Protein AF-0000000084538435 (afdb_homodimer)

pLDDT: mean 96.7, std 4.24, range [51.34, 98.94]

Nearest PDB structures (foldseek):
  3c3e-assembly2_C  TM=9.953E-01  e=8.296E-54  Methanosarcina mazei Go1
  6uvx-assembly1_B  TM=9.227E-01  e=1.318E-29  Mycolicibacterium smegmatis MC2 155
  6uw1-assembly1_B  TM=9.096E-01  e=2.368E-28  Mycolicibacterium smegmatis MC2 155
  6uw7-assembly1_B  TM=9.001E-01  e=1.625E-27  Mycolicibacterium smegmatis MC2 155
  6uw7-assembly1_A  TM=8.584E-01  e=4.123E-25  Mycolicibacterium smegmatis MC2 155

Structure (mmCIF, N/CA/C/O backbone):
data_AF-0000000084538435-model_v1
#
loop_
_entity.id
_entity.type
_entity.pdbx_description
1 polymer '2-phospho-L-lactate transferase'
#
loop_
_atom_site.group_PDB
_atom_site.id
_atom_site.type_symbol
_atom_site.label_atom_id
_atom_site.label_alt_id
_atom_site.label_comp_id
_atom_site.label_asym_id
_atom_site.label_entity_id
_atom_site.label_seq_id
_atom_site.pdbx_PDB_ins_code
_atom_site.Cartn_x
_atom_site.Cartn_y
_atom_site.Cartn_z
_atom_site.occupancy
_atom_site.B_iso_or_equiv
_atom_site.auth_seq_id
_atom_site.auth_comp_id
_atom_site.auth_asym_id
_atom_site.auth_atom_id
_atom_site.pdbx_PDB_model_num
ATOM 1 N N . MET A 1 1 ? 11.406 30.781 13.094 1 97.06 1 MET A N 1
ATOM 2 C CA . MET A 1 1 ? 10.031 30.875 13.578 1 97.06 1 MET A CA 1
ATOM 3 C C . MET A 1 1 ? 9.367 29.5 13.57 1 97.06 1 MET A C 1
ATOM 5 O O . MET A 1 1 ? 9.633 28.672 12.688 1 97.06 1 MET A O 1
ATOM 9 N N . ILE A 1 2 ? 8.586 29.219 14.602 1 98.75 2 ILE A N 1
ATOM 10 C CA . ILE A 1 2 ? 7.852 27.969 14.719 1 98.75 2 ILE A CA 1
ATOM 11 C C . ILE A 1 2 ? 6.383 28.188 14.367 1 98.75 2 ILE A C 1
ATOM 13 O O . ILE A 1 2 ? 5.762 29.141 14.852 1 98.75 2 ILE A O 1
ATOM 17 N N . ILE A 1 3 ? 5.852 27.391 13.516 1 98.94 3 ILE A N 1
ATOM 18 C CA . ILE A 1 3 ? 4.469 27.531 13.078 1 98.94 3 ILE A CA 1
ATOM 19 C C . ILE A 1 3 ? 3.709 26.234 13.352 1 98.94 3 ILE A C 1
ATOM 21 O O . ILE A 1 3 ? 4.109 25.172 12.883 1 98.94 3 ILE A O 1
ATOM 25 N N . PHE A 1 4 ? 2.656 26.281 14.148 1 98.94 4 PHE A N 1
ATOM 26 C CA . PHE A 1 4 ? 1.769 25.141 14.344 1 98.94 4 PHE A CA 1
ATOM 27 C C . PHE A 1 4 ? 0.754 25.047 13.211 1 98.94 4 PHE A C 1
ATOM 29 O O . PHE A 1 4 ? 0.079 26.031 12.891 1 98.94 4 PHE A O 1
ATOM 36 N N . SER A 1 5 ? 0.725 23.875 12.617 1 98.75 5 SER A N 1
ATOM 37 C CA . SER A 1 5 ? -0.101 23.719 11.422 1 98.75 5 SER A CA 1
ATOM 38 C C . SER A 1 5 ? -0.946 22.453 11.5 1 98.75 5 SER A C 1
ATOM 40 O O . SER A 1 5 ? -0.524 21.453 12.086 1 98.75 5 SER A O 1
ATOM 42 N N . GLY A 1 6 ? -2.062 22.453 10.922 1 96.94 6 GLY A N 1
ATOM 43 C CA . GLY A 1 6 ? -3.014 21.406 10.617 1 96.94 6 GLY A CA 1
ATOM 44 C C . GLY A 1 6 ? -4.105 21.828 9.656 1 96.94 6 GLY A C 1
ATOM 45 O O . GLY A 1 6 ? -4.234 23.016 9.352 1 96.94 6 GLY A O 1
ATOM 46 N N . GLY A 1 7 ? -4.805 20.875 9.195 1 94.69 7 GLY A N 1
ATOM 47 C CA . GLY A 1 7 ? -5.902 21.219 8.312 1 94.69 7 GLY A CA 1
ATOM 48 C C . GLY A 1 7 ? -5.461 21.969 7.074 1 94.69 7 GLY A C 1
ATOM 49 O O . GLY A 1 7 ? -4.387 21.703 6.527 1 94.69 7 GLY A O 1
ATOM 50 N N . THR A 1 8 ? -6.348 22.906 6.602 1 94.5 8 THR A N 1
ATOM 51 C CA . THR A 1 8 ? -6.051 23.609 5.359 1 94.5 8 THR A CA 1
ATOM 52 C C . THR A 1 8 ? -5.824 25.094 5.613 1 94.5 8 THR A C 1
ATOM 54 O O . THR A 1 8 ? -5.285 25.812 4.762 1 94.5 8 THR A O 1
ATOM 57 N N . GLY A 1 9 ? -6.207 25.641 6.785 1 96.56 9 GLY A N 1
ATOM 58 C CA . GLY A 1 9 ? -6.07 27.062 7.082 1 96.56 9 GLY A CA 1
ATOM 59 C C . GLY A 1 9 ? -4.629 27.516 7.195 1 96.56 9 GLY A C 1
ATOM 60 O O . GLY A 1 9 ? -4.219 28.484 6.543 1 96.56 9 GLY A O 1
ATOM 61 N N . THR A 1 10 ? -3.93 26.812 8.031 1 98.19 10 THR A N 1
ATOM 62 C CA . THR A 1 10 ? -2.537 27.188 8.227 1 98.19 10 THR A CA 1
ATOM 63 C C . THR A 1 10 ? -1.74 27.031 6.938 1 98.19 10 THR A C 1
ATOM 65 O O . THR A 1 10 ? -0.91 27.875 6.598 1 98.19 10 THR A O 1
ATOM 68 N N . PRO A 1 11 ? -1.945 25.938 6.141 1 98.25 11 PRO A N 1
ATOM 69 C CA . PRO A 1 11 ? -1.247 25.828 4.859 1 98.25 11 PRO A CA 1
ATOM 70 C C . PRO A 1 11 ? -1.478 27.047 3.965 1 98.25 11 PRO A C 1
ATOM 72 O O . PRO A 1 11 ? -0.561 27.484 3.264 1 98.25 11 PRO A O 1
ATOM 75 N N . LYS A 1 12 ? -2.639 27.625 4.012 1 98.19 12 LYS A N 1
ATOM 76 C CA . LYS A 1 12 ? -2.896 28.844 3.23 1 98.19 12 LYS A CA 1
ATOM 77 C C . LYS A 1 12 ? -2.074 30.016 3.75 1 98.19 12 LYS A C 1
ATOM 79 O O . LYS A 1 12 ? -1.583 30.828 2.965 1 98.19 12 LYS A O 1
ATOM 84 N N . LEU A 1 13 ? -1.937 30.125 5.035 1 98.62 13 LEU A N 1
ATOM 85 C CA . LEU A 1 13 ? -1.078 31.156 5.594 1 98.62 13 LEU A CA 1
ATOM 86 C C . LEU A 1 13 ? 0.386 30.891 5.266 1 98.62 13 LEU A C 1
ATOM 88 O O . LEU A 1 13 ? 1.146 31.812 4.977 1 98.62 13 LEU A O 1
ATOM 92 N N . LEU A 1 14 ? 0.787 29.594 5.348 1 98.75 14 LEU A N 1
ATOM 93 C CA . LEU A 1 14 ? 2.143 29.203 4.977 1 98.75 14 LEU A CA 1
ATOM 94 C C . LEU A 1 14 ? 2.451 29.625 3.541 1 98.75 14 LEU A C 1
ATOM 96 O O . LEU A 1 14 ? 3.586 29.984 3.227 1 98.75 14 LEU A O 1
ATOM 100 N N . ASP A 1 15 ? 1.44 29.547 2.695 1 98.19 15 ASP A N 1
ATOM 101 C CA . ASP A 1 15 ? 1.594 29.969 1.305 1 98.19 15 ASP A CA 1
ATOM 102 C C . ASP A 1 15 ? 2.053 31.422 1.21 1 98.19 15 ASP A C 1
ATOM 104 O O . ASP A 1 15 ? 2.811 31.781 0.307 1 98.19 15 ASP A O 1
ATOM 108 N N . GLY A 1 16 ? 1.539 32.312 2.1 1 98.38 16 GLY A N 1
ATOM 109 C CA . GLY A 1 16 ? 1.979 33.688 2.197 1 98.38 16 GLY A CA 1
ATOM 110 C C . GLY A 1 16 ? 3.326 33.844 2.877 1 98.38 16 GLY A C 1
ATOM 111 O O . GLY A 1 16 ? 4.156 34.656 2.449 1 98.38 16 GLY A O 1
ATOM 112 N N . LEU A 1 17 ? 3.541 33.094 3.914 1 98.62 17 LEU A N 1
ATOM 113 C CA . LEU A 1 17 ? 4.781 33.188 4.68 1 98.62 17 LEU A CA 1
ATOM 114 C C . LEU A 1 17 ? 5.98 32.812 3.809 1 98.62 17 LEU A C 1
ATOM 116 O O . LEU A 1 17 ? 7.055 33.406 3.945 1 98.62 17 LEU A O 1
ATOM 120 N N . LYS A 1 18 ? 5.789 31.828 2.943 1 97.31 18 LYS A N 1
ATOM 121 C CA . LYS A 1 18 ? 6.859 31.391 2.053 1 97.31 18 LYS A CA 1
ATOM 122 C C . LYS A 1 18 ? 7.348 32.531 1.165 1 97.31 18 LYS A C 1
ATOM 124 O O . LYS A 1 18 ? 8.477 32.5 0.677 1 97.31 18 LYS A O 1
ATOM 129 N N . GLU A 1 19 ? 6.492 33.531 0.956 1 97.25 19 GLU A N 1
ATOM 130 C CA . GLU A 1 19 ? 6.824 34.656 0.083 1 97.25 19 GLU A CA 1
ATOM 131 C C . GLU A 1 19 ? 7.699 35.688 0.804 1 97.25 19 GLU A C 1
ATOM 133 O O . GLU A 1 19 ? 8.375 36.5 0.164 1 97.25 19 GLU A O 1
ATOM 138 N N . ILE A 1 20 ? 7.707 35.594 2.125 1 97.94 20 ILE A N 1
ATOM 139 C CA . ILE A 1 20 ? 8.336 36.719 2.814 1 97.94 20 ILE A CA 1
ATOM 140 C C . ILE A 1 20 ? 9.445 36.219 3.73 1 97.94 20 ILE A C 1
ATOM 142 O O . ILE A 1 20 ? 10.258 37 4.227 1 97.94 20 ILE A O 1
ATOM 146 N N . LEU A 1 21 ? 9.492 34.938 4.023 1 97.81 21 LEU A N 1
ATOM 147 C CA . LEU A 1 21 ? 10.516 34.344 4.875 1 97.81 21 LEU A CA 1
ATOM 148 C C . LEU A 1 21 ? 11.328 33.312 4.109 1 97.81 21 LEU A C 1
ATOM 150 O O . LEU A 1 21 ? 10.789 32.562 3.293 1 97.81 21 LEU A O 1
ATOM 154 N N . PRO A 1 22 ? 12.672 33.281 4.41 1 97.31 22 PRO A N 1
ATOM 155 C CA . PRO A 1 22 ? 13.422 32.156 3.863 1 97.31 22 PRO A CA 1
ATOM 156 C C . PRO A 1 22 ? 12.93 30.812 4.383 1 97.31 22 PRO A C 1
ATOM 158 O O . PRO A 1 22 ? 12.656 30.672 5.578 1 97.31 22 PRO A O 1
ATOM 161 N N . ALA A 1 23 ? 12.828 29.844 3.508 1 96.44 23 ALA A N 1
ATOM 162 C CA . ALA A 1 23 ? 12.305 28.516 3.852 1 96.44 23 ALA A CA 1
ATOM 163 C C . ALA A 1 23 ? 13.086 27.906 5.012 1 96.44 23 ALA A C 1
ATOM 165 O O . ALA A 1 23 ? 12.508 27.281 5.898 1 96.44 23 ALA A O 1
ATOM 166 N N . LYS A 1 24 ? 14.375 28.109 5.082 1 95.75 24 LYS A N 1
ATOM 167 C CA . LYS A 1 24 ? 15.258 27.484 6.062 1 95.75 24 LYS A CA 1
ATOM 168 C C . LYS A 1 24 ? 14.969 28 7.469 1 95.75 24 LYS A C 1
ATOM 170 O O . LYS A 1 24 ? 15.383 27.391 8.461 1 95.75 24 LYS A O 1
ATOM 175 N N . GLU A 1 25 ? 14.242 29.125 7.555 1 96 25 GLU A N 1
ATOM 176 C CA . GLU A 1 25 ? 13.945 29.734 8.852 1 96 25 GLU A CA 1
ATOM 177 C C . GLU A 1 25 ? 12.586 29.266 9.375 1 96 25 GLU A C 1
ATOM 179 O O . GLU A 1 25 ? 12.188 29.641 10.484 1 96 25 GLU A O 1
ATOM 184 N N . MET A 1 26 ? 11.938 28.469 8.633 1 98.31 26 MET A N 1
ATOM 185 C CA . MET A 1 26 ? 10.594 28.031 9.023 1 98.31 26 MET A CA 1
ATOM 186 C C . MET A 1 26 ? 10.609 26.609 9.578 1 98.31 26 MET A C 1
ATOM 188 O O . MET A 1 26 ? 11.078 25.688 8.906 1 98.31 26 MET A O 1
ATOM 192 N N . ASN A 1 27 ? 10.172 26.453 10.805 1 98.75 27 ASN A N 1
ATOM 193 C CA . ASN A 1 27 ? 9.867 25.172 11.438 1 98.75 27 ASN A CA 1
ATOM 194 C C . ASN A 1 27 ? 8.359 24.953 11.539 1 98.75 27 ASN A C 1
ATOM 196 O O . ASN A 1 27 ? 7.699 25.531 12.406 1 98.75 27 ASN A O 1
ATOM 200 N N . VAL A 1 28 ? 7.863 24.141 10.688 1 98.94 28 VAL A N 1
ATOM 201 C CA . VAL A 1 28 ? 6.422 23.891 10.688 1 98.94 28 VAL A CA 1
ATOM 202 C C . VAL A 1 28 ? 6.109 22.625 11.477 1 98.94 28 VAL A C 1
ATOM 204 O O . VAL A 1 28 ? 6.445 21.531 11.047 1 98.94 28 VAL A O 1
ATOM 207 N N . VAL A 1 29 ? 5.527 22.75 12.633 1 98.94 29 VAL A N 1
ATOM 208 C CA . VAL A 1 29 ? 5.098 21.641 13.477 1 98.94 29 VAL A CA 1
ATOM 209 C C . VAL A 1 29 ? 3.672 21.234 13.109 1 98.94 29 VAL A C 1
ATOM 211 O O . VAL A 1 29 ? 2.738 22.031 13.258 1 98.94 29 VAL A O 1
ATOM 214 N N . VAL A 1 30 ? 3.508 19.969 12.703 1 98.94 30 VAL A N 1
ATOM 215 C CA . VAL A 1 30 ? 2.271 19.578 12.031 1 98.94 30 VAL A CA 1
ATOM 216 C C . VAL A 1 30 ? 1.551 18.516 12.867 1 98.94 30 VAL A C 1
ATOM 218 O O . VAL A 1 30 ? 2.18 17.594 13.391 1 98.94 30 VAL A O 1
ATOM 221 N N . ASN A 1 31 ? 0.255 18.688 12.945 1 98.75 31 ASN A N 1
ATOM 222 C CA . ASN A 1 31 ? -0.641 17.75 13.617 1 98.75 31 ASN A CA 1
ATOM 223 C C . ASN A 1 31 ? -0.528 16.344 13.023 1 98.75 31 ASN A C 1
ATOM 225 O O . ASN A 1 31 ? -0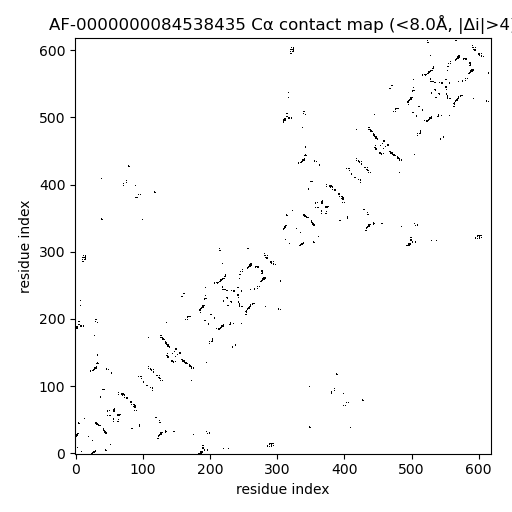.486 16.172 11.805 1 98.75 31 ASN A O 1
ATOM 229 N N . THR A 1 32 ? -0.44 15.312 13.914 1 98.81 32 THR A N 1
ATOM 230 C CA . THR A 1 32 ? -0.364 13.938 13.414 1 98.81 32 THR A CA 1
ATOM 231 C C . THR A 1 32 ? -1.514 13.102 13.961 1 98.81 32 THR A C 1
ATOM 233 O O . THR A 1 32 ? -1.537 11.883 13.789 1 98.81 32 THR A O 1
ATOM 236 N N . ALA A 1 33 ? -2.488 13.695 14.641 1 98.75 33 ALA A N 1
ATOM 237 C CA . ALA A 1 33 ? -3.566 12.945 15.281 1 98.75 33 ALA A CA 1
ATOM 238 C C . ALA A 1 33 ? -4.613 12.508 14.266 1 98.75 33 ALA A C 1
ATOM 240 O O . ALA A 1 33 ? -5.504 11.711 14.586 1 98.75 33 ALA A O 1
ATOM 241 N N . GLU A 1 34 ? -4.441 12.977 13.039 1 97.94 34 GLU A N 1
ATOM 242 C CA . GLU A 1 34 ? -5.371 12.586 11.977 1 97.94 34 GLU A CA 1
ATOM 243 C C . GLU A 1 34 ? -4.777 11.492 11.094 1 97.94 34 GLU A C 1
ATOM 245 O O . GLU A 1 34 ? -5.414 11.047 10.141 1 97.94 34 GLU A O 1
ATOM 250 N N . ASP A 1 35 ? -3.568 11.086 11.367 1 98.25 35 ASP A N 1
ATOM 251 C CA . ASP A 1 35 ? -2.895 10.055 10.594 1 98.25 35 ASP A CA 1
ATOM 252 C C . ASP A 1 35 ? -3.629 8.719 10.695 1 98.25 35 ASP A C 1
ATOM 254 O O . ASP A 1 35 ? -4.277 8.445 11.711 1 98.25 35 ASP A O 1
ATOM 258 N N . LEU A 1 36 ? -3.561 7.957 9.664 1 97 36 LEU A N 1
ATOM 259 C CA . LEU A 1 36 ? -4.172 6.633 9.711 1 97 36 LEU A CA 1
ATOM 260 C C . LEU A 1 36 ? -3.574 5.723 8.641 1 97 36 LEU A C 1
ATOM 262 O O . LEU A 1 36 ? -3.061 6.203 7.625 1 97 36 LEU A O 1
ATOM 266 N N . TRP A 1 37 ? -3.584 4.461 8.875 1 97.06 37 TRP A N 1
ATOM 267 C CA . TRP A 1 37 ? -3.127 3.469 7.902 1 97.06 37 TRP A CA 1
ATOM 268 C C . TRP A 1 37 ? -4.238 3.117 6.918 1 97.06 37 TRP A C 1
ATOM 270 O O . TRP A 1 37 ? -5.336 2.727 7.324 1 97.06 37 TRP A O 1
ATOM 280 N N . VAL A 1 38 ? -3.957 3.314 5.664 1 97 38 VAL A N 1
ATOM 281 C CA . VAL A 1 38 ? -4.891 3.002 4.59 1 97 38 VAL A CA 1
ATOM 282 C C . VAL A 1 38 ? -4.199 2.143 3.533 1 97 38 VAL A C 1
ATOM 284 O O . VAL A 1 38 ? -3.123 2.5 3.043 1 97 38 VAL A O 1
ATOM 287 N N . SER A 1 39 ? -4.781 0.967 3.229 1 97.38 39 SER A N 1
ATOM 288 C CA . SER A 1 39 ? -4.281 0.112 2.156 1 97.38 39 SER A CA 1
ATOM 289 C C . SER A 1 39 ? -2.824 -0.267 2.385 1 97.38 39 SER A C 1
ATOM 291 O O . SER A 1 39 ? -2.031 -0.301 1.441 1 97.38 39 SER A O 1
ATOM 293 N N . GLY A 1 40 ? -2.479 -0.373 3.611 1 97.62 40 GLY A N 1
ATOM 294 C CA . GLY A 1 40 ? -1.17 -0.893 3.975 1 97.62 40 GLY A CA 1
ATOM 295 C C . GLY A 1 40 ? -0.129 0.194 4.168 1 97.62 40 GLY A C 1
ATOM 296 O O . GLY A 1 40 ? 1.027 -0.095 4.48 1 97.62 40 GLY A O 1
ATOM 297 N N . ASN A 1 41 ? -0.564 1.471 3.998 1 98.62 41 ASN A N 1
ATOM 298 C CA . ASN A 1 41 ? 0.414 2.547 4.125 1 98.62 41 ASN A CA 1
ATOM 299 C C . ASN A 1 41 ? -0.092 3.66 5.039 1 98.62 41 ASN A C 1
ATOM 301 O O . ASN A 1 41 ? -1.301 3.836 5.199 1 98.62 41 ASN A O 1
ATOM 305 N N . LEU A 1 42 ? 0.857 4.316 5.629 1 98.56 42 LEU A N 1
ATOM 306 C CA . LEU A 1 42 ? 0.57 5.398 6.562 1 98.56 42 LEU A CA 1
ATOM 307 C C . LEU A 1 42 ? 0.295 6.703 5.82 1 98.56 42 LEU A C 1
ATOM 309 O O . LEU A 1 42 ? 1.148 7.191 5.078 1 98.56 42 LEU A O 1
ATOM 313 N N . ILE A 1 43 ? -0.885 7.234 6.012 1 98.44 43 ILE A N 1
ATOM 314 C CA . ILE A 1 43 ? -1.287 8.523 5.449 1 98.44 43 ILE A CA 1
ATOM 315 C C . ILE A 1 43 ? -1.213 9.602 6.531 1 98.44 43 ILE A C 1
ATOM 317 O O . ILE A 1 43 ? -1.764 9.43 7.621 1 98.44 43 ILE A O 1
ATOM 321 N N . CYS A 1 44 ? -0.511 10.625 6.258 1 98.5 44 CYS A N 1
ATOM 322 C CA . CYS A 1 44 ? -0.395 11.781 7.137 1 98.5 44 CYS A CA 1
ATOM 323 C C . CYS A 1 44 ? -0.919 13.039 6.453 1 98.5 44 CYS A C 1
ATOM 325 O O . CYS A 1 44 ? -0.137 13.875 5.992 1 98.5 44 CYS A O 1
ATOM 327 N N . PRO A 1 45 ? -2.215 13.219 6.473 1 97.88 45 PRO A N 1
ATOM 328 C CA . PRO A 1 45 ? -2.846 14.227 5.617 1 97.88 45 PRO A CA 1
ATOM 329 C C . PRO A 1 45 ? -2.289 15.625 5.852 1 97.88 45 PRO A C 1
ATOM 331 O O . PRO A 1 45 ? -2.012 16.359 4.895 1 97.88 45 PRO A O 1
ATOM 334 N N . ASP A 1 46 ? -2.137 16.016 7.074 1 98.5 46 ASP A N 1
ATOM 335 C CA . ASP A 1 46 ? -1.677 17.359 7.367 1 98.5 46 ASP A CA 1
ATOM 336 C C . ASP A 1 46 ? -0.211 17.547 6.977 1 98.5 46 ASP A C 1
ATOM 338 O O . ASP A 1 46 ? 0.168 18.578 6.426 1 98.5 46 ASP A O 1
ATOM 342 N N . LEU A 1 47 ? 0.634 16.578 7.285 1 98.81 47 LEU A N 1
ATOM 343 C CA . LEU A 1 47 ? 2.023 16.625 6.844 1 98.81 47 LEU A CA 1
ATOM 344 C C . LEU A 1 47 ? 2.109 16.688 5.32 1 98.81 47 LEU A C 1
ATOM 346 O O . LEU A 1 47 ? 2.893 17.469 4.77 1 98.81 47 LEU A O 1
ATOM 350 N N . ASP A 1 48 ? 1.328 15.852 4.68 1 98.69 48 ASP A N 1
ATOM 351 C CA . ASP A 1 48 ? 1.355 15.773 3.221 1 98.69 48 ASP A CA 1
ATOM 352 C C . ASP A 1 48 ? 0.978 17.109 2.594 1 98.69 48 ASP A C 1
ATOM 354 O O . ASP A 1 48 ? 1.605 17.547 1.627 1 98.69 48 ASP A O 1
ATOM 358 N N . THR A 1 49 ? -0.056 17.75 3.129 1 98.44 49 THR A N 1
ATOM 359 C CA . THR A 1 49 ? -0.48 19.047 2.617 1 98.44 49 THR A CA 1
ATOM 360 C C . THR A 1 49 ? 0.664 20.047 2.684 1 98.44 49 THR A C 1
ATOM 362 O O . THR A 1 49 ? 0.91 20.781 1.723 1 98.44 49 THR A O 1
ATOM 365 N N . VAL A 1 50 ? 1.348 20.078 3.787 1 98.81 50 VAL A N 1
ATOM 366 C CA . VAL A 1 50 ? 2.455 21.016 3.957 1 98.81 50 VAL A CA 1
ATOM 367 C C . VAL A 1 50 ? 3.598 20.641 3.016 1 98.81 50 VAL A C 1
ATOM 369 O O . VAL A 1 50 ? 4.195 21.516 2.377 1 98.81 50 VAL A O 1
ATOM 372 N N . LEU A 1 51 ? 3.924 19.344 2.893 1 98.81 51 LEU A N 1
ATOM 373 C CA . LEU A 1 51 ? 4.969 18.891 1.983 1 98.81 51 LEU A CA 1
ATOM 374 C C . LEU A 1 51 ? 4.648 19.281 0.546 1 98.81 51 LEU A C 1
ATOM 376 O O . LEU A 1 51 ? 5.52 19.781 -0.173 1 98.81 51 LEU A O 1
ATOM 380 N N . TYR A 1 52 ? 3.428 19.062 0.151 1 98.69 52 TYR A N 1
ATOM 381 C CA . TYR A 1 52 ? 3.033 19.359 -1.22 1 98.69 52 TYR A CA 1
ATOM 382 C C . TYR A 1 52 ? 3.033 20.859 -1.469 1 98.69 52 TYR A C 1
ATOM 384 O O . TYR A 1 52 ? 3.359 21.312 -2.568 1 98.69 52 TYR A O 1
ATOM 392 N N . LEU A 1 53 ? 2.637 21.656 -0.46 1 98.56 53 LEU A N 1
ATOM 393 C CA . LEU A 1 53 ? 2.68 23.109 -0.585 1 98.56 53 LEU A CA 1
ATOM 394 C C . LEU A 1 53 ? 4.105 23.594 -0.814 1 98.56 53 LEU A C 1
ATOM 396 O O . LEU A 1 53 ? 4.371 24.328 -1.767 1 98.56 53 LEU A O 1
ATOM 400 N N . PHE A 1 54 ? 5.023 23.156 -0.004 1 98.62 54 PHE A N 1
ATOM 401 C CA . PHE A 1 54 ? 6.395 23.656 -0.041 1 98.62 54 PHE A CA 1
ATOM 402 C C . PHE A 1 54 ? 7.137 23.109 -1.253 1 98.62 54 PHE A C 1
ATOM 404 O O . PHE A 1 54 ? 8.156 23.672 -1.662 1 98.62 54 PHE A O 1
ATOM 411 N N . SER A 1 55 ? 6.699 22.016 -1.843 1 98.31 55 SER A N 1
ATOM 412 C CA . SER A 1 55 ? 7.301 21.469 -3.061 1 98.31 55 SER A CA 1
ATOM 413 C C . SER A 1 55 ? 6.559 21.969 -4.301 1 98.31 55 SER A C 1
ATOM 415 O O . SER A 1 55 ? 6.805 21.484 -5.41 1 98.31 55 SER A O 1
ATOM 417 N N . ASP A 1 56 ? 5.551 22.859 -4.117 1 97.56 56 ASP A N 1
ATOM 418 C CA . ASP A 1 56 ? 4.77 23.5 -5.172 1 97.56 56 ASP A CA 1
ATOM 419 C C . ASP A 1 56 ? 3.973 22.469 -5.965 1 97.56 56 ASP A C 1
ATOM 421 O O . ASP A 1 56 ? 3.885 22.547 -7.191 1 97.56 56 ASP A O 1
ATOM 425 N N . GLN A 1 57 ? 3.455 21.469 -5.262 1 98.31 57 GLN A N 1
ATOM 426 C CA . GLN A 1 57 ? 2.73 20.391 -5.918 1 98.31 57 GLN A CA 1
ATOM 427 C C . GLN A 1 57 ? 1.281 20.328 -5.441 1 98.31 57 GLN A C 1
ATOM 429 O O . GLN A 1 57 ? 0.472 19.578 -5.992 1 98.31 57 GLN A O 1
ATOM 434 N N . ILE A 1 58 ? 0.945 21.156 -4.48 1 98.12 58 ILE A N 1
ATOM 435 C CA . ILE A 1 58 ? -0.361 21.047 -3.84 1 98.12 58 ILE A CA 1
ATOM 436 C C . ILE A 1 58 ? -1.459 21.359 -4.852 1 98.12 58 ILE A C 1
ATOM 438 O O . ILE A 1 58 ? -1.29 22.234 -5.703 1 98.12 58 ILE A O 1
ATOM 442 N N . ASP A 1 59 ? -2.531 20.578 -4.82 1 97.62 59 ASP A N 1
ATOM 443 C CA . ASP A 1 59 ? -3.744 20.953 -5.547 1 97.62 59 ASP A CA 1
ATOM 444 C C . ASP A 1 59 ? -4.461 22.109 -4.859 1 97.62 59 ASP A C 1
ATOM 446 O O . ASP A 1 59 ? -5.219 21.906 -3.908 1 97.62 59 ASP A O 1
ATOM 450 N N . ARG A 1 60 ? -4.383 23.297 -5.355 1 95.12 60 ARG A N 1
ATOM 451 C CA . ARG A 1 60 ? -4.887 24.5 -4.699 1 95.12 60 ARG A CA 1
ATOM 452 C C . ARG A 1 60 ? -6.406 24.578 -4.789 1 95.12 60 ARG A C 1
ATOM 454 O O . ARG A 1 60 ? -7.039 25.344 -4.062 1 95.12 60 ARG A O 1
ATOM 461 N N . LYS A 1 61 ? -7.023 23.812 -5.746 1 93.94 61 LYS A N 1
ATOM 462 C CA . LYS A 1 61 ? -8.484 23.766 -5.816 1 93.94 61 LYS A CA 1
ATOM 463 C C . LYS A 1 61 ? -9.07 23.031 -4.613 1 93.94 61 LYS A C 1
ATOM 465 O O . LYS A 1 61 ? -10.102 23.438 -4.074 1 93.94 61 LYS A O 1
ATOM 470 N N . ARG A 1 62 ? -8.297 22.047 -4.141 1 91.31 62 ARG A N 1
ATOM 471 C CA . ARG A 1 62 ? -8.82 21.203 -3.062 1 91.31 62 ARG A CA 1
ATOM 472 C C . ARG A 1 62 ? -8.047 21.438 -1.77 1 91.31 62 ARG A C 1
ATOM 474 O O . ARG A 1 62 ? -8.539 21.141 -0.682 1 91.31 62 ARG A O 1
ATOM 481 N N . TRP A 1 63 ? -6.793 21.844 -1.923 1 93.31 63 TRP A N 1
ATOM 482 C CA . TRP A 1 63 ? -5.84 22.062 -0.839 1 93.31 63 TRP A CA 1
ATOM 483 C C . TRP A 1 63 ? -5.516 20.75 -0.131 1 93.31 63 TRP A C 1
ATOM 485 O O . TRP A 1 63 ? -5.297 20.734 1.083 1 93.31 63 TRP A O 1
ATOM 495 N N . TRP A 1 64 ? -5.707 19.656 -0.842 1 91.69 64 TRP A N 1
ATOM 496 C CA . TRP A 1 64 ? -5.145 18.359 -0.498 1 91.69 64 TRP A CA 1
ATOM 497 C C . TRP A 1 64 ? -4.742 17.578 -1.753 1 91.69 64 TRP A C 1
ATOM 499 O O . TRP A 1 64 ? -5.254 17.859 -2.844 1 91.69 64 TRP A O 1
ATOM 509 N N . GLY A 1 65 ? -3.789 16.703 -1.554 1 96.06 65 GLY A N 1
ATOM 510 C CA . GLY A 1 65 ? -3.33 15.914 -2.682 1 96.06 65 GLY A CA 1
ATOM 511 C C . GLY A 1 65 ? -2.404 16.672 -3.611 1 96.06 65 GLY A C 1
ATOM 512 O O . GLY A 1 65 ? -2.029 17.812 -3.328 1 96.06 65 GLY A O 1
ATOM 513 N N . ILE A 1 66 ? -2.068 16.078 -4.703 1 98.38 66 ILE A N 1
ATOM 514 C CA . ILE A 1 66 ? -1.101 16.609 -5.652 1 98.38 66 ILE A CA 1
ATOM 515 C C . ILE A 1 66 ? -1.829 17.141 -6.887 1 98.38 66 ILE A C 1
ATOM 517 O O . ILE A 1 66 ? -2.77 16.516 -7.375 1 98.38 66 ILE A O 1
ATOM 521 N N . LYS A 1 67 ? -1.38 18.328 -7.379 1 98 67 LYS A N 1
ATOM 522 C CA . LYS A 1 67 ? -1.965 18.953 -8.562 1 98 67 LYS A CA 1
ATOM 523 C C . LYS A 1 67 ? -1.898 18.016 -9.766 1 98 67 LYS A C 1
ATOM 525 O O . LYS A 1 67 ? -0.86 17.406 -10.023 1 98 67 LYS A O 1
ATOM 530 N N . ASP A 1 68 ? -3.018 17.812 -10.484 1 97.56 68 ASP A N 1
ATOM 531 C CA . ASP A 1 68 ? -3.133 17.062 -11.727 1 97.56 68 ASP A CA 1
ATOM 532 C C . ASP A 1 68 ? -2.799 15.594 -11.516 1 97.56 68 ASP A C 1
ATOM 534 O O . ASP A 1 68 ? -2.283 14.93 -12.422 1 97.56 68 ASP A O 1
ATOM 538 N N . ASP A 1 69 ? -2.988 15.141 -10.328 1 98.31 69 ASP A N 1
ATOM 539 C CA . ASP A 1 69 ? -2.773 13.719 -10.047 1 98.31 69 ASP A CA 1
ATOM 540 C C . ASP A 1 69 ? -3.83 12.859 -10.734 1 98.31 69 ASP A C 1
ATOM 542 O O . ASP A 1 69 ? -4.852 13.375 -11.195 1 98.31 69 ASP A O 1
ATOM 546 N N . THR A 1 70 ? -3.523 11.562 -10.945 1 98.38 70 THR A N 1
ATOM 547 C CA . THR A 1 70 ? -4.484 10.586 -11.438 1 98.38 70 THR A CA 1
ATOM 548 C C . THR A 1 70 ? -4.922 9.648 -10.32 1 98.38 70 THR A C 1
ATOM 550 O O . THR A 1 70 ? -4.32 9.633 -9.242 1 98.38 70 THR A O 1
ATOM 553 N N . PHE A 1 71 ? -6 8.992 -10.469 1 98.44 71 PHE A N 1
ATOM 554 C CA . PHE A 1 71 ? -6.594 8.18 -9.414 1 98.44 71 PHE A CA 1
ATOM 555 C C . PHE A 1 71 ? -6.906 6.773 -9.922 1 98.44 71 PHE A C 1
ATOM 557 O O . PHE A 1 71 ? -7.93 6.191 -9.562 1 98.44 71 PHE A O 1
ATOM 564 N N . LEU A 1 72 ? -6.016 6.211 -10.734 1 98.62 72 LEU A N 1
ATOM 565 C CA . LEU A 1 72 ? -6.285 4.98 -11.469 1 98.62 72 LEU A CA 1
ATOM 566 C C . LEU A 1 72 ? -6.406 3.793 -10.516 1 98.62 72 LEU A C 1
ATOM 568 O O . LEU A 1 72 ? -7.281 2.939 -10.695 1 98.62 72 LEU A O 1
ATOM 572 N N . THR A 1 73 ? -5.512 3.656 -9.531 1 98.69 73 THR A N 1
ATOM 573 C CA . THR A 1 73 ? -5.602 2.578 -8.555 1 98.69 73 THR A CA 1
ATOM 574 C C . THR A 1 73 ? -6.91 2.664 -7.773 1 98.69 73 THR A C 1
ATOM 576 O O . THR A 1 73 ? -7.617 1.666 -7.625 1 98.69 73 THR A O 1
ATOM 579 N N . TYR A 1 74 ? -7.219 3.883 -7.324 1 98.5 74 TYR A N 1
ATOM 580 C CA . TYR A 1 74 ? -8.445 4.125 -6.582 1 98.5 74 TYR A CA 1
ATOM 581 C C . TYR A 1 74 ? -9.672 3.77 -7.418 1 98.5 74 TYR A C 1
ATOM 583 O O . TYR A 1 74 ? -10.578 3.076 -6.945 1 98.5 74 TYR A O 1
ATOM 591 N N . GLU A 1 75 ? -9.727 4.262 -8.633 1 98.5 75 GLU A N 1
ATOM 592 C CA . GLU A 1 75 ? -10.852 4.043 -9.539 1 98.5 75 GLU A CA 1
ATOM 593 C C . GLU A 1 75 ? -11.008 2.564 -9.875 1 98.5 75 GLU A C 1
ATOM 595 O O . GLU A 1 75 ? -12.125 2.072 -10.023 1 98.5 75 GLU A O 1
ATOM 600 N N . ARG A 1 76 ? -9.867 1.866 -10.039 1 98.5 76 ARG A N 1
ATOM 601 C CA . ARG A 1 76 ? -9.922 0.429 -10.289 1 98.5 76 ARG A CA 1
ATOM 602 C C . ARG A 1 76 ? -10.578 -0.305 -9.125 1 98.5 76 ARG A C 1
ATOM 604 O O . ARG A 1 76 ? -11.398 -1.197 -9.336 1 98.5 76 ARG A O 1
ATOM 611 N N . MET A 1 77 ? -10.203 0 -7.91 1 98.44 77 MET A N 1
ATOM 612 C CA . MET A 1 77 ? -10.812 -0.617 -6.734 1 98.44 77 MET A CA 1
ATOM 613 C C . MET A 1 77 ? -12.312 -0.348 -6.699 1 98.44 77 MET A C 1
ATOM 615 O O . MET A 1 77 ? -13.109 -1.254 -6.434 1 98.44 77 MET A O 1
ATOM 619 N N . GLN A 1 78 ? -12.68 0.899 -6.988 1 97.88 78 GLN A N 1
ATOM 620 C CA . GLN A 1 78 ? -14.094 1.26 -7 1 97.88 78 GLN A CA 1
ATOM 621 C C . GLN A 1 78 ? -14.867 0.442 -8.039 1 97.88 78 GLN A C 1
ATOM 623 O O . GLN A 1 78 ? -15.977 -0.02 -7.77 1 97.88 78 GLN A O 1
ATOM 628 N N . LYS A 1 79 ? -14.312 0.343 -9.211 1 97.56 79 LYS A N 1
ATOM 629 C CA . LYS A 1 79 ? -14.938 -0.433 -10.273 1 97.56 79 LYS A CA 1
ATOM 630 C C . LYS A 1 79 ? -15.148 -1.884 -9.852 1 97.56 79 LYS A C 1
ATOM 632 O O . LYS A 1 79 ? -16.109 -2.531 -10.273 1 97.56 79 LYS A O 1
ATOM 637 N N . LEU A 1 80 ? -14.266 -2.396 -9.016 1 97.81 80 LEU A N 1
ATOM 638 C CA . LEU A 1 80 ? -14.344 -3.771 -8.539 1 97.81 80 LEU A CA 1
ATOM 639 C C . LEU A 1 80 ? -15.25 -3.871 -7.316 1 97.81 80 LEU A C 1
ATOM 641 O O . LEU A 1 80 ? -15.352 -4.93 -6.691 1 97.81 80 LEU A O 1
ATOM 645 N N . GLY A 1 81 ? -15.852 -2.779 -6.914 1 97.06 81 GLY A N 1
ATOM 646 C CA . GLY A 1 81 ? -16.828 -2.76 -5.828 1 97.06 81 GLY A CA 1
ATOM 647 C C . GLY A 1 81 ? -16.188 -2.529 -4.473 1 97.06 81 GLY A C 1
ATOM 648 O O . GLY A 1 81 ? -16.828 -2.756 -3.438 1 97.06 81 GLY A O 1
ATOM 649 N N . ILE A 1 82 ? -14.922 -2.158 -4.449 1 96.5 82 ILE A N 1
ATOM 650 C CA . ILE A 1 82 ? -14.203 -1.938 -3.201 1 96.5 82 ILE A CA 1
ATOM 651 C C . ILE A 1 82 ? -13.953 -0.444 -3.004 1 96.5 82 ILE A C 1
ATOM 653 O O . ILE A 1 82 ? -13.383 0.217 -3.873 1 96.5 82 ILE A O 1
ATOM 657 N N . THR A 1 83 ? -14.375 0.024 -1.908 1 93.56 83 THR A N 1
ATOM 658 C CA . THR A 1 83 ? -14.164 1.438 -1.618 1 93.56 83 THR A CA 1
ATOM 659 C C . THR A 1 83 ? -12.977 1.629 -0.679 1 93.56 83 THR A C 1
ATOM 661 O O . THR A 1 83 ? -12.938 1.045 0.406 1 93.56 83 THR A O 1
ATOM 664 N N . GLU A 1 84 ? -12.031 2.312 -1.154 1 93.81 84 GLU A N 1
ATOM 665 C CA . GLU A 1 84 ? -10.93 2.727 -0.285 1 93.81 84 GLU A CA 1
ATOM 666 C C . GLU A 1 84 ? -11.352 3.875 0.627 1 93.81 84 GLU A C 1
ATOM 668 O O . GLU A 1 84 ? -12.07 4.781 0.201 1 93.81 84 GLU A O 1
ATOM 673 N N . SER A 1 85 ? -10.945 3.945 1.831 1 90.88 85 SER A N 1
ATOM 674 C CA . SER A 1 85 ? -11.438 4.879 2.842 1 90.88 85 SER A CA 1
ATOM 675 C C . SER A 1 85 ? -11.062 6.316 2.494 1 90.88 85 SER A C 1
ATOM 677 O O . SER A 1 85 ? -11.688 7.262 2.982 1 90.88 85 SER A O 1
ATOM 679 N N . MET A 1 86 ? -10.062 6.496 1.719 1 94.44 86 MET A N 1
ATOM 680 C CA . MET A 1 86 ? -9.617 7.801 1.229 1 94.44 86 MET A CA 1
ATOM 681 C C . MET A 1 86 ? -9.359 7.762 -0.272 1 94.44 86 MET A C 1
ATOM 683 O O . MET A 1 86 ? -8.852 6.766 -0.792 1 94.44 86 MET A O 1
ATOM 687 N N . LYS A 1 87 ? -9.734 8.789 -0.94 1 95.44 87 LYS A N 1
ATOM 688 C CA . LYS A 1 87 ? -9.414 8.914 -2.359 1 95.44 87 LYS A CA 1
ATOM 689 C C . LYS A 1 87 ? -7.957 9.328 -2.557 1 95.44 87 LYS A C 1
ATOM 691 O O . LYS A 1 87 ? -7.637 10.516 -2.539 1 95.44 87 LYS A O 1
ATOM 696 N N . LEU A 1 88 ? -7.148 8.406 -2.773 1 97.25 88 LEU A N 1
ATOM 697 C CA . LEU A 1 88 ? -5.719 8.648 -2.891 1 97.25 88 LEU A CA 1
ATOM 698 C C . LEU A 1 88 ? -5.297 8.742 -4.355 1 97.25 88 LEU A C 1
ATOM 700 O O . LEU A 1 88 ? -5.684 7.898 -5.168 1 97.25 88 LEU A O 1
ATOM 704 N N . GLY A 1 89 ? -4.621 9.789 -4.738 1 98.25 89 GLY A N 1
ATOM 705 C CA . GLY A 1 89 ? -4.02 9.883 -6.062 1 98.25 89 GLY A CA 1
ATOM 706 C C . GLY A 1 89 ? -2.852 8.93 -6.254 1 98.25 89 GLY A C 1
ATOM 707 O O . GLY A 1 89 ? -2.279 8.438 -5.277 1 98.25 89 GLY A O 1
ATOM 708 N N . ASP A 1 90 ? -2.479 8.641 -7.508 1 98.62 90 ASP A N 1
ATOM 709 C CA . ASP A 1 90 ? -1.393 7.711 -7.809 1 98.62 90 ASP A CA 1
ATOM 710 C C . ASP A 1 90 ? -0.046 8.281 -7.375 1 98.62 90 ASP A C 1
ATOM 712 O O . ASP A 1 90 ? 0.789 7.566 -6.82 1 98.62 90 ASP A O 1
ATOM 716 N N . CYS A 1 91 ? 0.171 9.57 -7.637 1 98.31 91 CYS A N 1
ATOM 717 C CA . CYS A 1 91 ? 1.409 10.203 -7.195 1 98.31 91 CYS A CA 1
ATOM 718 C C . CYS A 1 91 ? 1.416 10.391 -5.684 1 98.31 91 CYS A C 1
ATOM 720 O O . CYS A 1 91 ? 2.463 10.273 -5.043 1 98.31 91 CYS A O 1
ATOM 722 N N . ASP A 1 92 ? 0.258 10.75 -5.188 1 98.44 92 ASP A N 1
ATOM 723 C CA . ASP A 1 92 ? 0.087 10.844 -3.742 1 98.44 92 ASP A CA 1
ATOM 724 C C . ASP A 1 92 ? 0.43 9.523 -3.059 1 98.44 92 ASP A C 1
ATOM 726 O O . ASP A 1 92 ? 1.139 9.508 -2.051 1 98.44 92 ASP A O 1
ATOM 730 N N . ARG A 1 93 ? -0.026 8.438 -3.617 1 98.56 93 ARG A N 1
ATOM 731 C CA . ARG A 1 93 ? 0.228 7.094 -3.104 1 98.56 93 ARG A CA 1
ATOM 732 C C . ARG A 1 93 ? 1.724 6.801 -3.051 1 98.56 93 ARG A C 1
ATOM 734 O O . ARG A 1 93 ? 2.203 6.156 -2.115 1 98.56 93 ARG A O 1
ATOM 741 N N . ALA A 1 94 ? 2.455 7.227 -4.051 1 98.62 94 ALA A N 1
ATOM 742 C CA . ALA A 1 94 ? 3.904 7.035 -4.066 1 98.62 94 ALA A CA 1
ATOM 743 C C . ALA A 1 94 ? 4.547 7.633 -2.816 1 98.62 94 ALA A C 1
ATOM 745 O O . ALA A 1 94 ? 5.414 7.012 -2.201 1 98.62 94 ALA A O 1
ATOM 746 N N . ASN A 1 95 ? 4.117 8.82 -2.422 1 98.44 95 ASN A N 1
ATOM 747 C CA . ASN A 1 95 ? 4.648 9.484 -1.234 1 98.44 95 ASN A CA 1
ATOM 748 C C . ASN A 1 95 ? 4.34 8.688 0.033 1 98.44 95 ASN A C 1
ATOM 750 O O . ASN A 1 95 ? 5.195 8.562 0.912 1 98.44 95 ASN A O 1
ATOM 754 N N . HIS A 1 96 ? 3.119 8.203 0.099 1 98.62 96 HIS A N 1
ATOM 755 C CA . HIS A 1 96 ? 2.715 7.422 1.263 1 98.62 96 HIS A CA 1
ATOM 756 C C . HIS A 1 96 ? 3.531 6.141 1.375 1 98.62 96 HIS A C 1
ATOM 758 O O . HIS A 1 96 ? 3.91 5.734 2.477 1 98.62 96 HIS A O 1
ATOM 764 N N . ILE A 1 97 ? 3.764 5.504 0.24 1 98.75 97 ILE A N 1
ATOM 765 C CA . ILE A 1 97 ? 4.547 4.273 0.21 1 98.75 97 ILE A CA 1
ATOM 766 C C . ILE A 1 97 ? 5.969 4.551 0.691 1 98.75 97 ILE A C 1
ATOM 768 O O . ILE A 1 97 ? 6.5 3.822 1.533 1 98.75 97 ILE A O 1
ATOM 772 N N . ILE A 1 98 ? 6.57 5.617 0.173 1 98.69 98 ILE A N 1
ATOM 773 C CA . ILE A 1 98 ? 7.938 5.969 0.54 1 98.69 98 ILE A CA 1
ATOM 774 C C . ILE A 1 98 ? 8.023 6.199 2.047 1 98.69 98 ILE A C 1
ATOM 776 O O . ILE A 1 98 ? 8.867 5.609 2.723 1 98.69 98 ILE A O 1
ATOM 780 N N . ARG A 1 99 ? 7.133 6.996 2.59 1 98.81 99 ARG A N 1
ATOM 781 C CA . ARG A 1 99 ? 7.098 7.242 4.027 1 98.81 99 ARG A CA 1
ATOM 782 C C . ARG A 1 99 ? 6.945 5.941 4.805 1 98.81 99 ARG A C 1
ATOM 784 O O . ARG A 1 99 ? 7.691 5.688 5.754 1 98.81 99 ARG A O 1
ATOM 791 N N . SER A 1 100 ? 5.988 5.156 4.383 1 98.75 100 SER A N 1
ATOM 792 C CA . SER A 1 100 ? 5.668 3.928 5.105 1 98.75 100 SER A CA 1
ATOM 793 C C . SER A 1 100 ? 6.836 2.947 5.07 1 98.75 100 SER A C 1
ATOM 795 O O . SER A 1 100 ? 7.059 2.205 6.031 1 98.75 100 SER A O 1
ATOM 797 N N . ASN A 1 101 ? 7.516 2.904 3.918 1 98.19 101 ASN A N 1
ATOM 798 C CA . ASN A 1 101 ? 8.703 2.062 3.838 1 98.19 101 ASN A CA 1
ATOM 799 C C . ASN A 1 101 ? 9.758 2.48 4.859 1 98.19 101 ASN A C 1
ATOM 801 O O . ASN A 1 101 ? 10.383 1.63 5.496 1 98.19 101 ASN A O 1
ATOM 805 N N . PHE A 1 102 ? 10.008 3.805 5.027 1 98.38 102 PHE A N 1
ATOM 806 C CA . PHE A 1 102 ? 10.914 4.293 6.066 1 98.38 102 PHE A CA 1
ATOM 807 C C . PHE A 1 102 ? 10.461 3.816 7.441 1 98.38 102 PHE A C 1
ATOM 809 O O . PHE A 1 102 ? 11.266 3.291 8.219 1 98.38 102 PHE A O 1
ATOM 816 N N . ILE A 1 103 ? 9.156 3.957 7.711 1 98.5 103 ILE A N 1
ATOM 817 C CA . ILE A 1 103 ? 8.602 3.611 9.016 1 98.5 103 ILE A CA 1
ATOM 818 C C . ILE A 1 103 ? 8.766 2.113 9.266 1 98.5 103 ILE A C 1
ATOM 820 O O . ILE A 1 103 ? 9.188 1.702 10.344 1 98.5 103 ILE A O 1
ATOM 824 N N . ARG A 1 104 ? 8.414 1.273 8.281 1 97 104 ARG A N 1
ATOM 825 C CA . ARG A 1 104 ? 8.516 -0.177 8.414 1 97 104 ARG A CA 1
ATOM 826 C C . ARG A 1 104 ? 9.961 -0.61 8.641 1 97 104 ARG A C 1
ATOM 828 O O . ARG A 1 104 ? 10.211 -1.645 9.258 1 97 104 ARG A O 1
ATOM 835 N N . ASN A 1 105 ? 10.898 0.189 8.195 1 97.06 105 ASN A N 1
ATOM 836 C CA . ASN A 1 105 ? 12.32 -0.121 8.359 1 97.06 105 ASN A CA 1
ATOM 837 C C . ASN A 1 105 ? 12.875 0.454 9.656 1 97.06 105 ASN A C 1
ATOM 839 O O . ASN A 1 105 ? 14.094 0.504 9.844 1 97.06 105 ASN A O 1
ATOM 843 N N . GLY A 1 106 ? 12.055 1.028 10.492 1 97.94 106 GLY A N 1
ATOM 844 C CA . GLY A 1 106 ? 12.445 1.434 11.828 1 97.94 106 GLY A CA 1
ATOM 845 C C . GLY A 1 106 ? 12.734 2.918 11.945 1 97.94 106 GLY A C 1
ATOM 846 O O . GLY A 1 106 ? 13.156 3.395 13 1 97.94 106 GLY A O 1
ATOM 847 N N . THR A 1 107 ? 12.477 3.645 10.922 1 98.38 107 THR A N 1
ATOM 848 C CA . THR A 1 107 ? 12.695 5.086 10.922 1 98.38 107 THR A CA 1
ATOM 849 C C . THR A 1 107 ? 11.555 5.805 11.641 1 98.38 107 THR A C 1
ATOM 851 O O . THR A 1 107 ? 10.391 5.445 11.484 1 98.38 107 THR A O 1
ATOM 854 N N . SER A 1 108 ? 11.875 6.805 12.484 1 98.75 108 SER A N 1
ATOM 855 C CA . SER A 1 108 ? 10.844 7.594 13.148 1 98.75 108 SER A CA 1
ATOM 856 C C . SER A 1 108 ? 10.047 8.422 12.141 1 98.75 108 SER A C 1
ATOM 858 O O . SER A 1 108 ? 10.516 8.688 11.039 1 98.75 108 SER A O 1
ATOM 860 N N . LEU A 1 109 ? 8.859 8.781 12.523 1 98.88 109 LEU A N 1
ATOM 861 C CA . LEU A 1 109 ? 8.062 9.633 11.648 1 98.88 109 LEU A CA 1
ATOM 862 C C . LEU A 1 109 ? 8.781 10.945 11.352 1 98.88 109 LEU A C 1
ATOM 864 O O . LEU A 1 109 ? 8.727 11.445 10.227 1 98.88 109 LEU A O 1
ATOM 868 N N . THR A 1 110 ? 9.422 11.547 12.344 1 98.88 110 THR A N 1
ATOM 869 C CA . THR A 1 110 ? 10.188 12.781 12.164 1 98.88 110 THR A CA 1
ATOM 870 C C . THR A 1 110 ? 11.266 12.594 11.102 1 98.88 110 THR A C 1
ATOM 872 O O . THR A 1 110 ? 11.336 13.367 10.141 1 98.88 110 THR A O 1
ATOM 875 N N . ASP A 1 111 ? 12.047 11.531 11.234 1 98.81 111 ASP A N 1
ATOM 876 C CA . ASP A 1 111 ? 13.133 11.312 10.289 1 98.81 111 ASP A CA 1
ATOM 877 C C . ASP A 1 111 ? 12.602 10.961 8.906 1 98.81 111 ASP A C 1
ATOM 879 O O . ASP A 1 111 ? 13.164 11.383 7.895 1 98.81 111 ASP A O 1
ATOM 883 N N . ALA A 1 112 ? 11.547 10.141 8.844 1 98.81 112 ALA A N 1
ATOM 884 C CA . ALA A 1 112 ? 10.922 9.82 7.562 1 98.81 112 ALA A CA 1
ATOM 885 C C . ALA A 1 112 ? 10.422 11.086 6.859 1 98.81 112 ALA A C 1
ATOM 887 O O . ALA A 1 112 ? 10.578 11.227 5.645 1 98.81 112 ALA A O 1
ATOM 888 N N . THR A 1 113 ? 9.82 12.031 7.617 1 98.88 113 THR A N 1
ATOM 889 C CA . THR A 1 113 ? 9.289 13.273 7.059 1 98.88 113 THR A CA 1
ATOM 890 C C . THR A 1 113 ? 10.422 14.156 6.543 1 98.88 113 THR A C 1
ATOM 892 O O . THR A 1 113 ? 10.32 14.734 5.461 1 98.88 113 THR A O 1
ATOM 895 N N . LEU A 1 114 ? 11.453 14.25 7.32 1 98.69 114 LEU A N 1
ATOM 896 C CA . LEU A 1 114 ? 12.602 15.055 6.906 1 98.69 114 LEU A CA 1
ATOM 897 C C . LEU A 1 114 ? 13.25 14.469 5.656 1 98.69 114 LEU A C 1
ATOM 899 O O . LEU A 1 114 ? 13.672 15.203 4.766 1 98.69 114 LEU A O 1
ATOM 903 N N . GLU A 1 115 ? 13.375 13.117 5.598 1 98.5 115 GLU A N 1
ATOM 904 C CA . GLU A 1 115 ? 13.914 12.469 4.406 1 98.5 115 GLU A CA 1
ATOM 905 C C . GLU A 1 115 ? 13.031 12.727 3.188 1 98.5 115 GLU A C 1
ATOM 907 O O . GLU A 1 115 ? 13.531 13.031 2.104 1 98.5 115 GLU A O 1
ATOM 912 N N . LEU A 1 116 ? 11.766 12.562 3.383 1 98.56 116 LEU A N 1
ATOM 913 C CA . LEU A 1 116 ? 10.828 12.82 2.295 1 98.56 116 LEU A CA 1
ATOM 914 C C . LEU A 1 116 ? 10.898 14.273 1.849 1 98.56 116 LEU A C 1
ATOM 916 O O . LEU A 1 116 ? 10.836 14.57 0.652 1 98.56 116 LEU A O 1
ATOM 920 N N . ALA A 1 117 ? 10.961 15.234 2.777 1 98.75 117 ALA A N 1
ATOM 921 C CA . ALA A 1 117 ? 11.125 16.656 2.457 1 98.75 117 ALA A CA 1
ATOM 922 C C . ALA A 1 117 ? 12.383 16.875 1.625 1 98.75 117 ALA A C 1
ATOM 924 O O . ALA A 1 117 ? 12.359 17.625 0.645 1 98.75 117 ALA A O 1
ATOM 925 N N . SER A 1 118 ? 13.469 16.234 2.055 1 98.5 118 SER A N 1
ATOM 926 C CA . SER A 1 118 ? 14.727 16.328 1.321 1 98.5 118 SER A CA 1
ATOM 927 C C . SER A 1 118 ? 14.578 15.828 -0.109 1 98.5 118 SER A C 1
ATOM 929 O O . SER A 1 118 ? 15.039 16.469 -1.054 1 98.5 118 SER A O 1
ATOM 931 N N . ILE A 1 119 ? 13.945 14.703 -0.271 1 98.31 119 ILE A N 1
ATOM 932 C CA . ILE A 1 119 ? 13.703 14.102 -1.577 1 98.31 119 ILE A CA 1
ATOM 933 C C . ILE A 1 119 ? 12.906 15.062 -2.451 1 98.31 119 ILE A C 1
ATOM 935 O O . ILE A 1 119 ? 13.133 15.148 -3.66 1 98.31 119 ILE A O 1
ATOM 939 N N . LEU A 1 120 ? 12 15.828 -1.824 1 98.25 120 LEU A N 1
ATOM 940 C CA . LEU A 1 120 ? 11.102 16.719 -2.551 1 98.25 120 LEU A CA 1
ATOM 941 C C . LEU A 1 120 ? 11.742 18.094 -2.736 1 98.25 120 LEU A C 1
ATOM 943 O O . LEU A 1 120 ? 11.117 19 -3.289 1 98.25 120 LEU A O 1
ATOM 947 N N . GLY A 1 121 ? 12.938 18.328 -2.217 1 98.06 121 GLY A N 1
ATOM 948 C CA . GLY A 1 121 ? 13.664 19.578 -2.395 1 98.06 121 GLY A CA 1
ATOM 949 C C . GLY A 1 121 ? 13.172 20.688 -1.491 1 98.06 121 GLY A C 1
ATOM 950 O O . GLY A 1 121 ? 13.211 21.859 -1.868 1 98.06 121 GLY A O 1
ATOM 951 N N . ILE A 1 122 ? 12.711 20.344 -0.322 1 98.62 122 ILE A N 1
ATOM 952 C CA . ILE A 1 122 ? 12.125 21.312 0.6 1 98.62 122 ILE A CA 1
ATOM 953 C C . ILE A 1 122 ? 13.172 21.734 1.628 1 98.62 122 ILE A C 1
ATOM 955 O O . ILE A 1 122 ? 13.766 20.891 2.307 1 98.62 122 ILE A O 1
ATOM 959 N N . ASP A 1 123 ? 13.359 23 1.811 1 98.06 123 ASP A N 1
ATOM 960 C CA . ASP A 1 123 ? 14.375 23.516 2.723 1 98.06 123 ASP A CA 1
ATOM 961 C C . ASP A 1 123 ? 13.773 23.797 4.102 1 98.06 123 ASP A C 1
ATOM 963 O O . ASP A 1 123 ? 14.5 23.844 5.098 1 98.06 123 ASP A O 1
ATOM 967 N N . ALA A 1 124 ? 12.422 24.078 4.145 1 98.56 124 ALA A N 1
ATOM 968 C CA . ALA A 1 124 ? 11.773 24.281 5.434 1 98.56 124 ALA A CA 1
ATOM 969 C C . ALA A 1 124 ? 11.805 23.016 6.277 1 98.56 124 ALA A C 1
ATOM 971 O O . ALA A 1 124 ? 11.867 21.906 5.738 1 98.56 124 ALA A O 1
ATOM 972 N N . LYS A 1 125 ? 11.836 23.141 7.566 1 98.38 125 LYS A N 1
ATOM 973 C CA . LYS A 1 125 ? 11.75 21.984 8.445 1 98.38 125 LYS A CA 1
ATOM 974 C C . LYS A 1 125 ? 10.297 21.625 8.758 1 98.38 125 LYS A C 1
ATOM 976 O O . LYS A 1 125 ? 9.672 22.25 9.617 1 98.38 125 LYS A O 1
ATOM 981 N N . ILE A 1 126 ? 9.836 20.656 8.102 1 98.94 126 ILE A N 1
ATOM 982 C CA . ILE A 1 126 ? 8.492 20.141 8.352 1 98.94 126 ILE A CA 1
ATOM 983 C C . ILE A 1 126 ? 8.547 19.031 9.391 1 98.94 126 ILE A C 1
ATOM 985 O O . ILE A 1 126 ? 9.148 17.984 9.148 1 98.94 126 ILE A O 1
ATOM 989 N N . LEU A 1 127 ? 7.895 19.219 10.516 1 98.94 127 LEU A N 1
ATOM 990 C CA . LEU A 1 127 ? 8.086 18.344 11.664 1 98.94 127 LEU A CA 1
ATOM 991 C C . LEU A 1 127 ? 6.746 17.828 12.18 1 98.94 127 LEU A C 1
ATOM 993 O O . LEU A 1 127 ? 5.848 18.609 12.484 1 98.94 127 LEU A O 1
ATOM 997 N N . PRO A 1 128 ? 6.602 16.422 12.227 1 98.94 128 PRO A N 1
ATOM 998 C CA . PRO A 1 128 ? 5.453 15.938 12.992 1 98.94 128 PRO A CA 1
ATOM 999 C C . PRO A 1 128 ? 5.496 16.375 14.461 1 98.94 128 PRO A C 1
ATOM 1001 O O . PRO A 1 128 ? 6.574 16.438 15.055 1 98.94 128 PRO A O 1
ATOM 1004 N N . MET A 1 129 ? 4.352 16.594 15.023 1 98.94 129 MET A N 1
ATOM 1005 C CA . MET A 1 129 ? 4.289 17.031 16.422 1 98.94 129 MET A CA 1
ATOM 1006 C C . MET A 1 129 ? 4.855 15.953 17.344 1 98.94 129 MET A C 1
ATOM 1008 O O . MET A 1 129 ? 5.395 16.266 18.406 1 98.94 129 MET A O 1
ATOM 1012 N N . SER A 1 130 ? 4.719 14.734 16.922 1 98.88 130 SER A N 1
ATOM 1013 C CA . SER A 1 130 ? 5.109 13.586 17.719 1 98.88 130 SER A CA 1
ATOM 1014 C C . SER A 1 130 ? 5.453 12.383 16.844 1 98.88 130 SER A C 1
ATOM 1016 O O . SER A 1 130 ? 4.949 12.266 15.727 1 98.88 130 SER A O 1
ATOM 1018 N N . ASP A 1 131 ? 6.359 11.562 17.344 1 98.75 131 ASP A N 1
ATOM 1019 C CA . ASP A 1 131 ? 6.633 10.281 16.688 1 98.75 131 ASP A CA 1
ATOM 1020 C C . ASP A 1 131 ? 5.727 9.18 17.234 1 98.75 131 ASP A C 1
ATOM 1022 O O . ASP A 1 131 ? 5.645 8.094 16.656 1 98.75 131 ASP A O 1
ATOM 1026 N N . ASP A 1 132 ? 5.039 9.492 18.328 1 98.5 132 ASP A N 1
ATOM 1027 C CA . ASP A 1 132 ? 4.168 8.508 18.969 1 98.5 132 ASP A CA 1
ATOM 1028 C C . ASP A 1 132 ? 2.801 8.469 18.297 1 98.5 132 ASP A C 1
ATOM 1030 O O . ASP A 1 132 ? 2.32 9.484 17.797 1 98.5 132 ASP A O 1
ATOM 1034 N N . PRO A 1 133 ? 2.242 7.277 18.266 1 96.75 133 PRO A N 1
ATOM 1035 C CA . PRO A 1 133 ? 0.907 7.184 17.656 1 96.75 133 PRO A CA 1
ATOM 1036 C C . PRO A 1 133 ? -0.157 7.914 18.484 1 96.75 133 PRO A C 1
ATOM 1038 O O . PRO A 1 133 ? -0.318 7.641 19.672 1 96.75 133 PRO A O 1
ATOM 1041 N N . VAL A 1 134 ? -0.792 8.906 17.953 1 98.06 134 VAL A N 1
ATOM 1042 C CA . VAL A 1 134 ? -1.916 9.656 18.5 1 98.06 134 VAL A CA 1
ATOM 1043 C C . VAL A 1 134 ? -3.041 9.727 17.469 1 98.06 134 VAL A C 1
ATOM 1045 O O . VAL A 1 134 ? -2.785 9.875 16.281 1 98.06 134 VAL A O 1
ATOM 1048 N N . SER A 1 135 ? -4.301 9.562 17.938 1 98.69 135 SER A N 1
ATOM 1049 C CA . SER A 1 135 ? -5.422 9.594 17 1 98.69 135 SER A CA 1
ATOM 1050 C C . SER A 1 135 ? -6.602 10.367 17.578 1 98.69 135 SER A C 1
ATOM 1052 O O . SER A 1 135 ? -6.977 10.164 18.734 1 98.69 135 SER A O 1
ATOM 1054 N N . THR A 1 136 ? -7.188 11.219 16.766 1 98.69 136 THR A N 1
ATOM 1055 C CA . THR A 1 136 ? -8.398 11.93 17.156 1 98.69 136 THR A CA 1
ATOM 1056 C C . THR A 1 136 ? -9.641 11.109 16.812 1 98.69 136 THR A C 1
ATOM 1058 O O . THR A 1 136 ? -9.82 10.695 15.672 1 98.69 136 THR A O 1
ATOM 1061 N N . TYR A 1 137 ? -10.453 10.883 17.781 1 98.62 137 TYR A N 1
ATOM 1062 C CA . TYR A 1 137 ? -11.719 10.18 17.594 1 98.62 137 TYR A CA 1
ATOM 1063 C C . TYR A 1 137 ? -12.898 11.078 17.938 1 98.62 137 TYR A C 1
ATOM 1065 O O . TYR A 1 137 ? -12.812 11.891 18.875 1 98.62 137 TYR A O 1
ATOM 1073 N N . ILE A 1 138 ? -13.945 10.969 17.219 1 98.56 138 ILE A N 1
ATOM 1074 C CA . ILE A 1 138 ? -15.18 11.719 17.391 1 98.56 138 ILE A CA 1
ATOM 1075 C C . ILE A 1 138 ? -16.266 10.812 17.953 1 98.56 138 ILE A C 1
ATOM 1077 O O . ILE A 1 138 ? -16.594 9.773 17.375 1 98.56 138 ILE A O 1
ATOM 1081 N N . GLU A 1 139 ? -16.781 11.188 19.094 1 98.38 139 GLU A N 1
ATOM 1082 C CA . GLU A 1 139 ? -17.922 10.484 19.656 1 98.38 139 GLU A CA 1
ATOM 1083 C C . GLU A 1 139 ? -19.234 10.977 19.031 1 98.38 139 GLU A C 1
ATOM 1085 O O . GLU A 1 139 ? -19.547 12.164 19.094 1 98.38 139 GLU A O 1
ATOM 1090 N N . THR A 1 140 ? -19.953 10.078 18.391 1 98.12 140 THR A N 1
ATOM 1091 C CA . THR A 1 140 ? -21.281 10.344 17.828 1 98.12 140 THR A CA 1
ATOM 1092 C C . THR A 1 140 ? -22.328 9.484 18.516 1 98.12 140 THR A C 1
ATOM 1094 O O . THR A 1 140 ? -22 8.547 19.25 1 98.12 140 THR A O 1
ATOM 1097 N N . PRO A 1 141 ? -23.625 9.82 18.328 1 97.69 141 PRO A N 1
ATOM 1098 C CA . PRO A 1 141 ? -24.656 8.984 18.938 1 97.69 141 PRO A CA 1
ATOM 1099 C C . PRO A 1 141 ? -24.562 7.523 18.5 1 97.69 141 PRO A C 1
ATOM 1101 O O . PRO A 1 141 ? -24.859 6.621 19.281 1 97.69 141 PRO A O 1
ATOM 1104 N N . GLU A 1 142 ? -24.094 7.273 17.359 1 97.5 142 GLU A N 1
ATOM 1105 C CA . GLU A 1 142 ? -24.141 5.934 16.781 1 97.5 142 GLU A CA 1
ATOM 1106 C C . GLU A 1 142 ? -22.844 5.176 17.031 1 97.5 142 GLU A C 1
ATOM 1108 O O . GLU A 1 142 ? -22.859 3.955 17.203 1 97.5 142 GLU A O 1
ATOM 1113 N N . ALA A 1 143 ? -21.703 5.902 17.031 1 97.5 143 ALA A N 1
ATOM 1114 C CA . ALA A 1 143 ? -20.406 5.219 17.125 1 97.5 143 ALA A CA 1
ATOM 1115 C C . ALA A 1 143 ? -19.297 6.203 17.438 1 97.5 143 ALA A C 1
ATOM 1117 O O . ALA A 1 143 ? -19.5 7.418 17.438 1 97.5 143 ALA A O 1
ATOM 1118 N N . ILE A 1 144 ? -18.172 5.723 17.859 1 98.25 144 ILE A N 1
ATOM 1119 C CA . ILE A 1 144 ? -16.922 6.453 17.922 1 98.25 144 ILE A CA 1
ATOM 1120 C C . ILE A 1 144 ? -16.156 6.281 16.625 1 98.25 144 ILE A C 1
ATOM 1122 O O . ILE A 1 144 ? -15.875 5.156 16.203 1 98.25 144 ILE A O 1
ATOM 1126 N N . LEU A 1 145 ? -15.852 7.344 15.953 1 97.88 145 LEU A N 1
ATOM 1127 C CA . LEU A 1 145 ? -15.234 7.328 14.633 1 97.88 145 LEU A CA 1
ATOM 1128 C C . LEU A 1 145 ? -13.875 8.023 14.656 1 97.88 145 LEU A C 1
ATOM 1130 O O . LEU A 1 145 ? -13.711 9.047 15.32 1 97.88 145 LEU A O 1
ATOM 1134 N N . HIS A 1 146 ? -12.906 7.395 13.984 1 97.94 146 HIS A N 1
ATOM 1135 C CA . HIS A 1 146 ? -11.727 8.195 13.68 1 97.94 146 HIS A CA 1
ATOM 1136 C C . HIS A 1 146 ? -12.109 9.492 12.977 1 97.94 146 HIS A C 1
ATOM 1138 O O . HIS A 1 146 ? -13.078 9.523 12.211 1 97.94 146 HIS A O 1
ATOM 1144 N N . PHE A 1 147 ? -11.398 10.523 13.164 1 97.62 147 PHE A N 1
ATOM 1145 C CA . PHE A 1 147 ? -11.742 11.828 12.609 1 97.62 147 PHE A CA 1
ATOM 1146 C C . PHE A 1 147 ? -11.938 11.742 11.102 1 97.62 147 PHE A C 1
ATOM 1148 O O . PHE A 1 147 ? -12.875 12.328 10.555 1 97.62 147 PHE A O 1
ATOM 1155 N N . GLN A 1 148 ? -11.008 11.047 10.391 1 96.25 148 GLN A N 1
ATOM 1156 C CA . GLN A 1 148 ? -11.102 10.953 8.938 1 96.25 148 GLN A CA 1
ATOM 1157 C C . GLN A 1 148 ? -12.383 10.234 8.516 1 96.25 148 GLN A C 1
ATOM 1159 O O . GLN A 1 148 ? -12.992 10.578 7.5 1 96.25 148 GLN A O 1
ATOM 1164 N N . ASP A 1 149 ? -12.742 9.195 9.258 1 96 149 ASP A N 1
ATOM 1165 C CA . ASP A 1 149 ? -13.992 8.508 8.977 1 96 149 ASP A CA 1
ATOM 1166 C C . ASP A 1 149 ? -15.188 9.438 9.188 1 96 149 ASP A C 1
ATOM 1168 O O . ASP A 1 149 ? -16.141 9.414 8.414 1 96 149 ASP A O 1
ATOM 1172 N N . PHE A 1 150 ? -15.156 10.25 10.203 1 96.81 150 PHE A N 1
ATOM 1173 C CA . PHE A 1 150 ? -16.203 11.227 10.492 1 96.81 150 PHE A CA 1
ATOM 1174 C C . PHE A 1 150 ? -16.281 12.281 9.391 1 96.81 150 PHE A C 1
ATOM 1176 O O . PHE A 1 150 ? -17.359 12.531 8.852 1 96.81 150 PHE A O 1
ATOM 1183 N N . TRP A 1 151 ? -15.078 12.828 9.023 1 94.25 151 TRP A N 1
ATOM 1184 C CA . TRP A 1 151 ? -15.031 13.984 8.133 1 94.25 151 TRP A CA 1
ATOM 1185 C C . TRP A 1 151 ? -15.195 13.555 6.68 1 94.25 151 TRP A C 1
ATOM 1187 O O . TRP A 1 151 ? -15.984 14.133 5.941 1 94.25 151 TRP A O 1
ATOM 1197 N N . ILE A 1 152 ? -14.445 12.562 6.289 1 90.88 152 ILE A N 1
ATOM 1198 C CA . ILE A 1 152 ? -14.477 12.125 4.898 1 90.88 152 ILE A CA 1
ATOM 1199 C C . ILE A 1 152 ? -15.547 11.055 4.715 1 90.88 152 ILE A C 1
ATOM 1201 O O . ILE A 1 152 ? -16.422 11.18 3.857 1 90.88 152 ILE A O 1
ATOM 1205 N N . GLY A 1 153 ? -15.578 10.117 5.586 1 92.19 153 GLY A N 1
ATOM 1206 C CA . GLY A 1 153 ? -16.484 8.992 5.445 1 92.19 153 GLY A CA 1
ATOM 1207 C C . GLY A 1 153 ? -17.953 9.375 5.598 1 92.19 153 GLY A C 1
ATOM 1208 O O . GLY A 1 153 ? -18.781 8.992 4.773 1 92.19 153 GLY A O 1
ATOM 1209 N N . LYS A 1 154 ? -18.203 10.148 6.66 1 95.31 154 LYS A N 1
ATOM 1210 C CA . LYS A 1 154 ? -19.578 10.516 6.969 1 95.31 154 LYS A CA 1
ATOM 1211 C C . LYS A 1 154 ? -19.859 11.977 6.609 1 95.31 154 LYS A C 1
ATOM 1213 O O . LYS A 1 154 ? -20.906 12.523 6.973 1 95.31 154 LYS A O 1
ATOM 1218 N N . HIS A 1 155 ? -18.922 12.641 5.961 1 94.06 155 HIS A N 1
ATOM 1219 C CA . HIS A 1 155 ? -19.031 14 5.441 1 94.06 155 HIS A CA 1
ATOM 1220 C C . HIS A 1 155 ? -19.312 15 6.562 1 94.06 155 HIS A C 1
ATOM 1222 O O . HIS A 1 155 ? -19.984 16 6.348 1 94.06 155 HIS A O 1
ATOM 1228 N N . GLY A 1 156 ? -18.969 14.594 7.797 1 95.06 156 GLY A N 1
ATOM 1229 C CA . GLY A 1 156 ? -19.156 15.492 8.922 1 95.06 156 GLY A CA 1
ATOM 1230 C C . GLY A 1 156 ? -20.609 15.648 9.328 1 95.06 156 GLY A C 1
ATOM 1231 O O . GLY A 1 156 ? -20.953 16.578 10.055 1 95.06 156 GLY A O 1
ATOM 1232 N N . GLU A 1 157 ? -21.406 14.805 8.953 1 95.88 157 GLU A N 1
ATOM 1233 C CA . GLU A 1 157 ? -22.844 14.953 9.125 1 95.88 157 GLU A CA 1
ATOM 1234 C C . GLU A 1 157 ? -23.281 14.57 10.547 1 95.88 157 GLU A C 1
ATOM 1236 O O . GLU A 1 157 ? -24.141 15.234 11.141 1 95.88 157 GLU A O 1
ATOM 1241 N N . PRO A 1 158 ? -22.719 13.555 11.117 1 97 158 PRO A N 1
ATOM 1242 C CA . PRO A 1 158 ? -23.203 13.141 12.438 1 97 158 PRO A CA 1
ATOM 1243 C C . PRO A 1 158 ? -23.016 14.227 13.492 1 97 158 PRO A C 1
ATOM 1245 O O . PRO A 1 158 ? -22.078 15.016 13.43 1 97 158 PRO A O 1
ATOM 1248 N N . GLU A 1 159 ? -23.906 14.188 14.398 1 97.31 159 GLU A N 1
ATOM 1249 C CA . GLU A 1 159 ? -23.75 15.023 15.578 1 97.31 159 GLU A CA 1
ATOM 1250 C C . GLU A 1 159 ? -22.5 14.633 16.375 1 97.31 159 GLU A C 1
ATOM 1252 O O . GLU A 1 159 ? -22.188 13.453 16.484 1 97.31 159 GLU A O 1
ATOM 1257 N N . VAL A 1 160 ? -21.844 15.648 16.906 1 98.25 160 VAL A N 1
ATOM 1258 C CA . VAL A 1 160 ? -20.625 15.391 17.688 1 98.25 160 VAL A CA 1
ATOM 1259 C C . VAL A 1 160 ? -20.938 15.523 19.172 1 98.25 160 VAL A C 1
ATOM 1261 O O . VAL A 1 160 ? -21.375 16.578 19.625 1 98.25 160 VAL A O 1
ATOM 1264 N N . LEU A 1 161 ? -20.672 14.461 19.922 1 97.88 161 LEU A N 1
ATOM 1265 C CA . LEU A 1 161 ? -20.922 14.445 21.359 1 97.88 161 LEU A CA 1
ATOM 1266 C C . LEU A 1 161 ? -19.641 14.75 22.141 1 97.88 161 LEU A C 1
ATOM 1268 O O . LEU A 1 161 ? -19.703 15.242 23.266 1 97.88 161 LEU A O 1
ATOM 1272 N N . GLY A 1 162 ? -18.531 14.422 21.516 1 97.75 162 GLY A N 1
ATOM 1273 C CA . GLY A 1 162 ? -17.234 14.625 22.156 1 97.75 162 GLY A CA 1
ATOM 1274 C C . GLY A 1 162 ? -16.062 14.305 21.25 1 97.75 162 GLY A C 1
ATOM 1275 O O . GLY A 1 162 ? -16.234 13.695 20.188 1 97.75 162 GLY A O 1
ATOM 1276 N N . VAL A 1 163 ? -14.93 14.797 21.625 1 98.31 163 VAL A N 1
ATOM 1277 C CA . VAL A 1 163 ? -13.688 14.562 20.906 1 98.31 163 VAL A CA 1
ATOM 1278 C C . VAL A 1 163 ? -12.633 13.992 21.859 1 98.31 163 VAL A C 1
ATOM 1280 O O . VAL A 1 163 ? -12.469 14.477 22.969 1 98.31 163 VAL A O 1
ATOM 1283 N N . ASP A 1 164 ? -12.047 12.945 21.438 1 97.94 164 ASP A N 1
ATOM 1284 C CA . ASP A 1 164 ? -10.984 12.32 22.203 1 97.94 164 ASP A CA 1
ATOM 1285 C C . ASP A 1 164 ? -9.711 12.164 21.375 1 97.94 164 ASP A C 1
ATOM 1287 O O . ASP A 1 164 ? -9.773 11.75 20.219 1 97.94 164 ASP A O 1
ATOM 1291 N N . ILE A 1 165 ? -8.578 12.57 21.922 1 98.38 165 ILE A N 1
ATOM 1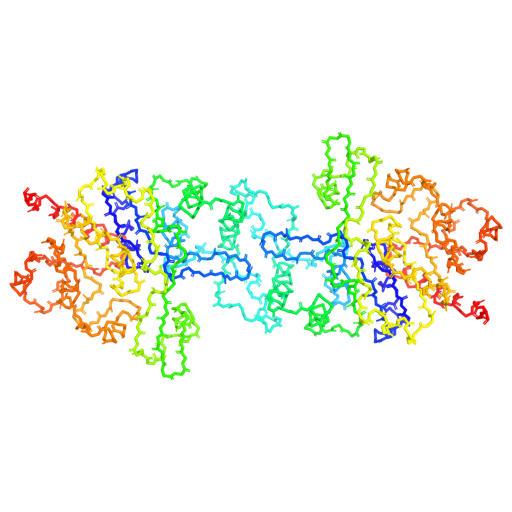292 C CA . ILE A 1 165 ? -7.285 12.328 21.281 1 98.38 165 ILE A CA 1
ATOM 1293 C C . ILE A 1 165 ? -6.598 11.141 21.953 1 98.38 165 ILE A C 1
ATOM 1295 O O . ILE A 1 165 ? -5.801 11.32 22.875 1 98.38 165 ILE A O 1
ATOM 1299 N N . THR A 1 166 ? -6.809 10.016 21.438 1 98.25 166 THR A N 1
ATOM 1300 C CA . THR A 1 166 ? -6.328 8.773 22.016 1 98.25 166 THR A CA 1
ATOM 1301 C C . THR 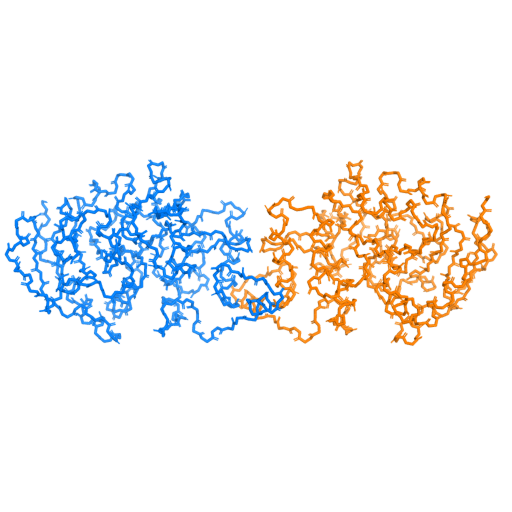A 1 166 ? -4.805 8.688 21.938 1 98.25 166 THR A C 1
ATOM 1303 O O . THR A 1 166 ? -4.223 8.922 20.875 1 98.25 166 THR A O 1
ATOM 1306 N N . GLY A 1 167 ? -4.152 8.398 23.062 1 98.38 167 GLY A N 1
ATOM 1307 C CA . GLY A 1 167 ? -2.711 8.219 23.125 1 98.38 167 GLY A CA 1
ATOM 1308 C C . GLY A 1 167 ? -1.962 9.484 23.484 1 98.38 167 GLY A C 1
ATOM 1309 O O . GLY A 1 167 ? -0.745 9.461 23.672 1 98.38 167 GLY A O 1
ATOM 1310 N N . ILE A 1 168 ? -2.662 10.609 23.641 1 98.56 168 ILE A N 1
ATOM 1311 C CA . ILE A 1 168 ? -2.02 11.914 23.75 1 98.56 168 ILE A CA 1
ATOM 1312 C C . ILE A 1 168 ? -1.282 12 25.094 1 98.56 168 ILE A C 1
ATOM 1314 O O . ILE A 1 168 ? -0.214 12.609 25.172 1 98.56 168 ILE A O 1
ATOM 1318 N N . SER A 1 169 ? -1.797 11.383 26.172 1 98.25 169 SER A N 1
ATOM 1319 C CA . SER A 1 169 ? -1.207 11.484 27.516 1 98.25 169 SER A CA 1
ATOM 1320 C C . SER A 1 169 ? 0.146 10.781 27.578 1 98.25 169 SER A C 1
ATOM 1322 O O . SER A 1 169 ? 1 11.141 28.391 1 98.25 169 SER A O 1
ATOM 1324 N N . GLU A 1 170 ? 0.355 9.805 26.672 1 98.25 170 GLU A N 1
ATOM 1325 C CA . GLU A 1 170 ? 1.593 9.031 26.688 1 98.25 170 GLU A CA 1
ATOM 1326 C C . GLU A 1 170 ? 2.533 9.492 25.562 1 98.25 170 GLU A C 1
ATOM 1328 O O . GLU A 1 170 ? 3.686 9.062 25.5 1 98.25 170 GLU A O 1
ATOM 1333 N N . ALA A 1 171 ? 2.049 10.352 24.719 1 98.75 171 ALA A N 1
ATOM 1334 C CA . ALA A 1 171 ? 2.842 10.805 23.578 1 98.75 171 ALA A CA 1
ATOM 1335 C C . ALA A 1 171 ? 3.881 11.836 24 1 98.75 171 ALA A C 1
ATOM 1337 O O . ALA A 1 171 ? 3.719 12.5 25.031 1 98.75 171 ALA A O 1
ATOM 1338 N N . SER A 1 172 ? 4.949 11.922 23.281 1 98.81 172 SER A N 1
ATOM 1339 C CA . SER A 1 172 ? 6.012 12.891 23.531 1 98.81 172 SER A CA 1
ATOM 1340 C C . SER A 1 172 ? 6.133 13.891 22.391 1 98.81 172 SER A C 1
ATOM 1342 O O . SER A 1 172 ? 5.84 13.562 21.234 1 98.81 172 SER A O 1
ATOM 1344 N N . ILE A 1 173 ? 6.527 15.102 22.719 1 98.81 173 ILE A N 1
ATOM 1345 C CA . ILE A 1 173 ? 6.91 16.062 21.688 1 98.81 173 ILE A CA 1
ATOM 1346 C C . ILE A 1 173 ? 8.094 15.516 20.891 1 98.81 173 ILE A C 1
ATOM 1348 O O . ILE A 1 173 ? 9.062 15.023 21.469 1 98.81 173 ILE A O 1
ATOM 1352 N N . SER A 1 174 ? 7.992 15.547 19.562 1 98.62 174 SER A N 1
ATOM 1353 C CA . SER A 1 174 ? 9.109 15.094 18.734 1 98.62 174 SER A CA 1
ATOM 1354 C C . SER A 1 174 ? 10.406 15.781 19.141 1 98.62 174 SER A C 1
ATOM 1356 O O . SER A 1 174 ? 10.422 16.984 19.406 1 98.62 174 SER A O 1
ATOM 1358 N N . PRO A 1 175 ? 11.531 15.109 19.141 1 98.06 175 PRO A N 1
ATOM 1359 C CA . PRO A 1 175 ? 12.805 15.711 19.562 1 98.06 175 PRO A CA 1
ATOM 1360 C C . PRO A 1 175 ? 13.188 16.922 18.719 1 98.06 175 PRO A C 1
ATOM 1362 O O . PRO A 1 175 ? 13.703 17.906 19.25 1 98.06 175 PRO A O 1
ATOM 1365 N N . LYS A 1 176 ? 12.938 16.828 17.438 1 98.56 176 LYS A N 1
ATOM 1366 C CA . LYS A 1 176 ? 13.289 17.938 16.562 1 98.56 176 LYS A CA 1
ATOM 1367 C C . LYS A 1 176 ? 12.398 19.141 16.828 1 98.56 176 LYS A C 1
ATOM 1369 O O . LYS A 1 176 ? 12.82 20.297 16.656 1 98.56 176 LYS A O 1
ATOM 1374 N N . VAL A 1 177 ? 11.148 18.875 17.266 1 98.81 177 VAL A N 1
ATOM 1375 C CA . VAL A 1 177 ? 10.273 19.969 17.672 1 98.81 177 VAL A CA 1
ATOM 1376 C C . VAL A 1 177 ? 10.812 20.609 18.953 1 98.81 177 VAL A C 1
ATOM 1378 O O . VAL A 1 177 ? 10.844 21.844 19.062 1 98.81 177 VAL A O 1
ATOM 1381 N N . LEU A 1 178 ? 11.227 19.797 19.891 1 98.69 178 LEU A N 1
ATOM 1382 C CA . LEU A 1 178 ? 11.82 20.312 21.109 1 98.69 178 LEU A CA 1
ATOM 1383 C C . LEU A 1 178 ? 13.039 21.172 20.797 1 98.69 178 LEU A C 1
ATOM 1385 O O . LEU A 1 178 ? 13.219 22.234 21.406 1 98.69 178 LEU A O 1
ATOM 1389 N N . GLU A 1 179 ? 13.836 20.688 19.906 1 98.56 179 GLU A N 1
ATOM 1390 C CA . GLU A 1 179 ? 15.016 21.438 19.5 1 98.56 179 GLU A CA 1
ATOM 1391 C C . GLU A 1 179 ? 14.625 22.797 18.906 1 98.56 179 GLU A C 1
ATOM 1393 O O . GLU A 1 179 ? 15.25 23.812 19.219 1 98.56 179 GLU A O 1
ATOM 1398 N N . ALA A 1 180 ? 13.594 22.797 18.062 1 98.44 180 ALA A N 1
ATOM 1399 C CA . ALA A 1 180 ? 13.117 24.047 17.484 1 98.44 180 ALA A CA 1
ATOM 1400 C C . ALA A 1 180 ? 12.641 25.016 18.562 1 98.44 180 ALA A C 1
ATOM 1402 O O . ALA A 1 180 ? 12.945 26.203 18.516 1 98.44 180 ALA A O 1
ATOM 1403 N N . LEU A 1 181 ? 11.914 24.5 19.516 1 98.25 181 LEU A N 1
ATOM 1404 C CA . LEU A 1 181 ? 11.367 25.297 20.594 1 98.25 181 LEU A CA 1
ATOM 1405 C C . LEU A 1 181 ? 12.477 25.859 21.484 1 98.25 181 LEU A C 1
ATOM 1407 O O . LEU A 1 181 ? 12.328 26.922 22.078 1 98.25 181 LEU A O 1
ATOM 1411 N N . GLU A 1 182 ? 13.562 25.125 21.578 1 97.44 182 GLU A N 1
ATOM 1412 C CA . GLU A 1 182 ? 14.711 25.594 22.344 1 97.44 182 GLU A CA 1
ATOM 1413 C C . GLU A 1 182 ? 15.43 26.734 21.625 1 97.44 182 GLU A C 1
ATOM 1415 O O . GLU A 1 182 ? 15.969 27.641 22.266 1 97.44 182 GLU A O 1
ATOM 1420 N N . ASN A 1 183 ? 15.359 26.734 20.344 1 97 183 ASN A N 1
ATOM 1421 C CA . ASN A 1 183 ? 16.219 27.609 19.562 1 97 183 ASN A CA 1
ATOM 1422 C C . ASN A 1 183 ? 15.469 28.844 19.094 1 97 183 ASN A C 1
ATOM 1424 O O . ASN A 1 183 ? 16.094 29.812 18.625 1 97 183 ASN A O 1
ATOM 1428 N N . ASP A 1 184 ? 14.203 28.875 19.156 1 96.31 184 ASP A N 1
ATOM 1429 C CA . ASP A 1 184 ? 13.406 29.984 18.672 1 96.31 184 ASP A CA 1
ATOM 1430 C C . ASP A 1 184 ? 12.32 30.359 19.672 1 96.31 184 ASP A C 1
ATOM 1432 O O . ASP A 1 184 ? 11.727 29.5 20.312 1 96.31 184 ASP A O 1
ATOM 1436 N N . ASP A 1 185 ? 12.039 31.672 19.766 1 96.19 185 ASP A N 1
ATOM 1437 C CA . ASP A 1 185 ? 11.078 32.156 20.734 1 96.19 185 ASP A CA 1
ATOM 1438 C C . ASP A 1 185 ? 9.75 32.531 20.078 1 96.19 185 ASP A C 1
ATOM 1440 O O . ASP A 1 185 ? 8.742 32.719 20.75 1 96.19 185 ASP A O 1
ATOM 1444 N N . LYS A 1 186 ? 9.68 32.594 18.812 1 98.19 186 LYS A N 1
ATOM 1445 C CA . LYS A 1 186 ? 8.477 33 18.094 1 98.19 186 LYS A CA 1
ATOM 1446 C C . LYS A 1 186 ? 7.641 31.797 17.672 1 98.19 186 LYS A C 1
ATOM 1448 O O . LYS A 1 186 ? 8.102 30.953 16.906 1 98.19 186 LYS A O 1
ATOM 1453 N N . VAL A 1 187 ? 6.461 31.703 18.156 1 98.75 187 VAL A N 1
ATOM 1454 C CA . VAL A 1 187 ? 5.523 30.641 17.812 1 98.75 187 VAL A CA 1
ATOM 1455 C C . VAL A 1 187 ? 4.266 31.234 17.188 1 98.75 187 VAL A C 1
ATOM 1457 O O . VAL A 1 187 ? 3.604 32.094 17.797 1 98.75 187 VAL A O 1
ATOM 1460 N N . LEU A 1 188 ? 3.977 30.844 16.016 1 98.88 188 LEU A N 1
ATOM 1461 C CA . LEU A 1 188 ? 2.756 31.234 15.312 1 98.88 188 LEU A CA 1
ATOM 1462 C C . LEU A 1 188 ? 1.766 30.078 15.266 1 98.88 188 LEU A C 1
ATOM 1464 O O . LEU A 1 188 ? 2.104 28.984 14.812 1 98.88 188 LEU A O 1
ATOM 1468 N N . ILE A 1 189 ? 0.597 30.234 15.781 1 98.88 189 ILE A N 1
ATOM 1469 C CA . ILE A 1 189 ? -0.502 29.281 15.633 1 98.88 189 ILE A CA 1
ATOM 1470 C C . ILE A 1 189 ? -1.398 29.719 14.469 1 98.88 189 ILE A C 1
ATOM 1472 O O . ILE A 1 189 ? -2.057 30.75 14.539 1 98.88 189 ILE A O 1
ATOM 1476 N N . GLY A 1 190 ? -1.351 28.922 13.406 1 98.12 190 GLY A N 1
ATOM 1477 C CA . GLY A 1 190 ? -2.135 29.25 12.227 1 98.12 190 GLY A CA 1
ATOM 1478 C C . GLY A 1 190 ? -3.629 29.125 12.445 1 98.12 190 GLY A C 1
ATOM 1479 O O . GLY A 1 190 ? -4.066 28.625 13.484 1 98.12 190 GLY A O 1
ATOM 1480 N N . PRO A 1 191 ? -4.406 29.672 11.461 1 98.19 191 PRO A N 1
ATOM 1481 C CA . PRO A 1 191 ? -5.867 29.688 11.586 1 98.19 191 PRO A CA 1
ATOM 1482 C C . PRO A 1 191 ? -6.5 28.344 11.25 1 98.19 191 PRO A C 1
ATOM 1484 O O . PRO A 1 191 ? -7.289 28.25 10.305 1 98.19 191 PRO A O 1
ATOM 1487 N N . SER A 1 192 ? -6.246 27.328 12.086 1 97.81 192 SER A N 1
ATOM 1488 C CA . SER A 1 192 ? -6.77 25.984 11.883 1 97.81 192 SER A CA 1
ATOM 1489 C C . SER A 1 192 ? -7.676 25.562 13.039 1 97.81 192 SER A C 1
ATOM 1491 O O . SER A 1 192 ? -7.781 26.281 14.039 1 97.81 192 SER A O 1
ATOM 1493 N N . ASN A 1 193 ? -8.383 24.469 12.789 1 97.94 193 ASN A N 1
ATOM 1494 C CA . ASN A 1 193 ? -9.305 23.938 13.789 1 97.94 193 ASN A CA 1
ATOM 1495 C C . ASN A 1 193 ? -8.641 23.812 15.156 1 97.94 193 ASN A C 1
ATOM 1497 O O . ASN A 1 193 ? -7.699 23.016 15.312 1 97.94 193 ASN A O 1
ATOM 1501 N N . PRO A 1 194 ? -9.125 24.578 16.141 1 98.19 194 PRO A N 1
ATOM 1502 C CA . PRO A 1 194 ? -8.453 24.531 17.438 1 98.19 194 PRO A CA 1
ATOM 1503 C C . PRO A 1 194 ? -8.562 23.172 18.125 1 98.19 194 PRO A C 1
ATOM 1505 O O . PRO A 1 194 ? -7.715 22.828 18.953 1 98.19 194 PRO A O 1
ATOM 1508 N N . ILE A 1 195 ? -9.547 22.375 17.734 1 98.12 195 ILE A N 1
ATOM 1509 C CA . ILE A 1 195 ? -9.836 21.109 18.422 1 98.12 195 ILE A CA 1
ATOM 1510 C C . ILE A 1 195 ? -9.023 19.984 17.797 1 98.12 195 ILE A C 1
ATOM 1512 O O . ILE A 1 195 ? -8.312 19.266 18.5 1 98.12 195 ILE A O 1
ATOM 1516 N N . THR A 1 196 ? -9.031 19.859 16.469 1 98.06 196 THR A N 1
ATOM 1517 C CA . THR A 1 196 ? -8.508 18.641 15.859 1 98.06 196 THR A CA 1
ATOM 1518 C C . THR A 1 196 ? -7.195 18.922 15.133 1 98.06 196 THR A C 1
ATOM 1520 O O . THR A 1 196 ? -6.453 18 14.797 1 98.06 196 THR A O 1
ATOM 1523 N N . SER A 1 197 ? -6.883 20.188 14.844 1 98.31 197 SER A N 1
ATOM 1524 C CA . SER A 1 197 ? -5.664 20.516 14.117 1 98.31 197 SER A CA 1
ATOM 1525 C C . SER A 1 197 ? -4.582 21.047 15.055 1 98.31 197 SER A C 1
ATOM 1527 O O . SER A 1 197 ? -3.438 20.594 15.008 1 98.31 197 SER A O 1
ATOM 1529 N N . ILE A 1 198 ? -4.934 22.016 15.906 1 98.75 198 ILE A N 1
ATOM 1530 C CA . ILE A 1 198 ? -3.973 22.656 16.797 1 98.75 198 ILE A CA 1
ATOM 1531 C C . ILE A 1 198 ? -4.031 22 18.172 1 98.75 198 ILE A C 1
ATOM 1533 O O . ILE A 1 198 ? -3.006 21.859 18.844 1 98.75 198 ILE A O 1
ATOM 1537 N N . GLY A 1 199 ? -5.238 21.578 18.562 1 98.25 199 GLY A N 1
ATOM 1538 C CA . GLY A 1 199 ? -5.488 20.969 19.859 1 98.25 199 GLY A CA 1
ATOM 1539 C C . GLY A 1 199 ? -4.523 19.844 20.188 1 98.25 199 GLY A C 1
ATOM 1540 O O . GLY A 1 199 ? -3.926 19.812 21.266 1 98.25 199 GLY A O 1
ATOM 1541 N N . PRO A 1 200 ? -4.34 18.906 19.266 1 98.81 200 PRO A N 1
ATOM 1542 C CA . PRO A 1 200 ? -3.416 17.797 19.531 1 98.81 200 PRO A CA 1
ATOM 1543 C C . PRO A 1 200 ? -1.992 18.281 19.812 1 98.81 200 PRO A C 1
ATOM 1545 O O . PRO A 1 200 ? -1.31 17.719 20.672 1 98.81 200 PRO A O 1
ATOM 1548 N N . ILE A 1 201 ? -1.527 19.297 19.125 1 98.88 201 ILE A N 1
ATOM 1549 C CA . ILE A 1 201 ? -0.177 19.812 19.328 1 98.88 201 ILE A CA 1
ATOM 1550 C C . ILE A 1 201 ? -0.043 20.375 20.734 1 98.88 201 ILE A C 1
ATOM 1552 O O . ILE A 1 201 ? 0.885 20.016 21.469 1 98.88 201 ILE A O 1
ATOM 1556 N N . ILE A 1 202 ? -0.983 21.203 21.188 1 98.5 202 ILE A N 1
ATOM 1557 C CA . ILE A 1 202 ? -0.917 21.891 22.469 1 98.5 202 ILE A CA 1
ATOM 1558 C C . ILE A 1 202 ? -1.145 20.906 23.609 1 98.5 202 ILE A C 1
ATOM 1560 O O . ILE A 1 202 ? -0.688 21.125 24.734 1 98.5 202 ILE A O 1
ATOM 1564 N N . SER A 1 203 ? -1.828 19.781 23.281 1 98.38 203 SER A N 1
ATOM 1565 C CA . SER A 1 203 ? -2.219 18.812 24.312 1 98.38 203 SER A CA 1
ATOM 1566 C C . SER A 1 203 ? -1.077 17.859 24.641 1 98.38 203 SER A C 1
ATOM 1568 O O . SER A 1 203 ? -1.163 17.094 25.609 1 98.38 203 SER A O 1
ATOM 1570 N N . LEU A 1 204 ? -0.021 17.875 23.812 1 98.88 204 LEU A N 1
ATOM 1571 C CA . LEU A 1 204 ? 1.136 17.062 24.172 1 98.88 204 LEU A CA 1
ATOM 1572 C C . LEU A 1 204 ? 1.654 17.438 25.562 1 98.88 204 LEU A C 1
ATOM 1574 O O . LEU A 1 204 ? 1.799 18.625 25.875 1 98.88 204 LEU A O 1
ATOM 1578 N N . PRO A 1 205 ? 1.952 16.422 26.375 1 98.69 205 PRO A N 1
ATOM 1579 C CA . PRO A 1 205 ? 2.482 16.734 27.703 1 98.69 205 PRO A CA 1
ATOM 1580 C C . PRO A 1 205 ? 3.689 17.672 27.656 1 98.69 205 PRO A C 1
ATOM 1582 O O . PRO A 1 205 ? 4.652 17.406 26.938 1 98.69 205 PRO A O 1
ATOM 1585 N N . GLY A 1 206 ? 3.566 18.797 28.391 1 98.25 206 GLY A N 1
ATOM 1586 C CA . GLY A 1 206 ? 4.676 19.734 28.484 1 98.25 206 GLY A CA 1
ATOM 1587 C C . GLY A 1 206 ? 4.598 20.859 27.484 1 98.25 206 GLY A C 1
ATOM 1588 O O . GLY A 1 206 ? 5.258 21.891 27.641 1 98.25 206 GLY A O 1
ATOM 1589 N N . MET A 1 207 ? 3.789 20.781 26.469 1 98.81 207 MET A N 1
ATOM 1590 C CA . MET A 1 207 ? 3.762 21.766 25.391 1 98.81 207 MET A CA 1
ATOM 1591 C C . MET A 1 207 ? 3.258 23.109 25.906 1 98.81 207 MET A C 1
ATOM 1593 O O . MET A 1 207 ? 3.873 24.141 25.641 1 98.81 207 MET A O 1
ATOM 1597 N N . LYS A 1 208 ? 2.17 23.109 26.656 1 98.25 208 LYS A N 1
ATOM 1598 C CA . LYS A 1 208 ? 1.612 24.359 27.172 1 98.25 208 LYS A CA 1
ATOM 1599 C C . LYS A 1 208 ? 2.633 25.109 28.016 1 98.25 208 LYS A C 1
ATOM 1601 O O . LYS A 1 208 ? 2.766 26.328 27.922 1 98.25 208 LYS A O 1
ATOM 1606 N N . ASP A 1 209 ? 3.316 24.375 28.859 1 97.94 209 ASP A N 1
ATOM 1607 C CA . ASP A 1 209 ? 4.32 24.984 29.719 1 97.94 209 ASP A CA 1
ATOM 1608 C C . ASP A 1 209 ? 5.445 25.609 28.906 1 97.94 209 ASP A C 1
ATOM 1610 O O . ASP A 1 209 ? 5.977 26.656 29.266 1 97.94 209 ASP A O 1
ATOM 1614 N N . LEU A 1 210 ? 5.816 24.969 27.812 1 98.31 210 LEU A N 1
ATOM 1615 C CA . LEU A 1 210 ? 6.84 25.516 26.938 1 98.31 210 LEU A CA 1
ATOM 1616 C C . LEU A 1 210 ? 6.344 26.781 26.25 1 98.31 210 LEU A C 1
ATOM 1618 O O . LEU A 1 210 ? 7.086 27.766 26.125 1 98.31 210 LEU A O 1
ATOM 1622 N N . LEU A 1 211 ? 5.074 26.797 25.844 1 98.44 211 LEU A N 1
ATOM 1623 C CA . LEU A 1 211 ? 4.508 27.922 25.109 1 98.44 211 LEU A CA 1
ATOM 1624 C C . LEU A 1 211 ? 4.402 29.156 26 1 98.44 211 LEU A C 1
ATOM 1626 O O . LEU A 1 211 ? 4.535 30.281 25.516 1 98.44 211 LEU A O 1
ATOM 1630 N N . LYS A 1 212 ? 4.234 28.938 27.328 1 97.31 212 LYS A N 1
ATOM 1631 C CA . LYS A 1 212 ? 4.137 30.047 28.266 1 97.31 212 LYS A CA 1
ATOM 1632 C C . LYS A 1 212 ? 5.422 30.875 28.281 1 97.31 212 LYS A C 1
ATOM 1634 O O . LYS A 1 212 ? 5.414 32.031 28.672 1 97.31 212 LYS A O 1
ATOM 1639 N N . LYS A 1 213 ? 6.457 30.25 27.812 1 96.62 213 LYS A N 1
ATOM 1640 C CA . LYS A 1 213 ? 7.758 30.922 27.828 1 96.62 213 LYS A CA 1
ATOM 1641 C C . LYS A 1 213 ? 8.117 31.469 26.453 1 96.62 213 LYS A C 1
ATOM 1643 O O . LYS A 1 213 ? 9.258 31.875 26.219 1 96.62 213 LYS A O 1
ATOM 1648 N N . LYS A 1 214 ? 7.199 31.484 25.562 1 97.69 214 LYS A N 1
ATOM 1649 C CA . LYS A 1 214 ? 7.43 31.906 24.188 1 97.69 214 LYS A CA 1
ATOM 1650 C C . LYS A 1 214 ? 6.594 33.125 23.844 1 97.69 214 LYS A C 1
ATOM 1652 O O . LYS A 1 214 ? 5.719 33.531 24.609 1 97.69 214 LYS A O 1
ATOM 1657 N N . LYS A 1 215 ? 6.977 33.844 22.75 1 98.06 215 LYS A N 1
ATOM 1658 C CA . LYS A 1 215 ? 6.094 34.812 22.094 1 98.06 215 LYS A CA 1
ATOM 1659 C C . LYS A 1 215 ? 5.098 34.094 21.188 1 98.06 215 LYS A C 1
ATOM 1661 O O . LYS A 1 215 ? 5.484 33.531 20.156 1 98.06 215 LYS A O 1
ATOM 1666 N N . VAL A 1 216 ? 3.826 34.156 21.562 1 98.38 216 VAL A N 1
ATOM 1667 C CA . VAL A 1 216 ? 2.842 33.375 20.828 1 98.38 216 VAL A CA 1
ATOM 1668 C C . VAL A 1 216 ? 1.84 34.312 20.141 1 98.38 216 VAL A C 1
ATOM 1670 O O . VAL A 1 216 ? 1.17 35.094 20.797 1 98.38 216 VAL A O 1
ATOM 1673 N N . VAL A 1 217 ? 1.797 34.25 18.828 1 98.62 217 VAL A N 1
ATOM 1674 C CA . VAL A 1 217 ? 0.779 34.906 18.016 1 98.62 217 VAL A CA 1
ATOM 1675 C C . VAL A 1 217 ? -0.141 33.875 17.391 1 98.62 217 VAL A C 1
ATOM 1677 O O . VAL A 1 217 ? 0.325 32.844 16.891 1 98.62 217 VAL A O 1
ATOM 1680 N N . ALA A 1 218 ? -1.429 34.031 17.469 1 98.75 218 ALA A N 1
ATOM 1681 C CA . ALA A 1 218 ? -2.387 33.125 16.859 1 98.75 218 ALA A CA 1
ATOM 1682 C C . ALA A 1 218 ? -3.336 33.875 15.922 1 98.75 218 ALA A C 1
ATOM 1684 O O . ALA A 1 218 ? -3.713 35 16.188 1 98.75 218 ALA A O 1
ATOM 1685 N N . VAL A 1 219 ? -3.676 33.25 14.844 1 98.69 219 VAL A N 1
ATOM 1686 C CA . VAL A 1 219 ? -4.66 33.781 13.906 1 98.69 219 VAL A CA 1
ATOM 1687 C C . VAL A 1 219 ? -5.965 33 14.023 1 98.69 219 VAL A C 1
ATOM 1689 O O . VAL A 1 219 ? -5.953 31.766 14.008 1 98.69 219 VAL A O 1
ATOM 1692 N N . SER A 1 220 ? -7.066 33.719 14.125 1 98.12 220 SER A N 1
ATOM 1693 C CA . SER A 1 220 ? -8.375 33.094 14.32 1 98.12 220 SER A CA 1
ATOM 1694 C C . SER A 1 220 ? -8.805 32.312 13.078 1 98.12 220 SER A C 1
ATOM 1696 O O . SER A 1 220 ? -8.703 32.812 11.961 1 98.12 220 SER A O 1
ATOM 1698 N N . PRO A 1 221 ? -9.273 31.125 13.273 1 97.81 221 PRO A N 1
ATOM 1699 C CA . PRO A 1 221 ? -9.891 30.391 12.164 1 97.81 221 PRO A CA 1
ATOM 1700 C C . PRO A 1 221 ? -11.367 30.719 11.977 1 97.81 221 PRO A C 1
ATOM 1702 O O . PRO A 1 221 ? -12.039 30.125 11.133 1 97.81 221 PRO A O 1
ATOM 1705 N N . ILE A 1 222 ? -11.922 31.641 12.812 1 97.31 222 ILE A N 1
ATOM 1706 C CA . ILE A 1 222 ? -13.344 31.984 12.844 1 97.31 222 ILE A CA 1
ATOM 1707 C C . ILE A 1 222 ? -13.539 33.406 12.305 1 97.31 222 ILE A C 1
ATOM 1709 O O . ILE A 1 222 ? -12.766 34.312 12.625 1 97.31 222 ILE A O 1
ATOM 1713 N N . ILE A 1 223 ? -14.5 33.594 11.516 1 95.5 223 ILE A N 1
ATOM 1714 C CA . ILE A 1 223 ? -15.008 34.906 11.125 1 95.5 223 ILE A CA 1
ATOM 1715 C C . ILE A 1 223 ? -16.469 35.062 11.562 1 95.5 223 ILE A C 1
ATOM 1717 O O . ILE A 1 223 ? -17.328 34.312 11.094 1 95.5 223 ILE A O 1
ATOM 1721 N N . GLY A 1 224 ? -16.641 36 12.484 1 92.31 224 GLY A N 1
ATOM 1722 C CA . GLY A 1 224 ? -17.953 36.062 13.102 1 92.31 224 GLY A CA 1
ATOM 1723 C C . GLY A 1 224 ? -18.266 34.875 14 1 92.31 224 GLY A C 1
ATOM 1724 O O . GLY A 1 224 ? -17.641 34.719 15.047 1 92.31 224 GLY A O 1
ATOM 1725 N N . ASN A 1 225 ? -19.188 34.094 13.602 1 91.5 225 ASN A N 1
ATOM 1726 C CA . ASN A 1 225 ? -19.578 32.938 14.398 1 91.5 225 ASN A CA 1
ATOM 1727 C C . ASN A 1 225 ? -19.469 31.656 13.586 1 91.5 225 ASN A C 1
ATOM 1729 O O . ASN A 1 225 ? -20.156 30.672 13.891 1 91.5 225 ASN A O 1
ATOM 1733 N N . ALA A 1 226 ? -18.609 31.766 12.562 1 94.12 226 ALA A N 1
ATOM 1734 C CA . ALA A 1 226 ? -18.5 30.594 11.695 1 94.12 226 ALA A CA 1
ATOM 1735 C C . ALA A 1 226 ? -17.031 30.328 11.328 1 94.12 226 ALA A C 1
ATOM 1737 O O . ALA A 1 226 ? -16.266 31.266 11.102 1 94.12 226 ALA A O 1
ATOM 1738 N N . PRO A 1 227 ? -16.719 29.062 11.328 1 94.56 227 PRO A N 1
ATOM 1739 C CA . PRO A 1 227 ? -15.375 28.75 10.844 1 94.56 227 PRO A CA 1
ATOM 1740 C C . PRO A 1 227 ? -15.195 29.094 9.367 1 94.56 227 PRO A C 1
ATOM 1742 O O . PRO A 1 227 ? -16.156 29.047 8.594 1 94.56 227 PRO A O 1
ATOM 1745 N N . VAL A 1 228 ? -13.977 29.391 8.992 1 90.94 228 VAL A N 1
ATOM 1746 C CA . VAL A 1 228 ? -13.656 29.672 7.594 1 90.94 228 VAL A CA 1
ATOM 1747 C C . VAL A 1 228 ? -13.812 28.391 6.773 1 90.94 228 VAL A C 1
ATOM 1749 O O . VAL A 1 228 ? -14.242 28.422 5.621 1 90.94 228 VAL A O 1
ATOM 1752 N N . SER A 1 229 ? -13.453 27.25 7.375 1 86.75 229 SER A N 1
ATOM 1753 C CA . SER A 1 229 ? -13.594 25.969 6.691 1 86.75 229 SER A CA 1
ATOM 1754 C C . SER A 1 229 ? -13.672 24.812 7.688 1 86.75 229 SER A C 1
ATOM 1756 O O . SER A 1 229 ? -13.281 24.953 8.844 1 86.75 229 SER A O 1
ATOM 1758 N N . GLY A 1 230 ? -14.305 23.766 7.141 1 88.44 230 GLY A N 1
ATOM 1759 C CA . GLY A 1 230 ? -14.266 22.516 7.871 1 88.44 230 GLY A CA 1
ATOM 1760 C C . GLY A 1 230 ? -15.258 22.453 9.016 1 88.44 230 GLY A C 1
ATOM 1761 O O . GLY A 1 230 ? -16.125 23.312 9.133 1 88.44 230 GLY A O 1
ATOM 1762 N N . PRO A 1 231 ? -15.086 21.5 9.859 1 93.19 231 PRO A N 1
ATOM 1763 C CA . PRO A 1 231 ? -16.078 21.219 10.891 1 93.19 231 PRO A CA 1
ATOM 1764 C C . PRO A 1 231 ? -15.734 21.859 12.234 1 93.19 231 PRO A C 1
ATOM 1766 O O . PRO A 1 231 ? -16.141 21.344 13.289 1 93.19 231 PRO A O 1
ATOM 1769 N N . ALA A 1 232 ? -14.906 22.859 12.242 1 95.19 232 ALA A N 1
ATOM 1770 C CA . ALA A 1 232 ? -14.398 23.453 13.477 1 95.19 232 ALA A CA 1
ATOM 1771 C C . ALA A 1 232 ? -15.547 23.875 14.398 1 95.19 232 ALA A C 1
ATOM 1773 O O . ALA A 1 232 ? -15.5 23.641 15.602 1 95.19 232 ALA A O 1
ATOM 1774 N N . GLY A 1 233 ? -16.578 24.516 13.828 1 95.69 233 GLY A N 1
ATOM 1775 C CA . GLY A 1 233 ? -17.688 25 14.641 1 95.69 233 GLY A CA 1
ATOM 1776 C C . GLY A 1 233 ? -18.375 23.891 15.43 1 95.69 233 GLY A C 1
ATOM 1777 O O . GLY A 1 233 ? -18.594 24.016 16.641 1 95.69 233 GLY A O 1
ATOM 1778 N N . LYS A 1 234 ? -18.656 22.828 14.711 1 95.62 234 LYS A N 1
ATOM 1779 C CA . LYS A 1 234 ? -19.312 21.672 15.328 1 95.62 234 LYS A CA 1
ATOM 1780 C C . LYS A 1 234 ? -18.438 21.078 16.422 1 95.62 234 LYS A C 1
ATOM 1782 O O . LYS A 1 234 ? -18.953 20.656 17.469 1 95.62 234 LYS A O 1
ATOM 1787 N N . LEU A 1 235 ? -17.25 21 16.25 1 97.44 235 LEU A N 1
ATOM 1788 C CA . LEU A 1 235 ? -16.328 20.391 17.203 1 97.44 235 LEU A CA 1
ATOM 1789 C C . LEU A 1 235 ? -16.109 21.312 18.406 1 97.44 235 LEU A C 1
ATOM 1791 O O . LEU A 1 235 ? -16.031 20.844 19.547 1 97.44 235 LEU A O 1
ATOM 1795 N N . MET A 1 236 ? -15.969 22.578 18.172 1 97.62 236 MET A N 1
ATOM 1796 C CA . MET A 1 236 ? -15.852 23.547 19.25 1 97.62 236 MET A CA 1
ATOM 1797 C C . MET A 1 236 ? -17.062 23.5 20.172 1 97.62 236 MET A C 1
ATOM 1799 O O . MET A 1 236 ? -16.922 23.406 21.391 1 97.62 236 MET A O 1
ATOM 1803 N N . GLN A 1 237 ? -18.203 23.484 19.578 1 96.62 237 GLN A N 1
ATOM 1804 C CA . GLN A 1 237 ? -19.438 23.406 20.359 1 96.62 237 GLN A CA 1
ATOM 1805 C C . GLN A 1 237 ? -19.469 22.156 21.219 1 96.62 237 GLN A C 1
ATOM 1807 O O . GLN A 1 237 ? -19.812 22.219 22.406 1 96.62 237 GLN A O 1
ATOM 1812 N N . ALA A 1 238 ? -19.125 21.078 20.656 1 96.81 238 ALA A N 1
ATOM 1813 C CA . ALA A 1 238 ? -19.141 19.797 21.359 1 96.81 238 ALA A CA 1
ATOM 1814 C C . ALA A 1 238 ? -18.156 19.797 22.516 1 96.81 238 ALA A C 1
ATOM 1816 O O . ALA A 1 238 ? -18.344 19.094 23.5 1 96.81 238 ALA A O 1
ATOM 1817 N N . CYS A 1 239 ? -17.141 20.562 22.391 1 96.62 239 CYS A N 1
ATOM 1818 C CA . CYS A 1 239 ? -16.125 20.625 23.438 1 96.62 239 CYS A CA 1
ATOM 1819 C C . CYS A 1 239 ? -16.406 21.766 24.406 1 96.62 239 CYS A C 1
ATOM 1821 O O . CYS A 1 239 ? -15.562 22.078 25.25 1 96.62 239 CYS A O 1
ATOM 1823 N N . GLY A 1 240 ? -17.516 22.453 24.234 1 96.75 240 GLY A N 1
ATOM 1824 C CA . GLY A 1 240 ? -17.938 23.484 25.172 1 96.75 240 GLY A CA 1
ATOM 1825 C C . GLY A 1 240 ? -17.312 24.844 24.891 1 96.75 240 GLY A C 1
ATOM 1826 O O . GLY A 1 240 ? -17.266 25.703 25.766 1 96.75 240 GLY A O 1
ATOM 1827 N N . LEU A 1 241 ? -16.844 25.016 23.734 1 96.44 241 LEU A N 1
ATOM 1828 C CA . LEU A 1 241 ? -16.234 26.281 23.359 1 96.44 241 LEU A CA 1
ATOM 1829 C C . LEU A 1 241 ? -17.203 27.125 22.516 1 96.44 241 LEU A C 1
ATOM 1831 O O . LEU A 1 241 ? -17.906 26.578 21.672 1 96.44 241 LEU A O 1
ATOM 1835 N N . GLU A 1 242 ? -17.203 28.406 22.797 1 96.12 242 GLU A N 1
ATOM 1836 C CA . GLU A 1 242 ? -17.953 29.312 21.938 1 96.12 242 GLU A CA 1
ATOM 1837 C C . GLU A 1 242 ? -17.359 29.359 20.531 1 96.12 242 GLU A C 1
ATOM 1839 O O . GLU A 1 242 ? -16.141 29.422 20.359 1 96.12 242 GLU A O 1
ATOM 1844 N N . VAL A 1 243 ? -18.281 29.281 19.531 1 97.06 243 VAL A N 1
ATOM 1845 C CA . VAL A 1 243 ? -17.828 29.375 18.141 1 97.06 243 VAL A CA 1
ATOM 1846 C C . VAL A 1 243 ? -17.641 30.844 17.766 1 97.06 243 VAL A C 1
ATOM 1848 O O . VAL A 1 243 ? -18.469 31.422 17.062 1 97.06 243 VAL A O 1
ATOM 1851 N N . SER A 1 244 ? -16.531 31.328 18.109 1 96.31 244 SER A N 1
ATOM 1852 C CA . SER A 1 244 ? -16.141 32.719 17.875 1 96.31 244 SER A CA 1
ATOM 1853 C C . SER A 1 244 ? -14.633 32.906 18.047 1 96.31 244 SER A C 1
ATOM 1855 O O . SER A 1 244 ? -13.953 32.031 18.562 1 96.31 244 SER A O 1
ATOM 1857 N N . SER A 1 245 ? -14.164 34 17.547 1 96.75 245 SER A N 1
ATOM 1858 C CA . SER A 1 245 ? -12.766 34.312 17.797 1 96.75 245 SER A CA 1
ATOM 1859 C C . SER A 1 245 ? -12.453 34.375 19.281 1 96.75 245 SER A C 1
ATOM 1861 O O . SER A 1 245 ? -11.391 33.906 19.719 1 96.75 245 SER A O 1
ATOM 1863 N N . MET A 1 246 ? -13.383 34.906 20.062 1 95.31 246 MET A N 1
ATOM 1864 C CA . MET A 1 246 ? -13.211 34.969 21.5 1 95.31 246 MET A CA 1
ATOM 1865 C C . MET A 1 246 ? -13.086 33.562 22.094 1 95.31 246 MET A C 1
ATOM 1867 O O . MET A 1 246 ? -12.25 33.344 22.984 1 95.31 246 MET A O 1
ATOM 1871 N N . GLY A 1 247 ? -13.961 32.688 21.672 1 96.12 247 GLY A N 1
ATOM 1872 C CA . GLY A 1 247 ? -13.883 31.312 22.141 1 96.12 247 GLY A CA 1
ATOM 1873 C C . GLY A 1 247 ? -12.539 30.656 21.859 1 96.12 247 GLY A C 1
ATOM 1874 O O . GLY A 1 247 ? -12.023 29.922 22.703 1 96.12 247 GLY A O 1
ATOM 1875 N N . VAL A 1 248 ? -11.938 30.938 20.719 1 97.81 248 VAL A N 1
ATOM 1876 C CA . VAL A 1 248 ? -10.633 30.375 20.359 1 97.81 248 VAL A CA 1
ATOM 1877 C C . VAL A 1 248 ? -9.547 31 21.234 1 97.81 248 VAL A C 1
ATOM 1879 O O . VAL A 1 248 ? -8.68 30.297 21.75 1 97.81 248 VAL A O 1
ATOM 1882 N N . ALA A 1 249 ? -9.578 32.312 21.391 1 97.38 249 ALA A N 1
ATOM 1883 C CA . ALA A 1 249 ? -8.602 33 22.234 1 97.38 249 ALA A CA 1
ATOM 1884 C C . ALA A 1 249 ? -8.641 32.5 23.656 1 97.38 249 ALA A C 1
ATOM 1886 O O . ALA A 1 249 ? -7.598 32.344 24.312 1 97.38 249 ALA A O 1
ATOM 1887 N N . GLU A 1 250 ? -9.836 32.25 24.156 1 96.56 250 GLU A N 1
ATOM 1888 C CA . GLU A 1 250 ? -9.992 31.703 25.5 1 96.56 250 GLU A CA 1
ATOM 1889 C C . GLU A 1 250 ? -9.336 30.328 25.625 1 96.56 250 GLU A C 1
ATOM 1891 O O . GLU A 1 250 ? -8.719 30.016 26.641 1 96.56 250 GLU A O 1
ATOM 1896 N N . TYR A 1 251 ? -9.516 29.562 24.594 1 97.31 251 TYR A N 1
ATOM 1897 C CA . TYR A 1 251 ? -8.93 28.234 24.547 1 97.31 251 TYR A CA 1
ATOM 1898 C C . TYR A 1 251 ? -7.406 28.312 24.625 1 97.31 251 TYR A C 1
ATOM 1900 O O . TYR A 1 251 ? -6.762 27.438 25.203 1 97.31 251 TYR A O 1
ATOM 1908 N N . TYR A 1 252 ? -6.801 29.375 24.031 1 98 252 TYR A N 1
ATOM 1909 C CA . TYR A 1 252 ? -5.355 29.562 23.969 1 98 252 TYR A CA 1
ATOM 1910 C C . TYR A 1 252 ? -4.875 30.484 25.094 1 98 252 TYR A C 1
ATOM 1912 O O . TYR A 1 252 ? -3.695 30.828 25.141 1 98 252 TYR A O 1
ATOM 1920 N N . GLN A 1 253 ? -5.602 30.938 26.062 1 96.44 253 GLN A N 1
ATOM 1921 C CA . GLN A 1 253 ? -5.395 32.094 26.922 1 96.44 253 GLN A CA 1
ATOM 1922 C C . GLN A 1 253 ? -4.16 31.922 27.797 1 96.44 253 GLN A C 1
ATOM 1924 O O . GLN A 1 253 ? -3.502 32.906 28.156 1 96.44 253 GLN A O 1
ATOM 1929 N N . ASP A 1 254 ? -3.818 30.719 28.141 1 96.19 254 ASP A N 1
ATOM 1930 C CA . ASP A 1 254 ? -2.738 30.469 29.094 1 96.19 254 ASP A CA 1
ATOM 1931 C C . ASP A 1 254 ? -1.39 30.891 28.516 1 96.19 254 ASP A C 1
ATOM 1933 O O . ASP A 1 254 ? -0.438 31.141 29.25 1 96.19 254 ASP A O 1
ATOM 1937 N N . PHE A 1 255 ? -1.328 30.953 27.141 1 97.44 255 PHE A N 1
ATOM 1938 C CA . PHE A 1 255 ? -0.005 31.172 26.562 1 97.44 255 PHE A CA 1
ATOM 1939 C C . PHE A 1 255 ? -0.07 32.156 25.406 1 97.44 255 PHE A C 1
ATOM 1941 O O . PHE A 1 255 ? 0.947 32.469 24.766 1 97.44 255 PHE A O 1
ATOM 1948 N N . LEU A 1 256 ? -1.109 32.75 25.125 1 97.62 256 LEU A N 1
ATOM 1949 C CA . LEU A 1 256 ? -1.339 33.594 23.969 1 97.62 256 LEU A CA 1
ATOM 1950 C C . LEU A 1 256 ? -0.935 35.031 24.25 1 97.62 256 LEU A C 1
ATOM 1952 O O . LEU A 1 256 ? -1.387 35.625 25.234 1 97.62 256 LEU A O 1
ATOM 1956 N N . ASP A 1 257 ? -0.111 35.625 23.391 1 97.38 257 ASP A N 1
ATOM 1957 C CA . ASP A 1 257 ? 0.296 37.031 23.562 1 97.38 257 ASP A CA 1
ATOM 1958 C C . ASP A 1 257 ? -0.514 37.938 22.656 1 97.38 257 ASP A C 1
ATOM 1960 O O . ASP A 1 257 ? -0.963 39 23.078 1 97.38 257 ASP A O 1
ATOM 1964 N N . VAL A 1 258 ? -0.617 37.562 21.438 1 97.75 258 VAL A N 1
ATOM 1965 C CA . VAL A 1 258 ? -1.358 38.375 20.469 1 97.75 258 VAL A CA 1
ATOM 1966 C C . VAL A 1 258 ? -2.324 37.5 19.688 1 97.75 258 VAL A C 1
ATOM 1968 O O . VAL A 1 258 ? -1.957 36.406 19.25 1 97.75 258 VAL A O 1
ATOM 1971 N N . PHE A 1 259 ? -3.533 37.938 19.562 1 98 259 PHE A N 1
ATOM 1972 C CA . PHE A 1 259 ? -4.559 37.25 18.812 1 98 259 PHE A CA 1
ATOM 1973 C C . PHE A 1 259 ? -5.016 38.062 17.609 1 98 259 PHE A C 1
ATOM 1975 O O . PHE A 1 259 ? -5.426 39.219 17.766 1 98 259 PHE A O 1
ATOM 1982 N N . VAL A 1 260 ? -4.871 37.5 16.438 1 98.12 260 VAL A N 1
ATOM 1983 C CA . VAL A 1 260 ? -5.297 38.156 15.211 1 98.12 260 VAL A CA 1
ATOM 1984 C C . VAL A 1 260 ? -6.668 37.656 14.789 1 98.12 260 VAL A C 1
ATOM 1986 O O . VAL A 1 260 ? -6.848 36.438 14.617 1 98.12 260 VAL A O 1
ATOM 1989 N N . PHE A 1 261 ? -7.609 38.438 14.648 1 97.44 261 PHE A N 1
ATOM 1990 C CA . PHE A 1 261 ? -8.945 38.031 14.219 1 97.44 261 PHE A CA 1
ATOM 1991 C C . PHE A 1 261 ? -9.422 38.906 13.062 1 97.44 261 PHE A C 1
ATOM 1993 O O . PHE A 1 261 ? -8.789 39.906 12.734 1 97.44 261 PHE A O 1
ATOM 2000 N N . ASP A 1 262 ? -10.438 38.469 12.398 1 97.69 262 ASP A N 1
ATOM 2001 C CA . ASP A 1 262 ? -10.82 39.062 11.117 1 97.69 262 ASP A CA 1
ATOM 2002 C C . ASP A 1 262 ? -11.477 40.438 11.312 1 97.69 262 ASP A C 1
ATOM 2004 O O . ASP A 1 262 ? -12.258 40.625 12.25 1 97.69 262 ASP A O 1
ATOM 2008 N N . GLU A 1 263 ? -11.234 41.219 10.414 1 95.38 263 GLU A N 1
ATOM 2009 C CA . GLU A 1 263 ? -11.797 42.562 10.461 1 95.38 263 GLU A CA 1
ATOM 2010 C C . GLU A 1 263 ? -13.32 42.531 10.359 1 95.38 263 GLU A C 1
ATOM 2012 O O . GLU A 1 263 ? -14 43.469 10.758 1 95.38 263 GLU A O 1
ATOM 2017 N N . ARG A 1 264 ? -13.969 41.562 9.883 1 93.69 264 ARG A N 1
ATOM 2018 C CA . ARG A 1 264 ? -15.414 41.438 9.719 1 93.69 264 ARG A CA 1
ATOM 2019 C C . ARG A 1 264 ? -16.078 40.969 11.008 1 93.69 264 ARG A C 1
ATOM 2021 O O . ARG A 1 264 ? -17.297 40.969 11.125 1 93.69 264 ARG A O 1
ATOM 2028 N N . ASP A 1 265 ? -15.133 40.531 11.961 1 93.06 265 ASP A N 1
ATOM 2029 C CA . ASP A 1 265 ? -15.641 40.094 13.258 1 93.06 265 ASP A CA 1
ATOM 2030 C C . ASP A 1 265 ? -16.188 41.25 14.062 1 93.06 265 ASP A C 1
ATOM 2032 O O . ASP A 1 265 ? -15.617 42.344 14.047 1 93.06 265 ASP A O 1
ATOM 2036 N N . GLN A 1 266 ? -17.234 41 14.898 1 88.06 266 GLN A N 1
ATOM 2037 C CA . GLN A 1 266 ? -17.875 42.031 15.68 1 88.06 266 GLN A CA 1
ATOM 2038 C C . GLN A 1 266 ? -17.281 42.094 17.094 1 88.06 266 GLN A C 1
ATOM 2040 O O . GLN A 1 266 ? -17.594 43.031 17.859 1 88.06 266 GLN A O 1
ATOM 2045 N N . ALA A 1 267 ? -16.5 41.188 17.297 1 86.06 267 ALA A N 1
ATOM 2046 C CA . ALA A 1 267 ? -15.914 41.156 18.625 1 86.06 267 ALA A CA 1
ATOM 2047 C C . ALA A 1 267 ? -15.172 42.469 18.922 1 86.06 267 ALA A C 1
ATOM 2049 O O . ALA A 1 267 ? -14.602 43.094 18.031 1 86.06 267 ALA A O 1
ATOM 2050 N N . ASP A 1 268 ? -15.234 42.812 20.188 1 84.94 268 ASP A N 1
ATOM 2051 C CA . ASP A 1 268 ? -14.523 44 20.656 1 84.94 268 ASP A CA 1
ATOM 2052 C C . ASP A 1 268 ? -13.078 43.656 21.016 1 84.94 268 ASP A C 1
ATOM 2054 O O . ASP A 1 268 ? -12.82 42.719 21.766 1 84.94 268 ASP A O 1
ATOM 2058 N N . GLU A 1 269 ? -12.164 44.438 20.5 1 84.69 269 GLU A N 1
ATOM 2059 C CA . GLU A 1 269 ? -10.75 44.188 20.75 1 84.69 269 GLU A CA 1
ATOM 2060 C C . GLU A 1 269 ? -10.43 44.25 22.234 1 84.69 269 GLU A C 1
ATOM 2062 O O . GLU A 1 269 ? -9.547 43.562 22.719 1 84.69 269 GLU A O 1
ATOM 2067 N N . PHE A 1 270 ? -11.141 45.031 22.953 1 86.56 270 PHE A N 1
ATOM 2068 C CA . PHE A 1 270 ? -10.891 45.219 24.375 1 86.56 270 PHE A CA 1
ATOM 2069 C C . PHE A 1 270 ? -11.297 44 25.172 1 86.56 270 PHE A C 1
ATOM 2071 O O . PHE A 1 270 ? -10.766 43.75 26.25 1 86.56 270 PHE A O 1
ATOM 2078 N N . ALA A 1 271 ? -12.148 43.25 24.578 1 87.12 271 ALA A N 1
ATOM 2079 C CA . ALA A 1 271 ? -12.609 42.031 25.25 1 87.12 271 ALA A CA 1
ATOM 2080 C C . ALA A 1 271 ? -11.477 41.031 25.375 1 87.12 271 ALA A C 1
ATOM 2082 O O . ALA A 1 271 ? -11.422 40.281 26.344 1 87.12 271 ALA A O 1
ATOM 2083 N N . PHE A 1 272 ? -10.547 41.094 24.453 1 92.06 272 PHE A N 1
ATOM 2084 C CA . PHE A 1 272 ? -9.438 40.156 24.453 1 92.06 272 PHE A CA 1
ATOM 2085 C C . PHE A 1 272 ? -8.43 40.469 25.547 1 92.06 272 PHE A C 1
ATOM 2087 O O . PHE A 1 272 ? -7.668 39.625 25.984 1 92.06 272 PHE A O 1
ATOM 2094 N N . GLU A 1 273 ? -8.422 41.719 25.953 1 90.31 273 GLU A N 1
ATOM 2095 C CA . GLU A 1 273 ? -7.512 42.125 27.031 1 90.31 273 GLU A CA 1
ATOM 2096 C C . GLU A 1 273 ? -7.809 41.375 28.328 1 90.31 273 GLU A C 1
ATOM 2098 O O . GLU A 1 273 ? -6.902 41.125 29.109 1 90.31 273 GLU A O 1
ATOM 2103 N N . ARG A 1 274 ? -9.039 41.094 28.5 1 90.44 274 ARG A N 1
ATOM 2104 C CA . ARG A 1 274 ? -9.438 40.375 29.703 1 90.44 274 ARG A CA 1
ATOM 2105 C C . ARG A 1 274 ? -8.82 38.969 29.734 1 90.44 274 ARG A C 1
ATOM 2107 O O . ARG A 1 274 ? -8.664 38.375 30.797 1 90.44 274 ARG A O 1
ATOM 2114 N N . LEU A 1 275 ? -8.484 38.469 28.562 1 92.06 275 LEU A N 1
ATOM 2115 C CA . LEU A 1 275 ? -7.855 37.156 28.469 1 92.06 275 LEU A CA 1
ATOM 2116 C C . LEU A 1 275 ? -6.34 37.281 28.609 1 92.06 275 LEU A C 1
ATOM 2118 O O . LEU A 1 275 ? -5.645 36.25 28.625 1 92.06 275 LEU A O 1
ATOM 2122 N N . GLY A 1 276 ? -5.871 38.531 28.703 1 90.62 276 GLY A N 1
ATOM 2123 C CA . GLY A 1 276 ? -4.438 38.719 28.875 1 90.62 276 GLY A CA 1
ATOM 2124 C C . GLY A 1 276 ? -3.691 38.781 27.562 1 90.62 276 GLY A C 1
ATOM 2125 O O . GLY A 1 276 ? -2.467 38.656 27.516 1 90.62 276 GLY A O 1
ATOM 2126 N N . CYS A 1 277 ? -4.418 38.875 26.422 1 92.12 277 CYS A N 1
ATOM 2127 C CA . CYS A 1 277 ? -3.738 38.969 25.141 1 92.12 277 CYS A CA 1
ATOM 2128 C C . CYS A 1 277 ? -4.137 40.25 24.406 1 92.12 277 CYS A C 1
ATOM 2130 O O . CYS A 1 277 ? -5.188 40.812 24.688 1 92.12 277 CYS A O 1
ATOM 2132 N N . ARG A 1 278 ? -3.262 40.688 23.594 1 94.25 278 ARG A N 1
ATOM 2133 C CA . ARG A 1 278 ? -3.568 41.781 22.688 1 94.25 278 ARG A CA 1
ATOM 2134 C C . ARG A 1 278 ? -4.281 41.281 21.438 1 94.25 278 ARG A C 1
ATOM 2136 O O . ARG A 1 278 ? -4.051 40.156 21 1 94.25 278 ARG A O 1
ATOM 2143 N N . ALA A 1 279 ? -5.125 42.094 20.875 1 95.38 279 ALA A N 1
ATOM 2144 C CA . ALA A 1 279 ? -5.848 41.688 19.656 1 95.38 279 ALA A CA 1
ATOM 2145 C C . ALA A 1 279 ? -5.492 42.625 18.5 1 95.38 279 ALA A C 1
ATOM 2147 O O . ALA A 1 279 ? -5.199 43.812 18.703 1 95.38 279 ALA A O 1
ATOM 2148 N N . SER A 1 280 ? -5.457 42.062 17.422 1 95.56 280 SER A N 1
ATOM 2149 C CA . SER A 1 280 ? -5.219 42.812 16.172 1 95.56 280 SER A CA 1
ATOM 2150 C C . SER A 1 280 ? -6.207 42.375 15.086 1 95.56 280 SER A C 1
ATOM 2152 O O . SER A 1 280 ? -6.48 41.188 14.922 1 95.56 280 SER A O 1
ATOM 2154 N N . ARG A 1 281 ? -6.77 43.375 14.375 1 95.88 281 ARG A N 1
ATOM 2155 C CA . ARG A 1 281 ? -7.684 43.062 13.273 1 95.88 281 ARG A CA 1
ATOM 2156 C C . ARG A 1 281 ? -6.941 43.031 11.938 1 95.88 281 ARG A C 1
ATOM 2158 O O . ARG A 1 281 ? -6.012 43.812 11.719 1 95.88 281 ARG A O 1
ATOM 2165 N N . ALA A 1 282 ? -7.375 42.125 11.164 1 97.19 282 ALA A N 1
ATOM 2166 C CA . ALA A 1 282 ? -6.82 42 9.82 1 97.19 282 ALA A CA 1
ATOM 2167 C C . ALA A 1 282 ? -7.797 41.281 8.891 1 97.19 282 ALA A C 1
ATOM 2169 O O . ALA A 1 282 ? -8.797 40.719 9.344 1 97.19 282 ALA A O 1
ATOM 2170 N N . ASP A 1 283 ? -7.617 41.438 7.562 1 97.5 283 ASP A N 1
ATOM 2171 C CA . ASP A 1 283 ? -8.289 40.531 6.621 1 97.5 283 ASP A CA 1
ATOM 2172 C C . ASP A 1 283 ? -7.684 39.156 6.664 1 97.5 283 ASP A C 1
ATOM 2174 O O . ASP A 1 283 ? -6.648 38.906 6.043 1 97.5 283 ASP A O 1
ATOM 2178 N N . THR A 1 284 ? -8.312 38.25 7.352 1 97.75 284 THR A N 1
ATOM 2179 C CA . THR A 1 284 ? -7.719 36.938 7.586 1 97.75 284 THR A CA 1
ATOM 2180 C C . THR A 1 284 ? -8.188 35.938 6.535 1 97.75 284 THR A C 1
ATOM 2182 O O . THR A 1 284 ? -7.793 34.781 6.559 1 97.75 284 THR A O 1
ATOM 2185 N N . LEU A 1 285 ? -9.125 36.312 5.633 1 96.88 285 LEU A N 1
ATOM 2186 C CA . LEU A 1 285 ? -9.602 35.438 4.57 1 96.88 285 LEU A CA 1
ATOM 2187 C C . LEU A 1 285 ? -8.578 35.344 3.439 1 96.88 285 LEU A C 1
ATOM 2189 O O . LEU A 1 285 ? -8.484 36.25 2.615 1 96.88 285 LEU A O 1
ATOM 2193 N N . MET A 1 286 ? -7.906 34.25 3.318 1 96.75 286 MET A N 1
ATOM 2194 C CA . MET A 1 286 ? -6.785 34.062 2.402 1 96.75 286 MET A CA 1
ATOM 2195 C C . MET A 1 286 ? -7.258 33.438 1.09 1 96.75 286 MET A C 1
ATOM 2197 O O . MET A 1 286 ? -6.996 32.281 0.819 1 96.75 286 MET A O 1
ATOM 2201 N N . THR A 1 287 ? -7.832 34.281 0.143 1 95.06 287 THR A N 1
ATOM 2202 C CA . THR A 1 287 ? -8.438 33.844 -1.104 1 95.06 287 THR A CA 1
ATOM 2203 C C . THR A 1 287 ? -7.395 33.75 -2.217 1 95.06 287 THR A C 1
ATOM 2205 O O . THR A 1 287 ? -7.684 33.281 -3.316 1 95.06 287 THR A O 1
ATOM 2208 N N . SER A 1 288 ? -6.184 34.312 -1.944 1 96 288 SER A N 1
ATOM 2209 C CA . SER A 1 288 ? -5.074 34.281 -2.893 1 96 288 SER A CA 1
ATOM 2210 C C . SER A 1 288 ? -3.73 34.312 -2.172 1 96 288 SER A C 1
ATOM 2212 O O . SER A 1 288 ? -3.666 34.625 -0.98 1 96 288 SER A O 1
ATOM 2214 N N . THR A 1 289 ? -2.719 34 -2.904 1 96.25 289 THR A N 1
ATOM 2215 C CA . THR A 1 289 ? -1.372 34.062 -2.348 1 96.25 289 THR A CA 1
ATOM 2216 C C . THR A 1 289 ? -1.043 35.5 -1.908 1 96.25 289 THR A C 1
ATOM 2218 O O . THR A 1 289 ? -0.354 35.688 -0.907 1 96.25 289 THR A O 1
ATOM 2221 N N . GLU A 1 290 ? -1.541 36.438 -2.65 1 97.44 290 GLU A N 1
ATOM 2222 C CA . GLU A 1 290 ? -1.302 37.844 -2.316 1 97.44 290 GLU A CA 1
ATOM 2223 C C . GLU A 1 290 ? -1.947 38.219 -0.982 1 97.44 290 GLU A C 1
ATOM 2225 O O . GLU A 1 290 ? -1.329 38.875 -0.15 1 97.44 290 GLU A O 1
ATOM 2230 N N . LYS A 1 291 ? -3.186 37.781 -0.809 1 97.75 291 LYS A N 1
ATOM 2231 C CA . LYS A 1 291 ? -3.865 38.031 0.458 1 97.75 291 LYS A CA 1
ATOM 2232 C C . LYS A 1 291 ? -3.174 37.312 1.608 1 97.75 291 LYS A C 1
ATOM 2234 O O . LYS A 1 291 ? -3.074 37.844 2.715 1 97.75 291 LYS A O 1
ATOM 2239 N N . SER A 1 292 ? -2.73 36.125 1.337 1 98.38 292 SER A N 1
ATOM 2240 C CA . SER A 1 292 ? -1.982 35.344 2.336 1 98.38 292 SER A CA 1
ATOM 2241 C C . SER A 1 292 ? -0.69 36.062 2.719 1 98.38 292 SER A C 1
ATOM 2243 O O . SER A 1 292 ? -0.319 36.094 3.893 1 98.38 292 SER A O 1
ATOM 2245 N N . LYS A 1 293 ? -0.016 36.625 1.707 1 98.5 293 LYS A N 1
ATOM 2246 C CA . LYS A 1 293 ? 1.225 37.344 1.933 1 98.5 293 LYS A CA 1
ATOM 2247 C C . LYS A 1 293 ? 0.982 38.594 2.797 1 98.5 293 LYS A C 1
ATOM 2249 O O . LYS A 1 293 ? 1.757 38.875 3.713 1 98.5 293 LYS A O 1
ATOM 2254 N N . GLU A 1 294 ? -0.076 39.312 2.525 1 98.5 294 GLU A N 1
ATOM 2255 C CA . GLU A 1 294 ? -0.423 40.5 3.314 1 98.5 294 GLU A CA 1
ATOM 2256 C C . GLU A 1 294 ? -0.655 40.125 4.777 1 98.5 294 GLU A C 1
ATOM 2258 O O . GLU A 1 294 ? -0.154 40.812 5.676 1 98.5 294 GLU A O 1
ATOM 2263 N N . LEU A 1 295 ? -1.407 39.094 4.957 1 98.56 295 LEU A N 1
ATOM 2264 C CA . LEU A 1 295 ? -1.652 38.625 6.32 1 98.56 295 LEU A CA 1
ATOM 2265 C C . LEU A 1 295 ? -0.355 38.188 6.984 1 98.56 295 LEU A C 1
ATOM 2267 O O . LEU A 1 295 ? -0.121 38.469 8.164 1 98.56 295 LEU A O 1
ATOM 2271 N N . ALA A 1 296 ? 0.467 37.469 6.238 1 98.69 296 ALA A N 1
ATOM 2272 C CA . ALA A 1 296 ? 1.749 36.969 6.746 1 98.69 296 ALA A CA 1
ATOM 2273 C C . ALA A 1 296 ? 2.621 38.125 7.215 1 98.69 296 ALA A C 1
ATOM 2275 O O . ALA A 1 296 ? 3.236 38.062 8.281 1 98.69 296 ALA A O 1
ATOM 2276 N N . GLU A 1 297 ? 2.682 39.219 6.422 1 98.56 297 GLU A N 1
ATOM 2277 C CA . GLU A 1 297 ? 3.477 40.375 6.773 1 98.56 297 GLU A CA 1
ATOM 2278 C C . GLU A 1 297 ? 2.992 41 8.078 1 98.56 297 GLU A C 1
ATOM 2280 O O . GLU A 1 297 ? 3.799 41.344 8.945 1 98.56 297 GLU A O 1
ATOM 2285 N N . LEU A 1 298 ? 1.745 41.094 8.164 1 98.31 298 LEU A N 1
ATOM 2286 C CA . LEU A 1 298 ? 1.16 41.656 9.383 1 98.31 298 LEU A CA 1
ATOM 2287 C C . LEU A 1 298 ? 1.508 40.812 10.594 1 98.31 298 LEU A C 1
ATOM 2289 O O . LEU A 1 298 ? 1.98 41.344 11.609 1 98.31 298 LEU A O 1
ATOM 2293 N N . VAL A 1 299 ? 1.294 39.531 10.508 1 98.25 299 VAL A N 1
ATOM 2294 C CA . VAL A 1 299 ? 1.461 38.594 11.617 1 98.25 299 VAL A CA 1
ATOM 2295 C C . VAL A 1 299 ? 2.922 38.562 12.062 1 98.25 299 VAL A C 1
ATOM 2297 O O . VAL A 1 299 ? 3.217 38.594 13.258 1 98.25 299 VAL A O 1
ATOM 2300 N N . VAL A 1 300 ? 3.836 38.5 11.102 1 98.06 300 VAL A N 1
ATOM 2301 C CA . VAL A 1 300 ? 5.262 38.469 11.414 1 98.06 300 VAL A CA 1
ATOM 2302 C C . VAL A 1 300 ? 5.664 39.75 12.125 1 98.06 300 VAL A C 1
ATOM 2304 O O . VAL A 1 300 ? 6.469 39.719 13.062 1 98.06 300 VAL A O 1
ATOM 2307 N N . GLY A 1 301 ? 5.098 40.875 11.711 1 97.62 301 GLY A N 1
ATOM 2308 C CA . GLY A 1 301 ? 5.398 42.156 12.336 1 97.62 301 GLY A CA 1
ATOM 2309 C C . GLY A 1 301 ? 4.914 42.25 13.766 1 97.62 301 GLY A C 1
ATOM 2310 O O . GLY A 1 301 ? 5.477 43 14.57 1 97.62 301 GLY A O 1
ATOM 2311 N N . LEU A 1 302 ? 3.9 41.5 14.109 1 97.69 302 LEU A N 1
ATOM 2312 C CA . LEU A 1 302 ? 3.301 41.562 15.438 1 97.69 302 LEU A CA 1
ATOM 2313 C C . LEU A 1 302 ? 4.25 41 16.484 1 97.69 302 LEU A C 1
ATOM 2315 O O . LEU A 1 302 ? 4.152 41.344 17.672 1 97.69 302 LEU A O 1
ATOM 2319 N N . PHE A 1 303 ? 5.152 40.094 16.109 1 97.06 303 PHE A N 1
ATOM 2320 C CA . PHE A 1 303 ? 6.09 39.5 17.062 1 97.06 303 PHE A CA 1
ATOM 2321 C C . PHE A 1 303 ? 7 40.594 17.656 1 97.06 303 PHE A C 1
ATOM 2323 O O . PHE A 1 303 ? 7.449 40.469 18.797 1 97.06 303 PHE A O 1
ATOM 2330 N N . ASP A 1 304 ? 7.258 41.656 16.906 1 94.25 304 ASP A N 1
ATOM 2331 C CA . ASP A 1 304 ? 8.125 42.75 17.344 1 94.25 304 ASP A CA 1
ATOM 2332 C C . ASP A 1 304 ? 7.438 43.562 18.422 1 94.25 304 ASP A C 1
ATOM 2334 O O . ASP A 1 304 ? 8.094 44.344 19.125 1 94.25 304 ASP A O 1
ATOM 2338 N N . THR A 1 305 ? 6.145 43.406 18.516 1 91.62 305 THR A N 1
ATOM 2339 C CA . THR A 1 305 ? 5.395 44.188 19.5 1 91.62 305 THR A CA 1
ATOM 2340 C C . THR A 1 305 ? 5.324 43.469 20.828 1 91.62 305 THR A C 1
ATOM 2342 O O . THR A 1 305 ? 4.824 44 21.812 1 91.62 305 THR A O 1
ATOM 2345 N N . ILE A 1 306 ? 5.711 42.188 20.844 1 92.44 306 ILE A N 1
ATOM 2346 C CA . ILE A 1 306 ? 5.645 41.406 22.078 1 92.44 306 ILE A CA 1
ATOM 2347 C C . ILE A 1 306 ? 6.898 41.625 22.906 1 92.44 306 ILE A C 1
ATOM 2349 O O . ILE A 1 306 ? 8.016 41.5 22.406 1 92.44 306 ILE A O 1
ATOM 2353 N N . VAL A 1 307 ? 6.703 42.25 24.156 1 79.81 307 VAL A N 1
ATOM 2354 C CA . VAL A 1 307 ? 7.812 42.531 25.047 1 79.81 307 VAL A CA 1
ATOM 2355 C C . VAL A 1 307 ? 8.109 41.281 25.906 1 79.81 307 VAL A C 1
ATOM 2357 O O . VAL A 1 307 ? 7.195 40.656 26.422 1 79.81 307 VAL A O 1
ATOM 2360 N N . CYS A 1 308 ? 9.242 40.531 25.672 1 63.22 308 CYS A N 1
ATOM 2361 C CA . CYS A 1 308 ? 9.648 39.344 26.438 1 63.22 308 CYS A CA 1
ATOM 2362 C C . CYS A 1 308 ? 9.508 39.594 27.938 1 63.22 308 CYS A C 1
ATOM 2364 O O . CYS A 1 308 ? 9.797 40.719 28.406 1 63.22 308 CYS A O 1
ATOM 2366 N N . PRO A 1 309 ? 8.859 38.625 28.688 1 51.41 309 PRO A N 1
ATOM 2367 C CA . PRO A 1 309 ? 8.844 38.875 30.125 1 51.41 309 PRO A CA 1
ATOM 2368 C C . PRO A 1 309 ? 10.25 39.031 30.703 1 51.41 309 PRO A C 1
ATOM 2370 O O . PRO A 1 309 ? 11.219 38.531 30.141 1 51.41 309 PRO A O 1
ATOM 2373 N N . MET B 1 1 ? -10.805 -31.484 -12.641 1 97 1 MET B N 1
ATOM 2374 C CA . MET B 1 1 ? -9.375 -31.703 -12.828 1 97 1 MET B CA 1
ATOM 2375 C C . MET B 1 1 ? -8.555 -30.734 -11.984 1 97 1 MET B C 1
ATOM 2377 O O . MET B 1 1 ? -8.945 -29.578 -11.797 1 97 1 MET B O 1
ATOM 2381 N N . ILE B 1 2 ? -7.465 -31.234 -11.422 1 98.75 2 ILE B N 1
ATOM 2382 C CA . ILE B 1 2 ? -6.555 -30.422 -10.617 1 98.75 2 ILE B CA 1
ATOM 2383 C C . ILE B 1 2 ? -5.309 -30.094 -11.43 1 98.75 2 ILE B C 1
ATOM 2385 O O . ILE B 1 2 ? -4.711 -30.969 -12.055 1 98.75 2 ILE B O 1
ATOM 2389 N N . ILE B 1 3 ? -4.953 -28.859 -11.477 1 98.94 3 ILE B N 1
ATOM 2390 C CA . ILE B 1 3 ? -3.795 -28.422 -12.25 1 98.94 3 ILE B CA 1
ATOM 2391 C C . ILE B 1 3 ? -2.812 -27.688 -11.344 1 98.94 3 ILE B C 1
ATOM 2393 O O . ILE B 1 3 ? -3.176 -26.719 -10.672 1 98.94 3 ILE B O 1
ATOM 2397 N N . PHE B 1 4 ? -1.577 -28.172 -11.234 1 98.94 4 PHE B N 1
ATOM 2398 C CA . PHE B 1 4 ? -0.521 -27.453 -10.531 1 98.94 4 PHE B CA 1
ATOM 2399 C C . PHE B 1 4 ? 0.109 -26.391 -11.414 1 98.94 4 PHE B C 1
ATOM 2401 O O . PHE B 1 4 ? 0.509 -26.688 -12.547 1 98.94 4 PHE B O 1
ATOM 2408 N N . SER B 1 5 ? 0.121 -25.188 -10.875 1 98.75 5 SER B N 1
ATOM 2409 C CA . SER B 1 5 ? 0.564 -24.078 -11.695 1 98.75 5 SER B CA 1
ATOM 2410 C C . SER B 1 5 ? 1.568 -23.203 -10.945 1 98.75 5 SER B C 1
ATOM 2412 O O . SER B 1 5 ? 1.493 -23.078 -9.727 1 98.75 5 SER B O 1
ATOM 2414 N N . GLY B 1 6 ? 2.449 -22.609 -11.617 1 97.06 6 GLY B N 1
ATOM 2415 C CA . GLY B 1 6 ? 3.41 -21.578 -11.281 1 97.06 6 GLY B CA 1
ATOM 2416 C C . GLY B 1 6 ? 4.094 -20.969 -12.492 1 97.06 6 GLY B C 1
ATOM 2417 O O . GLY B 1 6 ? 3.957 -21.484 -13.602 1 97.06 6 GLY B O 1
ATOM 2418 N N . GLY B 1 7 ? 4.746 -19.891 -12.25 1 94.75 7 GLY B N 1
ATOM 2419 C CA . GLY B 1 7 ? 5.473 -19.281 -13.352 1 94.75 7 GLY B CA 1
ATOM 2420 C C . GLY B 1 7 ? 4.578 -18.891 -14.508 1 94.75 7 GLY B C 1
ATOM 2421 O O . GLY B 1 7 ? 3.441 -18.469 -14.305 1 94.75 7 GLY B O 1
ATOM 2422 N N . THR B 1 8 ? 5.141 -19.016 -15.75 1 94.56 8 THR B N 1
ATOM 2423 C CA . THR B 1 8 ? 4.391 -18.547 -16.922 1 94.56 8 THR B CA 1
ATOM 2424 C C . THR B 1 8 ? 4.039 -19.734 -17.828 1 94.56 8 THR B C 1
ATOM 2426 O O . THR B 1 8 ? 3.174 -19.609 -18.703 1 94.56 8 THR B O 1
ATOM 2429 N N . GLY B 1 9 ? 4.668 -20.906 -17.688 1 96.62 9 GLY B N 1
ATOM 2430 C CA . GLY B 1 9 ? 4.422 -22.047 -18.547 1 96.62 9 GLY B CA 1
ATOM 2431 C C . GLY B 1 9 ? 3.027 -22.625 -18.391 1 96.62 9 GLY B C 1
ATOM 2432 O O . GLY B 1 9 ? 2.307 -22.797 -19.375 1 96.62 9 GLY B O 1
ATOM 2433 N N . THR B 1 10 ? 2.725 -22.922 -17.172 1 98.19 10 THR B N 1
ATOM 2434 C CA . THR B 1 10 ? 1.414 -23.516 -16.922 1 98.19 10 THR B CA 1
ATOM 2435 C C . THR B 1 10 ? 0.3 -22.547 -17.297 1 98.19 10 THR B C 1
ATOM 2437 O O . THR B 1 10 ? -0.709 -22.938 -17.875 1 98.19 10 THR B O 1
ATOM 2440 N N . PRO B 1 11 ? 0.41 -21.219 -16.984 1 98.25 11 PRO B N 1
ATOM 2441 C CA . PRO B 1 11 ? -0.62 -20.281 -17.438 1 98.25 11 PRO B CA 1
ATOM 2442 C C . PRO B 1 11 ? -0.848 -20.344 -18.953 1 98.25 11 PRO B C 1
ATOM 2444 O O . PRO B 1 11 ? -1.985 -20.219 -19.406 1 98.25 11 PRO B O 1
ATOM 2447 N N . LYS B 1 12 ? 0.185 -20.578 -19.719 1 98.12 12 LYS B N 1
ATOM 2448 C CA . LYS B 1 12 ? 0.017 -20.703 -21.156 1 98.12 12 LYS B CA 1
ATOM 2449 C C . LYS B 1 12 ? -0.774 -21.969 -21.5 1 98.12 12 LYS B C 1
ATOM 2451 O O . LYS B 1 12 ? -1.596 -21.953 -22.422 1 98.12 12 LYS B O 1
ATOM 2456 N N . LEU B 1 13 ? -0.542 -23.031 -20.797 1 98.62 13 LEU B N 1
ATOM 2457 C CA . LEU B 1 13 ? -1.335 -24.234 -21.016 1 98.62 13 LEU B CA 1
ATOM 2458 C C . LEU B 1 13 ? -2.773 -24.031 -20.547 1 98.62 13 LEU B C 1
ATOM 2460 O O . LEU B 1 13 ? -3.711 -24.5 -21.203 1 98.62 13 LEU B O 1
ATOM 2464 N N . LEU B 1 14 ? -2.934 -23.328 -19.406 1 98.69 14 LEU B N 1
ATOM 2465 C CA . LEU B 1 14 ? -4.266 -23 -18.922 1 98.69 14 LEU B CA 1
ATOM 2466 C C . LEU B 1 14 ? -5.047 -22.219 -19.969 1 98.69 14 LEU B C 1
ATOM 2468 O O . LEU B 1 14 ? -6.266 -22.375 -20.094 1 98.69 14 LEU B O 1
ATOM 2472 N N . ASP B 1 15 ? -4.34 -21.375 -20.703 1 98.19 15 ASP B N 1
ATOM 2473 C CA . ASP B 1 15 ? -4.961 -20.609 -21.781 1 98.19 15 ASP B CA 1
ATOM 2474 C C . ASP B 1 15 ? -5.633 -21.531 -22.797 1 98.19 15 ASP B C 1
ATOM 2476 O O . ASP B 1 15 ? -6.676 -21.172 -23.359 1 98.19 15 ASP B O 1
ATOM 2480 N N . GLY B 1 16 ? -5.02 -22.688 -23.109 1 98.38 16 GLY B N 1
ATOM 2481 C CA . GLY B 1 16 ? -5.605 -23.703 -23.969 1 98.38 16 GLY B CA 1
ATOM 2482 C C . GLY B 1 16 ? -6.695 -24.516 -23.297 1 98.38 16 GLY B C 1
ATOM 2483 O O . GLY B 1 16 ? -7.723 -24.812 -23.906 1 98.38 16 GLY B O 1
ATOM 2484 N N . LEU B 1 17 ? -6.477 -24.875 -22.062 1 98.62 17 LEU B N 1
ATOM 2485 C CA . LEU B 1 17 ? -7.426 -25.672 -21.312 1 98.62 17 LEU B CA 1
ATOM 2486 C C . LEU B 1 17 ? -8.766 -24.953 -21.172 1 98.62 17 LEU B C 1
ATOM 2488 O O . LEU B 1 17 ? -9.82 -25.578 -21.219 1 98.62 17 LEU B O 1
ATOM 2492 N N . LYS B 1 18 ? -8.695 -23.641 -20.984 1 97.25 18 LYS B N 1
ATOM 2493 C CA . LYS B 1 18 ? -9.906 -22.828 -20.844 1 97.25 18 LYS B CA 1
ATOM 2494 C C . LYS B 1 18 ? -10.797 -22.953 -22.078 1 97.25 18 LYS B C 1
ATOM 2496 O O . LYS B 1 18 ? -12.008 -22.734 -22 1 97.25 18 LYS B O 1
ATOM 2501 N N . GLU B 1 19 ? -10.203 -23.312 -23.219 1 97.19 19 GLU B N 1
ATOM 2502 C CA . GLU B 1 19 ? -10.938 -23.406 -24.484 1 97.19 19 GLU B CA 1
ATOM 2503 C C . GLU B 1 19 ? -11.695 -24.734 -24.578 1 97.19 19 GLU B C 1
ATOM 2505 O O . GLU B 1 19 ? -12.641 -24.859 -25.359 1 97.19 19 GLU B O 1
ATOM 2510 N N . ILE B 1 20 ? -11.297 -25.688 -23.75 1 97.94 20 ILE B N 1
ATOM 2511 C CA . ILE B 1 20 ? -11.844 -27.016 -24.016 1 97.94 20 ILE B CA 1
ATOM 2512 C C . ILE B 1 20 ? -12.547 -27.547 -22.766 1 97.94 20 ILE B C 1
ATOM 2514 O O . ILE B 1 20 ? -13.273 -28.531 -22.828 1 97.94 20 ILE B O 1
ATOM 2518 N N . LEU B 1 21 ? -12.312 -26.969 -21.625 1 97.75 21 LEU B N 1
ATOM 2519 C CA . LEU B 1 21 ? -12.938 -27.391 -20.375 1 97.75 21 LEU B CA 1
ATOM 2520 C C . LEU B 1 21 ? -13.781 -26.266 -19.781 1 97.75 21 LEU B C 1
ATOM 2522 O O . LEU B 1 21 ? -13.398 -25.094 -19.844 1 97.75 21 LEU B O 1
ATOM 2526 N N . PRO B 1 22 ? -14.953 -26.656 -19.172 1 97.31 22 PRO B N 1
ATOM 2527 C CA . PRO B 1 22 ? -15.664 -25.641 -18.406 1 97.31 22 PRO B CA 1
ATOM 2528 C C . PRO B 1 22 ? -14.844 -25.109 -17.234 1 97.31 22 PRO B C 1
ATOM 2530 O O . PRO B 1 22 ? -14.211 -25.891 -16.516 1 97.31 22 PRO B O 1
ATOM 2533 N N . ALA B 1 23 ? -14.859 -23.812 -17.047 1 96.44 23 ALA B N 1
ATOM 2534 C CA . ALA B 1 23 ? -14.078 -23.172 -16 1 96.44 23 ALA B CA 1
ATOM 2535 C C . ALA B 1 23 ? -14.383 -23.781 -14.633 1 96.44 23 ALA B C 1
ATOM 2537 O O . ALA B 1 23 ? -13.477 -23.969 -13.82 1 96.44 23 ALA B O 1
ATOM 2538 N N . LYS B 1 24 ? -15.609 -24.125 -14.359 1 95.75 24 LYS B N 1
ATOM 2539 C CA . LYS B 1 24 ? -16.062 -24.609 -13.055 1 95.75 24 LYS B CA 1
ATOM 2540 C C . LYS B 1 24 ? -15.438 -25.969 -12.719 1 95.75 24 LYS B C 1
ATOM 2542 O O . LYS B 1 24 ? -15.453 -26.391 -11.562 1 95.75 24 LYS B O 1
ATOM 2547 N N . GLU B 1 25 ? -14.898 -26.625 -13.727 1 96 25 GLU B N 1
ATOM 2548 C CA . GLU B 1 25 ? -14.32 -27.953 -13.531 1 96 25 GLU B CA 1
ATOM 2549 C C . GLU B 1 25 ? -12.812 -27.875 -13.281 1 96 25 GLU B C 1
ATOM 2551 O O . GLU B 1 25 ? -12.164 -28.891 -13.047 1 96 25 GLU B O 1
ATOM 2556 N N . MET B 1 26 ? -12.312 -26.703 -13.289 1 98.31 26 MET B N 1
ATOM 2557 C CA . MET B 1 26 ? -10.875 -26.547 -13.148 1 98.31 26 MET B CA 1
ATOM 2558 C C . MET B 1 26 ? -10.516 -26.062 -11.742 1 98.31 26 MET B C 1
ATOM 2560 O O . MET B 1 26 ? -11.023 -25.031 -11.289 1 98.31 26 MET B O 1
ATOM 2564 N N . ASN B 1 27 ? -9.711 -26.828 -11.039 1 98.75 27 ASN B N 1
ATOM 2565 C CA . ASN B 1 27 ? -9.039 -26.453 -9.797 1 98.75 27 ASN B CA 1
ATOM 2566 C C . ASN B 1 27 ? -7.559 -26.172 -10.023 1 98.75 27 ASN B C 1
ATOM 2568 O O . ASN B 1 27 ? -6.758 -27.094 -10.156 1 98.75 27 ASN B O 1
ATOM 2572 N N . VAL B 1 28 ? -7.227 -24.938 -10.047 1 98.94 28 VAL B N 1
ATOM 2573 C CA . VAL B 1 28 ? -5.836 -24.578 -10.305 1 98.94 28 VAL B CA 1
ATOM 2574 C C . VAL B 1 28 ? -5.117 -24.312 -8.977 1 98.94 28 VAL B C 1
ATOM 2576 O O . VAL B 1 28 ? -5.402 -23.344 -8.289 1 98.94 28 VAL B O 1
ATOM 2579 N N . VAL B 1 29 ? -4.246 -25.188 -8.578 1 98.94 29 VAL B N 1
ATOM 2580 C CA . VAL B 1 29 ? -3.428 -25.062 -7.379 1 98.94 29 VAL B CA 1
ATOM 2581 C C . VAL B 1 29 ? -2.135 -24.328 -7.711 1 98.94 29 VAL B C 1
ATOM 2583 O O . VAL B 1 29 ? -1.322 -24.812 -8.508 1 98.94 29 VAL B O 1
ATOM 2586 N N . VAL B 1 30 ? -1.912 -23.188 -7.027 1 98.94 30 VAL B N 1
ATOM 2587 C CA . VAL B 1 30 ? -0.89 -22.25 -7.484 1 98.94 30 VAL B CA 1
ATOM 2588 C C . VAL B 1 30 ? 0.194 -22.109 -6.418 1 98.94 30 VAL B C 1
ATOM 2590 O O . VAL B 1 30 ? -0.107 -22 -5.227 1 98.94 30 VAL B O 1
ATOM 2593 N N . ASN B 1 31 ? 1.415 -22.078 -6.891 1 98.75 31 ASN B N 1
ATOM 2594 C CA . ASN B 1 31 ? 2.596 -21.859 -6.062 1 98.75 31 ASN B CA 1
ATOM 2595 C C . ASN B 1 31 ? 2.516 -20.531 -5.305 1 98.75 31 ASN B C 1
ATOM 2597 O O . ASN B 1 31 ? 2.137 -19.516 -5.871 1 98.75 31 ASN B O 1
ATOM 2601 N N . THR B 1 32 ? 2.842 -20.578 -3.982 1 98.81 32 THR B N 1
ATOM 2602 C CA . THR B 1 32 ? 2.816 -19.344 -3.207 1 98.81 32 THR B CA 1
ATOM 2603 C C . THR B 1 32 ? 4.188 -19.047 -2.602 1 98.81 32 THR B C 1
ATOM 2605 O O . THR B 1 32 ? 4.332 -18.141 -1.784 1 98.81 32 THR B O 1
ATOM 2608 N N . ALA B 1 33 ? 5.23 -19.797 -2.953 1 98.75 33 ALA B N 1
ATOM 2609 C CA . ALA B 1 33 ? 6.547 -19.656 -2.336 1 98.75 33 ALA B CA 1
ATOM 2610 C C . ALA B 1 33 ? 7.293 -18.453 -2.908 1 98.75 33 ALA B C 1
ATOM 2612 O O . ALA B 1 33 ? 8.344 -18.062 -2.393 1 98.75 33 ALA B O 1
ATOM 2613 N N . GLU B 1 34 ? 6.688 -17.844 -3.918 1 97.88 34 GLU B N 1
ATOM 2614 C CA . GLU B 1 34 ? 7.301 -16.656 -4.516 1 97.88 34 GLU B CA 1
ATOM 2615 C C . GLU B 1 34 ? 6.637 -15.375 -4.02 1 97.88 34 GLU B C 1
ATOM 2617 O O . GLU B 1 34 ? 7.012 -14.273 -4.43 1 97.88 34 GLU B O 1
ATOM 2622 N N . ASP B 1 35 ? 5.637 -15.508 -3.188 1 98.25 35 ASP B N 1
ATOM 2623 C CA . ASP B 1 35 ? 4.914 -14.359 -2.652 1 98.25 35 ASP B CA 1
ATOM 2624 C C . ASP B 1 35 ? 5.828 -13.484 -1.796 1 98.25 35 ASP B C 1
ATOM 2626 O O . ASP B 1 35 ? 6.785 -13.984 -1.196 1 98.25 35 ASP B O 1
ATOM 2630 N N . LEU B 1 36 ? 5.57 -12.227 -1.787 1 97 36 LEU B N 1
ATOM 2631 C CA . LEU B 1 36 ? 6.348 -11.328 -0.937 1 97 36 LEU B CA 1
ATOM 2632 C C . LEU B 1 36 ? 5.598 -10.023 -0.685 1 97 36 LEU B C 1
ATOM 2634 O O . LEU B 1 36 ? 4.742 -9.633 -1.481 1 97 36 LEU B O 1
ATOM 2638 N N . TRP B 1 37 ? 5.844 -9.406 0.413 1 97.06 37 TRP B N 1
ATOM 2639 C CA . TRP B 1 37 ? 5.27 -8.109 0.745 1 97.06 37 TRP B CA 1
ATOM 2640 C C . TRP B 1 37 ? 6.07 -6.977 0.108 1 97.06 37 TRP B C 1
ATOM 2642 O O . TRP B 1 37 ? 7.285 -6.879 0.305 1 97.06 37 TRP B O 1
ATOM 2652 N N . VAL B 1 38 ? 5.414 -6.184 -0.688 1 96.94 38 VAL B N 1
ATOM 2653 C CA . VAL B 1 38 ? 6.02 -5.035 -1.354 1 96.94 38 VAL B CA 1
ATOM 2654 C C . VAL B 1 38 ? 5.172 -3.789 -1.11 1 96.94 38 VAL B C 1
ATOM 2656 O O . VAL B 1 38 ? 3.959 -3.801 -1.341 1 96.94 38 VAL B O 1
ATOM 2659 N N . SER B 1 39 ? 5.789 -2.729 -0.577 1 97.44 39 SER B N 1
ATOM 2660 C CA . SER B 1 39 ? 5.117 -1.444 -0.405 1 97.44 39 SER B CA 1
ATOM 2661 C C . SER B 1 39 ? 3.863 -1.585 0.451 1 97.44 39 SER B C 1
ATOM 2663 O O . SER B 1 39 ? 2.838 -0.963 0.165 1 97.44 39 SER B O 1
ATOM 2665 N N . GLY B 1 40 ? 3.92 -2.484 1.355 1 97.69 40 GLY B N 1
ATOM 2666 C CA . GLY B 1 40 ? 2.871 -2.613 2.354 1 97.69 40 GLY B CA 1
ATOM 2667 C C . GLY B 1 40 ? 1.792 -3.605 1.96 1 97.69 40 GLY B C 1
ATOM 2668 O O . GLY B 1 40 ? 0.844 -3.832 2.715 1 97.69 40 GLY B O 1
ATOM 2669 N N . ASN B 1 41 ? 1.968 -4.234 0.758 1 98.62 41 ASN B N 1
ATOM 2670 C CA . ASN B 1 41 ? 0.929 -5.156 0.313 1 98.62 41 ASN B CA 1
ATOM 2671 C C . ASN B 1 41 ? 1.521 -6.484 -0.156 1 98.62 41 ASN B C 1
ATOM 2673 O O . ASN B 1 41 ? 2.684 -6.539 -0.562 1 98.62 41 ASN B O 1
ATOM 2677 N N . LEU B 1 42 ? 0.712 -7.488 -0.028 1 98.56 42 LEU B N 1
ATOM 2678 C CA . LEU B 1 42 ? 1.109 -8.844 -0.394 1 98.56 42 LEU B CA 1
ATOM 2679 C C . LEU B 1 42 ? 0.957 -9.07 -1.895 1 98.56 42 LEU B C 1
ATOM 2681 O O . LEU B 1 42 ? -0.144 -8.938 -2.438 1 98.56 42 LEU B O 1
ATOM 2685 N N . ILE B 1 43 ? 2.051 -9.383 -2.541 1 98.38 43 ILE B N 1
ATOM 2686 C CA . ILE B 1 43 ? 2.076 -9.719 -3.961 1 98.38 43 ILE B CA 1
ATOM 2687 C C . ILE B 1 43 ? 2.176 -11.227 -4.137 1 98.38 43 ILE B C 1
ATOM 2689 O O . ILE B 1 43 ? 3.049 -11.875 -3.551 1 98.38 43 ILE B O 1
ATOM 2693 N N . CYS B 1 44 ? 1.282 -11.773 -4.867 1 98.5 44 CYS B N 1
ATOM 2694 C CA . CYS B 1 44 ? 1.27 -13.188 -5.203 1 98.5 44 CYS B CA 1
ATOM 2695 C C . CYS B 1 44 ? 1.376 -13.398 -6.707 1 98.5 44 CYS B C 1
ATOM 2697 O O . CYS B 1 44 ? 0.378 -13.68 -7.371 1 98.5 44 CYS B O 1
ATOM 2699 N N . PRO B 1 45 ? 2.584 -13.344 -7.219 1 97.88 45 PRO B N 1
ATOM 2700 C CA . PRO B 1 45 ? 2.775 -13.242 -8.672 1 97.88 45 PRO B CA 1
ATOM 2701 C C . PRO B 1 45 ? 2.119 -14.391 -9.43 1 97.88 45 PRO B C 1
ATOM 2703 O O . PRO B 1 45 ? 1.462 -14.164 -10.445 1 97.88 45 PRO B O 1
ATOM 2706 N N . ASP B 1 46 ? 2.291 -15.586 -8.969 1 98.5 46 ASP B N 1
ATOM 2707 C CA . ASP B 1 46 ? 1.748 -16.734 -9.688 1 98.5 46 ASP B CA 1
ATOM 2708 C C . ASP B 1 46 ? 0.223 -16.766 -9.609 1 98.5 46 ASP B C 1
ATOM 2710 O O . ASP B 1 46 ? -0.449 -17.047 -10.602 1 98.5 46 ASP B O 1
ATOM 2714 N N . LEU B 1 47 ? -0.341 -16.516 -8.453 1 98.81 47 LEU B N 1
ATOM 2715 C CA . LEU B 1 47 ? -1.791 -16.406 -8.328 1 98.81 47 LEU B CA 1
ATOM 2716 C C . LEU B 1 47 ? -2.338 -15.305 -9.227 1 98.81 47 LEU B C 1
ATOM 2718 O O . LEU B 1 47 ? -3.354 -15.492 -9.898 1 98.81 47 LEU B O 1
ATOM 2722 N N . ASP B 1 48 ? -1.679 -14.164 -9.195 1 98.69 48 ASP B N 1
ATOM 2723 C CA . ASP B 1 48 ? -2.131 -13.016 -9.969 1 98.69 48 ASP B CA 1
ATOM 2724 C C . ASP B 1 48 ? -2.156 -13.336 -11.461 1 98.69 48 ASP B C 1
ATOM 2726 O O . ASP B 1 48 ? -3.104 -12.977 -12.164 1 98.69 48 ASP B O 1
ATOM 2730 N N . THR B 1 49 ? -1.104 -13.992 -11.945 1 98.44 49 THR B N 1
ATOM 2731 C CA . THR B 1 49 ? -1.045 -14.367 -13.352 1 98.44 49 THR B CA 1
ATOM 2732 C C . THR B 1 49 ? -2.248 -15.219 -13.734 1 98.44 49 THR B C 1
ATOM 2734 O O . THR B 1 49 ? -2.877 -14.992 -14.773 1 98.44 49 THR B O 1
ATOM 2737 N N . VAL B 1 50 ? -2.566 -16.172 -12.914 1 98.81 50 VAL B N 1
ATOM 2738 C CA . VAL B 1 50 ? -3.693 -17.062 -13.195 1 98.81 50 VAL B CA 1
ATOM 2739 C C . VAL B 1 50 ? -5 -16.281 -13.109 1 98.81 50 VAL B C 1
ATOM 2741 O O . VAL B 1 50 ? -5.879 -16.438 -13.961 1 98.81 50 VAL B O 1
ATOM 2744 N N . LEU B 1 51 ? -5.156 -15.414 -12.102 1 98.81 51 LEU B N 1
ATOM 2745 C CA . LEU B 1 51 ? -6.348 -14.586 -11.969 1 98.81 51 LEU B CA 1
ATOM 2746 C C . LEU B 1 51 ? -6.535 -13.703 -13.195 1 98.81 51 LEU B C 1
ATOM 2748 O O . LEU B 1 51 ? -7.641 -13.602 -13.734 1 98.81 51 LEU B O 1
ATOM 2752 N N . TYR B 1 52 ? -5.469 -13.078 -13.617 1 98.69 52 TYR B N 1
ATOM 2753 C CA . TYR B 1 52 ? -5.551 -12.172 -14.758 1 98.69 52 TYR B CA 1
ATOM 2754 C C . TYR B 1 52 ? -5.84 -12.938 -16.047 1 98.69 52 TYR B C 1
ATOM 2756 O O . TYR B 1 52 ? -6.539 -12.438 -16.922 1 98.69 52 TYR B O 1
ATOM 2764 N N . LEU B 1 53 ? -5.277 -14.148 -16.172 1 98.5 53 LEU B N 1
ATOM 2765 C CA . LEU B 1 53 ? -5.562 -14.984 -17.328 1 98.5 53 LEU B CA 1
ATOM 2766 C C . LEU B 1 53 ? -7.047 -15.32 -17.406 1 98.5 53 LEU B C 1
ATOM 2768 O O . LEU B 1 53 ? -7.688 -15.102 -18.438 1 98.5 53 LEU B O 1
ATOM 2772 N N . PHE B 1 54 ? -7.613 -15.797 -16.328 1 98.56 54 PHE B N 1
ATOM 2773 C CA . PHE B 1 54 ? -8.984 -16.281 -16.328 1 98.56 54 PHE B CA 1
ATOM 2774 C C . PHE B 1 54 ? -9.969 -15.117 -16.391 1 98.56 54 PHE B C 1
ATOM 2776 O O . PHE B 1 54 ? -11.141 -15.312 -16.734 1 98.56 54 PHE B O 1
ATOM 2783 N N . SER B 1 55 ? -9.57 -13.914 -16.031 1 98.25 55 SER B N 1
ATOM 2784 C CA . SER B 1 55 ? -10.43 -12.734 -16.141 1 98.25 55 SER B CA 1
ATOM 2785 C C . SER B 1 55 ? -10.172 -12 -17.453 1 98.25 55 SER B C 1
ATOM 2787 O O . SER B 1 55 ? -10.664 -10.883 -17.656 1 98.25 55 SER B O 1
ATOM 2789 N N . ASP B 1 56 ? -9.297 -12.57 -18.328 1 97.5 56 ASP B N 1
ATOM 2790 C CA . ASP B 1 56 ? -8.969 -12.062 -19.656 1 97.5 56 ASP B CA 1
ATOM 2791 C C . ASP B 1 56 ? -8.312 -10.688 -19.578 1 97.5 56 ASP B C 1
ATOM 2793 O O . ASP B 1 56 ? -8.602 -9.797 -20.375 1 97.5 56 ASP B O 1
ATOM 2797 N N . GLN B 1 57 ? -7.469 -10.516 -18.578 1 98.31 57 GLN B N 1
ATOM 2798 C CA . GLN B 1 57 ? -6.832 -9.219 -18.344 1 98.31 57 GLN B CA 1
ATOM 2799 C C . GLN B 1 57 ? -5.312 -9.328 -18.453 1 98.31 57 GLN B C 1
ATOM 2801 O O . GLN B 1 57 ? -4.609 -8.32 -18.438 1 98.31 57 GLN B O 1
ATOM 2806 N N . ILE B 1 58 ? -4.824 -10.523 -18.641 1 98.06 58 ILE B N 1
ATOM 2807 C CA . ILE B 1 58 ? -3.385 -10.758 -18.578 1 98.06 58 ILE B CA 1
ATOM 2808 C C . ILE B 1 58 ? -2.697 -10.039 -19.734 1 98.06 58 ILE B C 1
ATOM 2810 O O . ILE B 1 58 ? -3.238 -9.969 -20.844 1 98.06 58 ILE B O 1
ATOM 2814 N N . ASP B 1 59 ? -1.566 -9.398 -19.438 1 97.56 59 ASP B N 1
ATOM 2815 C CA . ASP B 1 59 ? -0.69 -8.914 -20.5 1 97.56 59 ASP B CA 1
ATOM 2816 C C . ASP B 1 59 ? 0.026 -10.07 -21.188 1 97.56 59 ASP B C 1
ATOM 2818 O O . ASP B 1 59 ? 1.053 -10.547 -20.703 1 97.56 59 ASP B O 1
ATOM 2822 N N . ARG B 1 60 ? -0.367 -10.461 -22.359 1 95 60 ARG B N 1
ATOM 2823 C CA . ARG B 1 60 ? 0.132 -11.648 -23.047 1 95 60 ARG B CA 1
ATOM 2824 C C . ARG B 1 60 ? 1.527 -11.406 -23.609 1 95 60 ARG B C 1
ATOM 2826 O O . ARG B 1 60 ? 2.23 -12.359 -23.969 1 95 60 ARG B O 1
ATOM 2833 N N . LYS B 1 61 ? 1.925 -10.102 -23.766 1 93.81 61 LYS B N 1
ATOM 2834 C CA . LYS B 1 61 ? 3.285 -9.812 -24.219 1 93.81 61 LYS B CA 1
ATOM 2835 C C . LYS B 1 61 ? 4.305 -10.18 -23.141 1 93.81 61 LYS B C 1
ATOM 2837 O O . LYS B 1 61 ? 5.379 -10.703 -23.453 1 93.81 61 LYS B O 1
ATOM 2842 N N . ARG B 1 62 ? 3.863 -10.016 -21.875 1 91.19 62 ARG B N 1
ATOM 2843 C CA . ARG B 1 62 ? 4.797 -10.234 -20.781 1 91.19 62 ARG B CA 1
ATOM 2844 C C . ARG B 1 62 ? 4.426 -11.477 -19.984 1 91.19 62 ARG B C 1
ATOM 2846 O O . ARG B 1 62 ? 5.258 -12.031 -19.266 1 91.19 62 ARG B O 1
ATOM 2853 N N . TRP B 1 63 ? 3.141 -11.805 -20 1 93.06 63 TRP B N 1
ATOM 2854 C CA . TRP B 1 63 ? 2.537 -12.898 -19.25 1 93.06 63 TRP B CA 1
ATOM 2855 C C . TRP B 1 63 ? 2.627 -12.648 -17.75 1 93.06 63 TRP B C 1
ATOM 2857 O O . TRP B 1 63 ? 2.795 -13.586 -16.953 1 93.06 63 TRP B O 1
ATOM 2867 N N . TRP B 1 64 ? 2.744 -11.383 -17.391 1 91.38 64 TRP B N 1
ATOM 2868 C CA . TRP B 1 64 ? 2.504 -10.898 -16.031 1 91.38 64 TRP B CA 1
ATOM 2869 C C . TRP B 1 64 ? 1.862 -9.516 -16.062 1 91.38 64 TRP B C 1
ATOM 2871 O O . TRP B 1 64 ? 1.97 -8.789 -17.047 1 91.38 64 TRP B O 1
ATOM 2881 N N . GLY B 1 65 ? 1.154 -9.25 -14.984 1 95.88 65 GLY B N 1
ATOM 2882 C CA . GLY B 1 65 ? 0.5 -7.953 -14.891 1 95.88 65 GLY B CA 1
ATOM 2883 C C . GLY B 1 65 ? -0.762 -7.863 -15.734 1 95.88 65 GLY B C 1
ATOM 2884 O O . GLY B 1 65 ? -1.198 -8.859 -16.312 1 95.88 65 GLY B O 1
ATOM 2885 N N . ILE B 1 66 ? -1.313 -6.699 -15.805 1 98.31 66 ILE B N 1
ATOM 2886 C CA . ILE B 1 66 ? -2.588 -6.461 -16.469 1 98.31 66 ILE B CA 1
ATOM 2887 C C . ILE B 1 66 ? -2.35 -5.754 -17.812 1 98.31 66 ILE B C 1
ATOM 2889 O O . ILE B 1 66 ? -1.52 -4.848 -17.891 1 98.31 66 ILE B O 1
ATOM 2893 N N . LYS B 1 67 ? -3.09 -6.195 -18.859 1 98 67 LYS B N 1
ATOM 2894 C CA . LYS B 1 67 ? -2.984 -5.609 -20.188 1 98 67 LYS B CA 1
ATOM 2895 C C . LYS B 1 67 ? -3.273 -4.109 -20.156 1 98 67 LYS B C 1
ATOM 2897 O O . LYS B 1 67 ? -4.238 -3.674 -19.516 1 98 67 LYS B O 1
ATOM 2902 N N . ASP B 1 68 ? -2.41 -3.273 -20.75 1 97.56 68 ASP B N 1
ATOM 2903 C CA . ASP B 1 68 ? -2.566 -1.835 -20.938 1 97.56 68 ASP B CA 1
ATOM 2904 C C . ASP B 1 68 ? -2.609 -1.11 -19.594 1 97.56 68 ASP B C 1
ATOM 2906 O O . ASP B 1 68 ? -3.275 -0.082 -19.453 1 97.56 68 ASP B O 1
ATOM 2910 N N . ASP B 1 69 ? -2.008 -1.691 -18.609 1 98.25 69 ASP B N 1
ATOM 2911 C CA . ASP B 1 69 ? -1.924 -1.035 -17.312 1 98.25 69 ASP B CA 1
ATOM 2912 C C . ASP B 1 69 ? -1.014 0.19 -17.375 1 98.25 69 ASP B C 1
ATOM 2914 O O . ASP B 1 69 ? -0.264 0.365 -18.344 1 98.25 69 ASP B O 1
ATOM 2918 N N . THR B 1 70 ? -1.182 1.123 -16.422 1 98.38 70 THR B N 1
ATOM 2919 C CA . THR B 1 70 ? -0.285 2.262 -16.25 1 98.38 70 THR B CA 1
ATOM 2920 C C . THR B 1 70 ? 0.602 2.07 -15.016 1 98.38 70 THR B C 1
ATOM 2922 O O . THR B 1 70 ? 0.36 1.178 -14.203 1 98.38 70 THR B O 1
ATOM 2925 N N . PHE B 1 71 ? 1.671 2.756 -14.938 1 98.44 71 PHE B N 1
ATOM 2926 C CA . PHE B 1 71 ? 2.666 2.557 -13.891 1 98.44 71 PHE B CA 1
ATOM 2927 C C . PHE B 1 71 ? 3.01 3.879 -13.211 1 98.44 71 PHE B C 1
ATOM 2929 O O . PHE B 1 71 ? 4.168 4.129 -12.875 1 98.44 71 PHE B O 1
ATOM 2936 N N . LEU B 1 72 ? 2.004 4.723 -12.977 1 98.62 72 LEU B N 1
ATOM 2937 C CA . LEU B 1 72 ? 2.215 6.102 -12.547 1 98.62 72 LEU B CA 1
ATOM 2938 C C . LEU B 1 72 ? 2.793 6.152 -11.141 1 98.62 72 LEU B C 1
ATOM 2940 O O . LEU B 1 72 ? 3.691 6.949 -10.859 1 98.62 72 LEU B O 1
ATOM 2944 N N . THR B 1 73 ? 2.268 5.359 -10.188 1 98.69 73 THR B N 1
ATOM 2945 C CA . THR B 1 73 ? 2.803 5.316 -8.836 1 98.69 73 THR B CA 1
ATOM 2946 C C . THR B 1 73 ? 4.258 4.859 -8.844 1 98.69 73 THR B C 1
ATOM 2948 O O . THR B 1 73 ? 5.117 5.484 -8.219 1 98.69 73 THR B O 1
ATOM 2951 N N . TYR B 1 74 ? 4.508 3.787 -9.602 1 98.44 74 TYR B N 1
ATOM 2952 C CA . TYR B 1 74 ? 5.855 3.246 -9.727 1 98.44 74 TYR B CA 1
ATOM 2953 C C . TYR B 1 74 ? 6.809 4.285 -10.312 1 98.44 74 TYR B C 1
ATOM 2955 O O . TYR B 1 74 ? 7.902 4.496 -9.781 1 98.44 74 TYR B O 1
ATOM 2963 N N . GLU B 1 75 ? 6.426 4.898 -11.406 1 98.5 75 GLU B N 1
ATOM 2964 C CA . GLU B 1 75 ? 7.246 5.887 -12.102 1 98.5 75 GLU B CA 1
ATOM 2965 C C . GLU B 1 75 ? 7.504 7.105 -11.227 1 98.5 75 GLU B C 1
ATOM 2967 O O . GLU B 1 75 ? 8.586 7.691 -11.266 1 98.5 75 GLU B O 1
ATOM 2972 N N . ARG B 1 76 ? 6.477 7.516 -10.445 1 98.5 76 ARG B N 1
ATOM 2973 C CA . ARG B 1 76 ? 6.656 8.625 -9.516 1 98.5 76 ARG B CA 1
ATOM 2974 C C . ARG B 1 76 ? 7.73 8.297 -8.477 1 98.5 76 ARG B C 1
ATOM 2976 O O . ARG B 1 76 ? 8.578 9.141 -8.172 1 98.5 76 ARG B O 1
ATOM 2983 N N . MET B 1 77 ? 7.699 7.133 -7.898 1 98.44 77 MET B N 1
ATOM 2984 C CA . MET B 1 77 ? 8.719 6.723 -6.938 1 98.44 77 MET B CA 1
ATOM 2985 C C . MET B 1 77 ? 10.102 6.742 -7.57 1 98.44 77 MET B C 1
ATOM 2987 O O . MET B 1 77 ? 11.062 7.23 -6.969 1 98.44 77 MET B O 1
ATOM 2991 N N . GLN B 1 78 ? 10.188 6.223 -8.789 1 97.88 78 GLN B N 1
ATOM 2992 C CA . GLN B 1 78 ? 11.461 6.207 -9.492 1 97.88 78 GLN B CA 1
ATOM 2993 C C . GLN B 1 78 ? 11.992 7.621 -9.703 1 97.88 78 GLN B C 1
ATOM 2995 O O . GLN B 1 78 ? 13.188 7.871 -9.531 1 97.88 78 GLN B O 1
ATOM 3000 N N . LYS B 1 79 ? 11.133 8.492 -10.133 1 97.56 79 LYS B N 1
ATOM 3001 C CA . LYS B 1 79 ? 11.523 9.883 -10.352 1 97.56 79 LYS B CA 1
ATOM 3002 C C . LYS B 1 79 ? 12.055 10.516 -9.062 1 97.56 79 LYS B C 1
ATOM 3004 O O . LYS B 1 79 ? 12.914 11.391 -9.109 1 97.56 79 LYS B O 1
ATOM 3009 N N . LEU B 1 80 ? 11.539 10.078 -7.934 1 97.81 80 LEU B N 1
ATOM 3010 C CA . LEU B 1 80 ? 11.953 10.594 -6.637 1 97.81 80 LEU B CA 1
ATOM 3011 C C . LEU B 1 80 ? 13.195 9.867 -6.133 1 97.81 80 LEU B C 1
ATOM 3013 O O . LEU B 1 80 ? 13.625 10.078 -5 1 97.81 80 LEU B O 1
ATOM 3017 N N . GLY B 1 81 ? 13.734 8.953 -6.91 1 97.06 81 GLY B N 1
ATOM 3018 C CA . GLY B 1 81 ? 14.969 8.258 -6.594 1 97.06 81 GLY B CA 1
ATOM 3019 C C . GLY B 1 81 ? 14.742 6.988 -5.793 1 97.06 81 GLY B C 1
ATOM 3020 O O . GLY B 1 81 ? 15.688 6.441 -5.215 1 97.06 81 GLY B O 1
ATOM 3021 N N . ILE B 1 82 ? 13.508 6.559 -5.68 1 96.44 82 ILE B N 1
ATOM 3022 C CA . ILE B 1 82 ? 13.172 5.371 -4.91 1 96.44 82 ILE B CA 1
ATOM 3023 C C . ILE B 1 82 ? 12.781 4.234 -5.855 1 96.44 82 ILE B C 1
ATOM 3025 O O . ILE B 1 82 ? 11.891 4.395 -6.691 1 96.44 82 ILE B O 1
ATOM 3029 N N . THR B 1 83 ? 13.438 3.164 -5.695 1 93.44 83 THR B N 1
ATOM 3030 C CA . THR B 1 83 ? 13.125 2.016 -6.535 1 93.44 83 THR B CA 1
ATOM 3031 C C . THR B 1 83 ? 12.258 1.013 -5.781 1 93.44 83 THR B C 1
ATOM 3033 O O . THR B 1 83 ? 12.625 0.556 -4.695 1 93.44 83 THR B O 1
ATOM 3036 N N . GLU B 1 84 ? 11.117 0.809 -6.297 1 93.69 84 GLU B N 1
ATOM 3037 C CA . GLU B 1 84 ? 10.281 -0.269 -5.773 1 93.69 84 GLU B CA 1
ATOM 3038 C C . GLU B 1 84 ? 10.781 -1.633 -6.238 1 93.69 84 GLU B C 1
ATOM 3040 O O . GLU B 1 84 ? 11.203 -1.786 -7.387 1 93.69 84 GLU B O 1
ATOM 3045 N N . SER B 1 85 ? 10.758 -2.65 -5.473 1 90.56 85 SER B N 1
ATOM 3046 C CA . SER B 1 85 ? 11.383 -3.941 -5.734 1 90.56 85 SER B CA 1
ATOM 3047 C C . SER B 1 85 ? 10.719 -4.648 -6.914 1 90.56 85 SER B C 1
ATOM 3049 O O . SER B 1 85 ? 11.32 -5.535 -7.527 1 90.56 85 SER B O 1
ATOM 3051 N N . MET B 1 86 ? 9.523 -4.324 -7.195 1 94.19 86 MET B N 1
ATOM 3052 C CA . MET B 1 86 ? 8.773 -4.852 -8.336 1 94.19 86 MET B CA 1
ATOM 3053 C C . MET B 1 86 ? 8.086 -3.729 -9.102 1 94.19 86 MET B C 1
ATOM 3055 O O . MET B 1 86 ? 7.594 -2.771 -8.492 1 94.19 86 MET B O 1
ATOM 3059 N N . LYS B 1 87 ? 8.094 -3.826 -10.383 1 95.31 87 LYS B N 1
ATOM 3060 C CA . LYS B 1 87 ? 7.344 -2.883 -11.203 1 95.31 87 LYS B CA 1
ATOM 3061 C C . LYS B 1 87 ? 5.852 -3.207 -11.195 1 95.31 87 LYS B C 1
ATOM 3063 O O . LYS B 1 87 ? 5.387 -4.039 -11.977 1 95.31 87 LYS B O 1
ATOM 3068 N N . LEU B 1 88 ? 5.148 -2.566 -10.391 1 97.25 88 LEU B N 1
ATOM 3069 C CA . LEU B 1 88 ? 3.725 -2.842 -10.219 1 97.25 88 LEU B CA 1
ATOM 3070 C C . LEU B 1 88 ? 2.877 -1.847 -11 1 97.25 88 LEU B C 1
ATOM 3072 O O . LEU B 1 88 ? 3.113 -0.638 -10.938 1 97.25 88 LEU B O 1
ATOM 3076 N N . GLY B 1 89 ? 1.972 -2.311 -11.82 1 98.25 89 GLY B N 1
ATOM 3077 C CA . GLY B 1 89 ? 0.997 -1.45 -12.469 1 98.25 89 GLY B CA 1
ATOM 3078 C C . GLY B 1 89 ? -0.027 -0.876 -11.508 1 98.25 89 GLY B C 1
ATOM 3079 O O . GLY B 1 89 ? -0.204 -1.389 -10.398 1 98.25 89 GLY B O 1
ATOM 3080 N N . ASP B 1 90 ? -0.711 0.213 -11.898 1 98.62 90 ASP B N 1
ATOM 3081 C CA . ASP B 1 90 ? -1.692 0.871 -11.039 1 98.62 90 ASP B CA 1
ATOM 3082 C C . ASP B 1 90 ? -2.912 -0.021 -10.812 1 98.62 90 ASP B C 1
ATOM 3084 O O . ASP B 1 90 ? -3.426 -0.11 -9.695 1 98.62 90 ASP B O 1
ATOM 3088 N N . CYS B 1 91 ? -3.385 -0.662 -11.883 1 98.31 91 CYS B N 1
ATOM 3089 C CA . CYS B 1 91 ? -4.512 -1.577 -11.734 1 98.31 91 CYS B CA 1
ATOM 3090 C C . CYS B 1 91 ? -4.09 -2.848 -11 1 98.31 91 CYS B C 1
ATOM 3092 O O . CYS B 1 91 ? -4.863 -3.408 -10.227 1 98.31 91 CYS B O 1
ATOM 3094 N N . ASP B 1 92 ? -2.904 -3.285 -11.344 1 98.44 92 ASP B N 1
ATOM 3095 C CA . ASP B 1 92 ? -2.32 -4.418 -10.633 1 98.44 92 ASP B CA 1
ATOM 3096 C C . ASP B 1 92 ? -2.244 -4.148 -9.133 1 98.44 92 ASP B C 1
ATOM 3098 O O . ASP B 1 92 ? -2.605 -5.004 -8.32 1 98.44 92 ASP B O 1
ATOM 3102 N N . ARG B 1 93 ? -1.821 -2.965 -8.758 1 98.56 93 ARG B N 1
ATOM 3103 C CA . ARG B 1 93 ? -1.714 -2.537 -7.367 1 98.56 93 ARG B CA 1
ATOM 3104 C C . ARG B 1 93 ? -3.066 -2.607 -6.668 1 98.56 93 ARG B C 1
ATOM 3106 O O . ARG B 1 93 ? -3.145 -2.98 -5.496 1 98.56 93 ARG B O 1
ATOM 3113 N N . ALA B 1 94 ? -4.113 -2.229 -7.352 1 98.69 94 ALA B N 1
ATOM 3114 C CA . ALA B 1 94 ? -5.453 -2.303 -6.777 1 98.69 94 ALA B CA 1
ATOM 3115 C C . ALA B 1 94 ? -5.777 -3.723 -6.316 1 98.69 94 ALA B C 1
ATOM 3117 O O . ALA B 1 94 ? -6.316 -3.92 -5.227 1 98.69 94 ALA B O 1
ATOM 3118 N N . ASN B 1 95 ? -5.434 -4.715 -7.125 1 98.44 95 ASN B N 1
ATOM 3119 C CA . ASN B 1 95 ? -5.676 -6.113 -6.781 1 98.44 95 ASN B CA 1
ATOM 3120 C C . ASN B 1 95 ? -4.887 -6.531 -5.543 1 98.44 95 ASN B C 1
ATOM 3122 O O . ASN B 1 95 ? -5.406 -7.238 -4.68 1 98.44 95 ASN B O 1
ATOM 3126 N N . HIS B 1 96 ? -3.643 -6.094 -5.504 1 98.69 96 HIS B N 1
ATOM 3127 C CA . HIS B 1 96 ? -2.801 -6.422 -4.359 1 98.69 96 HIS B CA 1
ATOM 3128 C C . HIS B 1 96 ? -3.352 -5.812 -3.076 1 98.69 96 HIS B C 1
ATOM 3130 O O . HIS B 1 96 ? -3.322 -6.445 -2.02 1 98.69 96 HIS B O 1
ATOM 3136 N N . ILE B 1 97 ? -3.818 -4.574 -3.172 1 98.75 97 ILE B N 1
ATOM 3137 C CA . ILE B 1 97 ? -4.387 -3.883 -2.02 1 98.75 97 ILE B CA 1
ATOM 3138 C C . ILE B 1 97 ? -5.621 -4.629 -1.527 1 98.75 97 ILE B C 1
ATOM 3140 O O . ILE B 1 97 ? -5.766 -4.883 -0.328 1 98.75 97 ILE B O 1
ATOM 3144 N N . ILE B 1 98 ? -6.496 -5 -2.457 1 98.75 98 ILE B N 1
ATOM 3145 C CA . ILE B 1 98 ? -7.727 -5.703 -2.104 1 98.75 98 ILE B CA 1
ATOM 3146 C C . ILE B 1 98 ? -7.391 -7.004 -1.382 1 98.75 98 ILE B C 1
ATOM 3148 O O . ILE B 1 98 ? -7.898 -7.266 -0.289 1 98.75 98 ILE B O 1
ATOM 3152 N N . ARG B 1 99 ? -6.504 -7.789 -1.938 1 98.88 99 ARG B N 1
ATOM 3153 C CA . ARG B 1 99 ? -6.074 -9.031 -1.308 1 98.88 99 ARG B CA 1
ATOM 3154 C C . ARG B 1 99 ? -5.512 -8.773 0.086 1 98.88 99 ARG B C 1
ATOM 3156 O O . ARG B 1 99 ? -5.895 -9.445 1.049 1 98.88 99 ARG B O 1
ATOM 3163 N N . SER B 1 100 ? -4.625 -7.82 0.149 1 98.75 100 SER B N 1
ATOM 3164 C CA . SER B 1 100 ? -3.934 -7.539 1.402 1 98.75 100 SER B CA 1
ATOM 3165 C C . SER B 1 100 ? -4.906 -7.062 2.477 1 98.75 100 SER B C 1
ATOM 3167 O O . SER B 1 100 ? -4.719 -7.352 3.66 1 98.75 100 SER B O 1
ATOM 3169 N N . ASN B 1 101 ? -5.879 -6.258 2.045 1 98.19 101 ASN B N 1
ATOM 3170 C CA . ASN B 1 101 ? -6.906 -5.836 2.992 1 98.19 101 ASN B CA 1
ATOM 3171 C C . ASN B 1 101 ? -7.652 -7.027 3.584 1 98.19 101 ASN B C 1
ATOM 3173 O O . ASN B 1 101 ? -7.926 -7.062 4.785 1 98.19 101 ASN B O 1
ATOM 3177 N N . PHE B 1 102 ? -8.023 -8.031 2.754 1 98.38 102 PHE B N 1
ATOM 3178 C CA . PHE B 1 102 ? -8.633 -9.258 3.258 1 98.38 102 PHE B CA 1
ATOM 3179 C C . PHE B 1 102 ? -7.73 -9.938 4.277 1 98.38 102 PHE B C 1
ATOM 3181 O O . PHE B 1 102 ? -8.18 -10.305 5.367 1 98.38 102 PHE B O 1
ATOM 3188 N N . ILE B 1 103 ? -6.441 -10.047 3.939 1 98.5 103 ILE B N 1
ATOM 3189 C CA . ILE B 1 103 ? -5.473 -10.734 4.789 1 98.5 103 ILE B CA 1
ATOM 3190 C C . ILE B 1 103 ? -5.336 -10 6.117 1 98.5 103 ILE B C 1
ATOM 3192 O O . ILE B 1 103 ? -5.359 -10.617 7.184 1 98.5 103 ILE B O 1
ATOM 3196 N N . ARG B 1 104 ? -5.176 -8.672 6.078 1 97.06 104 ARG B N 1
ATOM 3197 C CA . ARG B 1 104 ? -5.023 -7.863 7.281 1 97.06 104 ARG B CA 1
ATOM 3198 C C . ARG B 1 104 ? -6.254 -7.969 8.172 1 97.06 104 ARG B C 1
ATOM 3200 O O . ARG B 1 104 ? -6.16 -7.824 9.398 1 97.06 104 ARG B O 1
ATOM 3207 N N . ASN B 1 105 ? -7.383 -8.281 7.59 1 97.12 105 ASN B N 1
ATOM 3208 C CA . ASN B 1 105 ? -8.625 -8.414 8.344 1 97.12 105 ASN B CA 1
ATOM 3209 C C . ASN B 1 105 ? -8.836 -9.844 8.828 1 97.12 105 ASN B C 1
ATOM 3211 O O . ASN B 1 105 ? -9.93 -10.203 9.266 1 97.12 105 ASN B O 1
ATOM 3215 N N . GLY B 1 106 ? -7.898 -10.719 8.633 1 97.94 106 GLY B N 1
ATOM 3216 C CA . GLY B 1 106 ? -7.922 -12.055 9.211 1 97.94 106 GLY B CA 1
ATOM 3217 C C . GLY B 1 106 ? -8.375 -13.125 8.234 1 97.94 106 GLY B C 1
ATOM 3218 O O . GLY B 1 106 ? -8.523 -14.289 8.609 1 97.94 106 GLY B O 1
ATOM 3219 N N . THR B 1 107 ? -8.555 -12.766 7.023 1 98.44 107 THR B N 1
ATOM 3220 C CA . THR B 1 107 ? -8.969 -13.719 5.996 1 98.44 107 THR B CA 1
ATOM 3221 C C . THR B 1 107 ? -7.781 -14.547 5.52 1 98.44 107 THR B C 1
ATOM 3223 O O . THR B 1 107 ? -6.676 -14.023 5.348 1 98.44 107 THR B O 1
ATOM 3226 N N . SER B 1 108 ? -7.969 -15.867 5.348 1 98.75 108 SER B N 1
ATOM 3227 C CA . SER B 1 108 ? -6.91 -16.719 4.824 1 98.75 108 SER B CA 1
ATOM 3228 C C . SER B 1 108 ? -6.578 -16.375 3.377 1 98.75 108 SER B C 1
ATOM 3230 O O . SER B 1 108 ? -7.398 -15.773 2.674 1 98.75 108 SER B O 1
ATOM 3232 N N . LEU B 1 109 ? -5.395 -16.719 2.967 1 98.88 109 LEU B N 1
ATOM 3233 C CA . LEU B 1 109 ? -5.027 -16.469 1.576 1 98.88 109 LEU B CA 1
ATOM 3234 C C . LEU B 1 109 ? -5.98 -17.188 0.627 1 98.88 109 LEU B C 1
ATOM 3236 O O . LEU B 1 109 ? -6.348 -16.656 -0.42 1 98.88 109 LEU B O 1
ATOM 3240 N N . THR B 1 110 ? -6.375 -18.422 0.935 1 98.88 110 THR B N 1
ATOM 3241 C CA . THR B 1 110 ? -7.324 -19.188 0.131 1 98.88 110 THR B CA 1
ATOM 3242 C C . THR B 1 110 ? -8.633 -18.406 -0.027 1 98.88 110 THR B C 1
ATOM 3244 O O . THR B 1 110 ? -9.094 -18.188 -1.147 1 98.88 110 THR B O 1
ATOM 3247 N N . ASP B 1 111 ? -9.18 -17.969 1.088 1 98.81 111 ASP B N 1
ATOM 3248 C CA . ASP B 1 111 ? -10.461 -17.266 1.036 1 98.81 111 ASP B CA 1
ATOM 3249 C C . ASP B 1 111 ? -10.32 -15.914 0.339 1 98.81 111 ASP B C 1
ATOM 3251 O O . ASP B 1 111 ? -11.219 -15.492 -0.393 1 98.81 111 ASP B O 1
ATOM 3255 N N . ALA B 1 112 ? -9.234 -15.188 0.604 1 98.81 112 ALA B N 1
ATOM 3256 C CA . ALA B 1 112 ? -8.984 -13.922 -0.075 1 98.81 112 ALA B CA 1
ATOM 3257 C C . ALA B 1 112 ? -8.906 -14.117 -1.587 1 98.81 112 ALA B C 1
ATOM 3259 O O . ALA B 1 112 ? -9.43 -13.305 -2.352 1 98.81 112 ALA B O 1
ATOM 3260 N N . THR B 1 113 ? -8.242 -15.195 -2.047 1 98.88 113 THR B N 1
ATOM 3261 C CA . THR B 1 113 ? -8.094 -15.484 -3.469 1 98.88 113 THR B CA 1
ATOM 3262 C C . THR B 1 113 ? -9.438 -15.82 -4.102 1 98.88 113 THR B C 1
ATOM 3264 O O . THR B 1 113 ? -9.75 -15.352 -5.199 1 98.88 113 THR B O 1
ATOM 3267 N N . LEU B 1 114 ? -10.195 -16.625 -3.41 1 98.69 114 LEU B N 1
ATOM 3268 C CA . LEU B 1 114 ? -11.516 -16.984 -3.918 1 98.69 114 LEU B CA 1
ATOM 3269 C C . LEU B 1 114 ? -12.422 -15.758 -4 1 98.69 114 LEU B C 1
ATOM 3271 O O . LEU B 1 114 ? -13.195 -15.609 -4.949 1 98.69 114 LEU B O 1
ATOM 3275 N N . GLU B 1 115 ? -12.367 -14.875 -2.977 1 98.5 115 GLU B N 1
ATOM 3276 C CA . GLU B 1 115 ? -13.133 -13.633 -3.01 1 98.5 115 GLU B CA 1
ATOM 3277 C C . GLU B 1 115 ? -12.711 -12.75 -4.176 1 98.5 115 GLU B C 1
ATOM 3279 O O . GLU B 1 115 ? -13.555 -12.195 -4.883 1 98.5 115 GLU B O 1
ATOM 3284 N N . LEU B 1 116 ? -11.43 -12.602 -4.332 1 98.56 116 LEU B N 1
ATOM 3285 C CA . LEU B 1 116 ? -10.906 -11.805 -5.434 1 98.56 116 LEU B CA 1
ATOM 3286 C C . LEU B 1 116 ? -11.32 -12.406 -6.777 1 98.56 116 LEU B C 1
ATOM 3288 O O . LEU B 1 116 ? -11.656 -11.672 -7.711 1 98.56 116 LEU B O 1
ATOM 3292 N N . ALA B 1 117 ? -11.227 -13.734 -6.938 1 98.75 117 ALA B N 1
ATOM 3293 C CA . ALA B 1 117 ? -11.688 -14.414 -8.148 1 98.75 117 ALA B CA 1
ATOM 3294 C C . ALA B 1 117 ? -13.156 -14.109 -8.43 1 98.75 117 ALA B C 1
ATOM 3296 O O . ALA B 1 117 ? -13.531 -13.828 -9.57 1 98.75 117 ALA B O 1
ATOM 3297 N N . SER B 1 118 ? -13.953 -14.172 -7.363 1 98.5 118 SER B N 1
ATOM 3298 C CA . SER B 1 118 ? -15.375 -13.867 -7.492 1 98.5 118 SER B CA 1
ATOM 3299 C C . SER B 1 118 ? -15.594 -12.438 -7.973 1 98.5 118 SER B C 1
ATOM 3301 O O . SER B 1 118 ? -16.406 -12.195 -8.875 1 98.5 118 SER B O 1
ATOM 3303 N N . ILE B 1 119 ? -14.883 -11.5 -7.406 1 98.25 119 ILE B N 1
ATOM 3304 C CA . ILE B 1 119 ? -14.961 -10.094 -7.773 1 98.25 119 ILE B CA 1
ATOM 3305 C C . ILE B 1 119 ? -14.609 -9.922 -9.25 1 98.25 119 ILE B C 1
ATOM 3307 O O . ILE B 1 119 ? -15.203 -9.094 -9.945 1 98.25 119 ILE B O 1
ATOM 3311 N N . LEU B 1 120 ? -13.68 -10.758 -9.742 1 98.25 120 LEU B N 1
ATOM 3312 C CA . LEU B 1 120 ? -13.188 -10.648 -11.109 1 98.25 120 LEU B CA 1
ATOM 3313 C C . LEU B 1 120 ? -14.039 -11.469 -12.062 1 98.25 120 LEU B C 1
ATOM 3315 O O . LEU B 1 120 ? -13.75 -11.531 -13.266 1 98.25 120 LEU B O 1
ATOM 3319 N N . GLY B 1 121 ? -15.031 -12.18 -11.586 1 98 121 GLY B N 1
ATOM 3320 C CA . GLY B 1 121 ? -15.953 -12.938 -12.414 1 98 121 GLY B CA 1
ATOM 3321 C C . GLY B 1 121 ? -15.383 -14.266 -12.883 1 98 121 GLY B C 1
ATOM 3322 O O . GLY B 1 121 ? -15.703 -14.734 -13.977 1 98 121 GLY B O 1
ATOM 3323 N N . ILE B 1 122 ? -14.547 -14.867 -12.078 1 98.62 122 ILE B N 1
ATOM 3324 C CA . ILE B 1 122 ? -13.859 -16.094 -12.453 1 98.62 122 ILE B CA 1
ATOM 3325 C C . ILE B 1 122 ? -14.602 -17.297 -11.867 1 98.62 122 ILE B C 1
ATOM 3327 O O . ILE B 1 122 ? -14.836 -17.359 -10.664 1 98.62 122 ILE B O 1
ATOM 3331 N N . ASP B 1 123 ? -14.898 -18.266 -12.672 1 98.06 123 ASP B N 1
ATOM 3332 C CA . ASP B 1 123 ? -15.656 -19.438 -12.234 1 98.06 123 ASP B CA 1
ATOM 3333 C C . ASP B 1 123 ? -14.719 -20.562 -11.828 1 98.06 123 ASP B C 1
ATOM 3335 O O . ASP B 1 123 ? -15.109 -21.453 -11.062 1 98.06 123 ASP B O 1
ATOM 3339 N N . ALA B 1 124 ? -13.477 -20.594 -12.414 1 98.56 124 ALA B N 1
ATOM 3340 C CA . ALA B 1 124 ? -12.5 -21.609 -12.023 1 98.56 124 ALA B CA 1
ATOM 3341 C C . ALA B 1 124 ? -12.086 -21.438 -10.562 1 98.56 124 ALA B C 1
ATOM 3343 O O . ALA B 1 124 ? -12.148 -20.344 -10.016 1 98.56 124 ALA B O 1
ATOM 3344 N N . LYS B 1 125 ? -11.766 -22.5 -9.914 1 98.56 125 LYS B N 1
ATOM 3345 C CA . LYS B 1 125 ? -11.25 -22.406 -8.547 1 98.56 125 LYS B CA 1
ATOM 3346 C C . LYS B 1 125 ? -9.734 -22.219 -8.539 1 98.56 125 LYS B C 1
ATOM 3348 O O . LYS B 1 125 ? -8.984 -23.172 -8.711 1 98.56 125 LYS B O 1
ATOM 3353 N N . ILE B 1 126 ? -9.352 -21.031 -8.312 1 98.88 126 ILE B N 1
ATOM 3354 C CA . ILE B 1 126 ? -7.938 -20.703 -8.18 1 98.88 126 ILE B CA 1
ATOM 3355 C C . ILE B 1 126 ? -7.523 -20.781 -6.715 1 98.88 126 ILE B C 1
ATOM 3357 O O . ILE B 1 126 ? -8.016 -20.031 -5.879 1 98.88 126 ILE B O 1
ATOM 3361 N N . LEU B 1 127 ? -6.598 -21.688 -6.406 1 98.94 127 LEU B N 1
ATOM 3362 C CA . LEU B 1 127 ? -6.305 -22.016 -5.016 1 98.94 127 LEU B CA 1
ATOM 3363 C C . LEU B 1 127 ? -4.812 -21.891 -4.73 1 98.94 127 LEU B C 1
ATOM 3365 O O . LEU B 1 127 ? -3.988 -22.5 -5.422 1 98.94 127 LEU B O 1
ATOM 3369 N N . PRO B 1 128 ? -4.457 -21.016 -3.701 1 98.94 128 PRO B N 1
ATOM 3370 C CA . PRO B 1 128 ? -3.074 -21.125 -3.232 1 98.94 128 PRO B CA 1
ATOM 3371 C C . PRO B 1 128 ? -2.738 -22.516 -2.699 1 98.94 128 PRO B C 1
ATOM 3373 O O . PRO B 1 128 ? -3.582 -23.156 -2.07 1 98.94 128 PRO B O 1
ATOM 3376 N N . MET B 1 129 ? -1.526 -22.922 -2.875 1 98.94 129 MET B N 1
ATOM 3377 C CA . MET B 1 129 ? -1.108 -24.25 -2.412 1 98.94 129 MET B CA 1
ATOM 3378 C C . MET B 1 129 ? -1.212 -24.344 -0.894 1 98.94 129 MET B C 1
ATOM 3380 O O . MET B 1 129 ? -1.442 -25.422 -0.355 1 98.94 129 MET B O 1
ATOM 3384 N N . SER B 1 130 ? -1.037 -23.219 -0.261 1 98.88 130 SER B N 1
ATOM 3385 C CA . SER B 1 130 ? -0.998 -23.156 1.196 1 98.88 130 SER B CA 1
ATOM 3386 C C . SER B 1 130 ? -1.414 -21.781 1.699 1 98.88 130 SER B C 1
ATOM 3388 O O . SER B 1 130 ? -1.262 -20.781 0.991 1 98.88 130 SER B O 1
ATOM 3390 N N . ASP B 1 131 ? -1.999 -21.766 2.895 1 98.75 131 ASP B N 1
ATOM 3391 C CA . ASP B 1 131 ? -2.271 -20.5 3.566 1 98.75 131 ASP B CA 1
ATOM 3392 C C . ASP B 1 131 ? -1.093 -20.078 4.441 1 98.75 131 ASP B C 1
ATOM 3394 O O . ASP B 1 131 ? -1.038 -18.938 4.91 1 98.75 131 ASP B O 1
ATOM 3398 N N . ASP B 1 132 ? -0.151 -21 4.629 1 98.5 132 ASP B N 1
ATOM 3399 C CA . ASP B 1 132 ? 1.004 -20.719 5.48 1 98.5 132 ASP B CA 1
ATOM 3400 C C . ASP 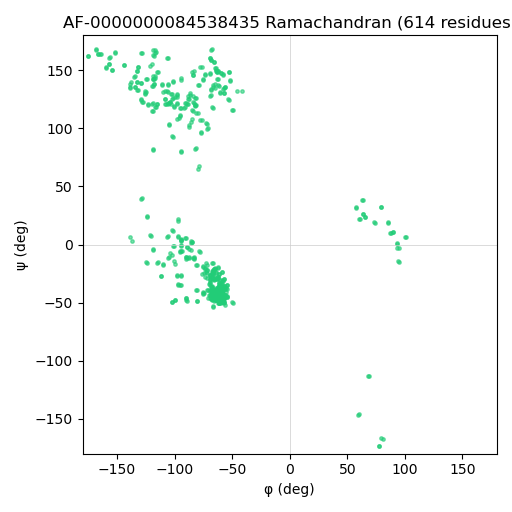B 1 132 ? 2.094 -19.984 4.707 1 98.5 132 ASP B C 1
ATOM 3402 O O . ASP B 1 132 ? 2.25 -20.188 3.498 1 98.5 132 ASP B O 1
ATOM 3406 N N . PRO B 1 133 ? 2.777 -19.125 5.422 1 96.81 133 PRO B N 1
ATOM 3407 C CA . PRO B 1 133 ? 3.867 -18.422 4.746 1 96.81 133 PRO B CA 1
ATOM 3408 C C . PRO B 1 133 ? 5.016 -19.344 4.352 1 96.81 133 PRO B C 1
ATOM 3410 O O . PRO B 1 133 ? 5.566 -20.047 5.203 1 96.81 133 PRO B O 1
ATOM 3413 N N . VAL B 1 134 ? 5.312 -19.484 3.105 1 98.06 134 VAL B N 1
ATOM 3414 C CA . VAL B 1 134 ? 6.434 -20.219 2.525 1 98.06 134 VAL B CA 1
ATOM 3415 C C . VAL B 1 134 ? 7.172 -19.328 1.532 1 98.06 134 VAL B C 1
ATOM 3417 O O . VAL B 1 134 ? 6.551 -18.562 0.8 1 98.06 134 VAL B O 1
ATOM 3420 N N . SER B 1 135 ? 8.523 -19.391 1.551 1 98.62 135 SER B N 1
ATOM 3421 C CA . SER B 1 135 ? 9.297 -18.547 0.647 1 98.62 135 SER B CA 1
ATOM 3422 C C . SER B 1 135 ? 10.469 -19.312 0.04 1 98.62 135 SER B C 1
ATOM 3424 O O . SER B 1 135 ? 11.195 -20 0.75 1 98.62 135 SER B O 1
ATOM 3426 N N . THR B 1 136 ? 10.656 -19.141 -1.259 1 98.69 136 THR B N 1
ATOM 3427 C CA . THR B 1 136 ? 11.812 -19.719 -1.93 1 98.69 136 THR B CA 1
ATOM 3428 C C . THR B 1 136 ? 13 -18.766 -1.882 1 98.69 136 THR B C 1
ATOM 3430 O O . THR B 1 136 ? 12.891 -17.609 -2.293 1 98.69 136 THR B O 1
ATOM 3433 N N . TYR B 1 137 ? 14.086 -19.234 -1.395 1 98.62 137 TYR B N 1
ATOM 3434 C CA . TYR B 1 137 ? 15.328 -18.469 -1.352 1 98.62 137 TYR B CA 1
ATOM 3435 C C . TYR B 1 137 ? 16.406 -19.141 -2.186 1 98.62 137 TYR B C 1
ATOM 3437 O O . TYR B 1 137 ? 16.484 -20.359 -2.236 1 98.62 137 TYR B O 1
ATOM 3445 N N . ILE B 1 138 ? 17.203 -18.359 -2.834 1 98.56 138 ILE B N 1
ATOM 3446 C CA . ILE B 1 138 ? 18.312 -18.797 -3.682 1 98.56 138 ILE B CA 1
ATOM 3447 C C . ILE B 1 138 ? 19.641 -18.484 -2.99 1 98.56 138 ILE B C 1
ATOM 3449 O O . ILE B 1 138 ? 19.906 -17.344 -2.627 1 98.56 138 ILE B O 1
ATOM 3453 N N . GLU B 1 139 ? 20.391 -19.516 -2.77 1 98.38 139 GLU B N 1
ATOM 3454 C CA . GLU B 1 139 ? 21.75 -19.328 -2.254 1 98.38 139 GLU B CA 1
ATOM 3455 C C . GLU B 1 139 ? 22.719 -18.984 -3.373 1 98.38 139 GLU B C 1
ATOM 3457 O O . GLU B 1 139 ? 22.859 -19.75 -4.336 1 98.38 139 GLU B O 1
ATOM 3462 N N . THR B 1 140 ? 23.344 -17.828 -3.287 1 98.12 140 THR B N 1
ATOM 3463 C CA . THR B 1 140 ? 24.391 -17.391 -4.207 1 98.12 140 THR B CA 1
ATOM 3464 C C . THR B 1 140 ? 25.719 -17.203 -3.475 1 98.12 140 THR B C 1
ATOM 3466 O O . THR B 1 140 ? 25.75 -17.203 -2.242 1 98.12 140 THR B O 1
ATOM 3469 N N . PRO B 1 141 ? 26.812 -17.109 -4.234 1 97.69 141 PRO B N 1
ATOM 3470 C CA . PRO B 1 141 ? 28.094 -16.891 -3.562 1 97.69 141 PRO B CA 1
ATOM 3471 C C . PRO B 1 141 ? 28.109 -15.641 -2.682 1 97.69 141 PRO B C 1
ATOM 3473 O O . PRO B 1 141 ? 28.75 -15.625 -1.629 1 97.69 141 PRO B O 1
ATOM 3476 N N . GLU B 1 142 ? 27.359 -14.672 -3.018 1 97.5 142 GLU B N 1
ATOM 3477 C CA . GLU B 1 142 ? 27.422 -13.375 -2.354 1 97.5 142 GLU B CA 1
ATOM 3478 C C . GLU B 1 142 ? 26.391 -13.273 -1.239 1 97.5 142 GLU B C 1
ATOM 3480 O O . GLU B 1 142 ? 26.625 -12.609 -0.224 1 97.5 142 GLU B O 1
ATOM 3485 N N . ALA B 1 143 ? 25.203 -13.898 -1.439 1 97.5 143 ALA B N 1
ATOM 3486 C CA . ALA B 1 143 ? 24.109 -13.711 -0.485 1 97.5 143 ALA B CA 1
ATOM 3487 C C . ALA B 1 143 ? 23 -14.734 -0.71 1 97.5 143 ALA B C 1
ATOM 3489 O O . ALA B 1 143 ? 23.031 -15.477 -1.695 1 97.5 143 ALA B O 1
ATOM 3490 N N . ILE B 1 144 ? 22.141 -14.898 0.23 1 98.25 144 ILE B N 1
ATOM 3491 C CA . ILE B 1 144 ? 20.875 -15.594 0.093 1 98.25 144 ILE B CA 1
ATOM 3492 C C . ILE B 1 144 ? 19.781 -14.609 -0.302 1 98.25 144 ILE B C 1
ATOM 3494 O O . ILE B 1 144 ? 19.547 -13.609 0.391 1 98.25 144 ILE B O 1
ATOM 3498 N N . LEU B 1 145 ? 19.141 -14.828 -1.402 1 97.81 145 LEU B N 1
ATOM 3499 C CA . LEU B 1 145 ? 18.172 -13.906 -1.971 1 97.81 145 LEU B CA 1
ATOM 3500 C C . LEU B 1 145 ? 16.797 -14.562 -2.076 1 97.81 145 LEU B C 1
ATOM 3502 O O . LEU B 1 145 ? 16.688 -15.742 -2.416 1 97.81 145 LEU B O 1
ATOM 3506 N N . HIS B 1 146 ? 15.773 -13.789 -1.689 1 97.94 146 HIS B N 1
ATOM 3507 C CA . HIS B 1 146 ? 14.453 -14.242 -2.119 1 97.94 146 HIS B CA 1
ATOM 3508 C C . HIS B 1 146 ? 14.414 -14.469 -3.627 1 97.94 146 HIS B C 1
ATOM 3510 O O . HIS B 1 146 ? 15.094 -13.773 -4.383 1 97.94 146 HIS B O 1
ATOM 3516 N N . PHE B 1 147 ? 13.641 -15.375 -4.078 1 97.62 147 PHE B N 1
ATOM 3517 C CA . PHE B 1 147 ? 13.602 -15.734 -5.492 1 97.62 147 PHE B CA 1
ATOM 3518 C C . PHE B 1 147 ? 13.344 -14.508 -6.359 1 97.62 147 PHE B C 1
ATOM 3520 O O . PHE B 1 147 ? 13.984 -14.328 -7.398 1 97.62 147 PHE B O 1
ATOM 3527 N N . GLN B 1 148 ? 12.375 -13.656 -5.969 1 96.12 148 GLN B N 1
ATOM 3528 C CA . GLN B 1 148 ? 12.039 -12.477 -6.766 1 96.12 148 GLN B CA 1
ATOM 3529 C C . GLN B 1 148 ? 13.227 -11.523 -6.852 1 96.12 148 GLN B C 1
ATOM 3531 O O . GLN B 1 148 ? 13.445 -10.891 -7.887 1 96.12 148 GLN B O 1
ATOM 3536 N N . ASP B 1 149 ? 13.93 -11.375 -5.75 1 95.94 149 ASP B N 1
ATOM 3537 C CA . ASP B 1 149 ? 15.125 -10.539 -5.77 1 95.94 149 ASP B CA 1
ATOM 3538 C C . ASP B 1 149 ? 16.188 -11.125 -6.707 1 95.94 149 ASP B C 1
ATOM 3540 O O . ASP B 1 149 ? 16.859 -10.383 -7.426 1 95.94 149 ASP B O 1
ATOM 3544 N N . PHE B 1 150 ? 16.328 -12.406 -6.719 1 96.81 150 PHE B N 1
ATOM 3545 C CA . PHE B 1 150 ? 17.266 -13.094 -7.602 1 96.81 150 PHE B CA 1
ATOM 3546 C C . PHE B 1 150 ? 16.859 -12.922 -9.062 1 96.81 150 PHE B C 1
ATOM 3548 O O . PHE B 1 150 ? 17.672 -12.523 -9.891 1 96.81 150 PHE B O 1
ATOM 3555 N N . TRP B 1 151 ? 15.531 -13.18 -9.336 1 94.12 151 TRP B N 1
ATOM 3556 C CA . TRP B 1 151 ? 15.047 -13.25 -10.711 1 94.12 151 TRP B CA 1
ATOM 3557 C C . TRP B 1 151 ? 14.82 -11.852 -11.273 1 94.12 151 TRP B C 1
ATOM 3559 O O . TRP B 1 151 ? 15.273 -11.539 -12.383 1 94.12 151 TRP B O 1
ATOM 3569 N N . ILE B 1 152 ? 14.148 -11.031 -10.531 1 90.56 152 ILE B N 1
ATOM 3570 C CA . ILE B 1 152 ? 13.82 -9.695 -11.008 1 90.56 152 ILE B CA 1
ATOM 3571 C C . ILE B 1 152 ? 14.93 -8.719 -10.625 1 90.56 152 ILE B C 1
ATOM 3573 O O . ILE B 1 152 ? 15.477 -8.023 -11.484 1 90.56 152 ILE B O 1
ATOM 3577 N N . GLY B 1 153 ? 15.359 -8.773 -9.438 1 92.06 153 GLY B N 1
ATOM 3578 C CA . GLY B 1 153 ? 16.328 -7.816 -8.938 1 92.06 153 GLY B CA 1
ATOM 3579 C C . GLY B 1 153 ? 17.703 -7.969 -9.578 1 92.06 153 GLY B C 1
ATOM 3580 O O . GLY B 1 153 ? 18.297 -6.984 -10.016 1 92.06 153 GLY B O 1
ATOM 3581 N N . LYS B 1 154 ? 18.156 -9.234 -9.633 1 95.25 154 LYS B N 1
ATOM 3582 C CA . LYS B 1 154 ? 19.5 -9.5 -10.148 1 95.25 154 LYS B CA 1
ATOM 3583 C C . LYS B 1 154 ? 19.438 -10.117 -11.539 1 95.25 154 LYS B C 1
ATOM 3585 O O . LYS B 1 154 ? 20.453 -10.594 -12.062 1 95.25 154 LYS B O 1
ATOM 3590 N N . HIS B 1 155 ? 18.266 -10.203 -12.133 1 94.06 155 HIS B N 1
ATOM 3591 C CA . HIS B 1 155 ? 18.016 -10.656 -13.492 1 94.06 155 HIS B CA 1
ATOM 3592 C C . HIS B 1 155 ? 18.469 -12.102 -13.68 1 94.06 155 HIS B C 1
ATOM 3594 O O . HIS B 1 155 ? 18.906 -12.477 -14.773 1 94.06 155 HIS B O 1
ATOM 3600 N N . GLY B 1 156 ? 18.562 -12.828 -12.562 1 95 156 GLY B N 1
ATOM 3601 C CA . GLY B 1 156 ? 18.953 -14.227 -12.648 1 95 156 GLY B CA 1
ATOM 3602 C C . GLY B 1 156 ? 20.422 -14.422 -12.969 1 95 156 GLY B C 1
ATOM 3603 O O . GLY B 1 156 ? 20.828 -15.516 -13.359 1 95 156 GLY B O 1
ATOM 3604 N N . GLU B 1 157 ? 21.203 -13.477 -12.773 1 95.88 157 GLU B N 1
ATOM 3605 C CA . GLU B 1 157 ? 22.594 -13.5 -13.219 1 95.88 157 GLU B CA 1
ATOM 3606 C C . GLU B 1 157 ? 23.469 -14.266 -12.234 1 95.88 157 GLU B C 1
ATOM 3608 O O . GLU B 1 157 ? 24.359 -15.016 -12.648 1 95.88 157 GLU B O 1
ATOM 3613 N N . PRO B 1 158 ? 23.25 -14.133 -10.961 1 97 158 PRO B N 1
ATOM 3614 C CA . PRO B 1 158 ? 24.172 -14.797 -10.031 1 97 158 PRO B CA 1
ATOM 3615 C C . PRO B 1 158 ? 24.156 -16.312 -10.18 1 97 158 PRO B C 1
ATOM 3617 O O . PRO B 1 158 ? 23.141 -16.906 -10.531 1 97 158 PRO B O 1
ATOM 3620 N N . GLU B 1 159 ? 25.281 -16.844 -9.898 1 97.31 159 GLU B N 1
ATOM 3621 C CA . GLU B 1 159 ? 25.359 -18.297 -9.797 1 97.31 159 GLU B CA 1
ATOM 3622 C C . GLU B 1 159 ? 24.484 -18.828 -8.672 1 97.31 159 GLU B C 1
ATOM 3624 O O . GLU B 1 159 ? 24.391 -18.219 -7.605 1 97.31 159 GLU B O 1
ATOM 3629 N N . VAL B 1 160 ? 23.875 -19.984 -8.938 1 98.25 160 VAL B N 1
ATOM 3630 C CA . VAL B 1 160 ? 23 -20.578 -7.934 1 98.25 160 VAL B CA 1
ATOM 3631 C C . VAL B 1 160 ? 23.719 -21.75 -7.262 1 98.25 160 VAL B C 1
ATOM 3633 O O . VAL B 1 160 ? 24.109 -22.703 -7.93 1 98.25 160 VAL B O 1
ATOM 3636 N N . LEU B 1 161 ? 23.844 -21.672 -5.93 1 97.81 161 LEU B N 1
ATOM 3637 C CA . LEU B 1 161 ? 24.516 -22.719 -5.168 1 97.81 161 LEU B CA 1
ATOM 3638 C C . LEU B 1 161 ? 23.5 -23.688 -4.562 1 97.81 161 LEU B C 1
ATOM 3640 O O . LEU B 1 161 ? 23.812 -24.844 -4.293 1 97.81 161 LEU B O 1
ATOM 3644 N N . GLY B 1 162 ? 22.297 -23.172 -4.348 1 97.75 162 GLY B N 1
ATOM 3645 C CA . GLY B 1 162 ? 21.25 -23.969 -3.746 1 97.75 162 GLY B CA 1
ATOM 3646 C C . GLY B 1 162 ? 19.906 -23.25 -3.674 1 97.75 162 GLY B C 1
ATOM 3647 O O . GLY B 1 162 ? 19.844 -22.031 -3.885 1 97.75 162 GLY B O 1
ATOM 3648 N N . VAL B 1 163 ? 18.891 -24.016 -3.482 1 98.31 163 VAL B N 1
ATOM 3649 C CA . VAL B 1 163 ? 17.531 -23.484 -3.348 1 98.31 163 VAL B CA 1
ATOM 3650 C C . VAL B 1 163 ? 16.922 -23.984 -2.047 1 98.31 163 VAL B C 1
ATOM 3652 O O . VAL B 1 163 ? 17.031 -25.172 -1.713 1 98.31 163 VAL B O 1
ATOM 3655 N N . ASP B 1 164 ? 16.391 -23.078 -1.329 1 97.88 164 ASP B N 1
ATOM 3656 C CA . ASP B 1 164 ? 15.711 -23.422 -0.082 1 97.88 164 ASP B CA 1
ATOM 3657 C C . ASP B 1 164 ? 14.289 -22.875 -0.065 1 97.88 164 ASP B C 1
ATOM 3659 O O . ASP B 1 164 ? 14.055 -21.719 -0.436 1 97.88 164 ASP B O 1
ATOM 3663 N N . ILE B 1 165 ? 13.328 -23.703 0.304 1 98.38 165 ILE B N 1
ATOM 3664 C CA . ILE B 1 165 ? 11.953 -23.25 0.509 1 98.38 165 ILE B CA 1
ATOM 3665 C C . ILE B 1 165 ? 11.68 -23.109 2.004 1 98.38 165 ILE B C 1
ATOM 3667 O O . ILE B 1 165 ? 11.188 -24.047 2.645 1 98.38 165 ILE B O 1
ATOM 3671 N N . THR B 1 166 ? 11.875 -21.969 2.49 1 98.31 166 THR B N 1
ATOM 3672 C CA . THR B 1 166 ? 11.773 -21.688 3.918 1 98.31 166 THR B CA 1
ATOM 3673 C C . THR B 1 166 ? 10.328 -21.781 4.387 1 98.31 166 THR B C 1
ATOM 3675 O O . THR B 1 166 ? 9.422 -21.219 3.77 1 98.31 166 THR B O 1
ATOM 3678 N N . GLY B 1 167 ? 10.086 -22.562 5.441 1 98.38 167 GLY B N 1
ATOM 3679 C CA . GLY B 1 167 ? 8.773 -22.703 6.047 1 98.38 167 GLY B CA 1
ATOM 3680 C C . GLY B 1 167 ? 7.996 -23.891 5.52 1 98.38 167 GLY B C 1
ATOM 3681 O O . GLY B 1 167 ? 6.91 -24.203 6.012 1 98.38 167 GLY B O 1
ATOM 3682 N N . ILE B 1 168 ? 8.547 -24.609 4.551 1 98.56 168 ILE B N 1
ATOM 3683 C CA . ILE B 1 168 ? 7.789 -25.625 3.824 1 98.56 168 ILE B CA 1
ATOM 3684 C C . ILE B 1 168 ? 7.484 -26.797 4.75 1 98.56 168 ILE B C 1
ATOM 3686 O O . ILE B 1 168 ? 6.41 -27.406 4.66 1 98.56 168 ILE B O 1
ATOM 3690 N N . SER B 1 169 ? 8.383 -27.172 5.695 1 98.25 169 SER B N 1
ATOM 3691 C CA . SER B 1 169 ? 8.219 -28.328 6.562 1 98.25 169 SER B CA 1
ATOM 3692 C C . SER B 1 169 ? 7.059 -28.125 7.535 1 98.25 169 SER B C 1
ATOM 3694 O O . SER B 1 169 ? 6.445 -29.094 7.984 1 98.25 169 SER B O 1
ATOM 3696 N N . GLU B 1 170 ? 6.738 -26.859 7.824 1 98.31 170 GLU B N 1
ATOM 3697 C CA . GLU B 1 170 ? 5.68 -26.547 8.781 1 98.31 170 GLU B CA 1
ATOM 3698 C C . GLU B 1 170 ? 4.395 -26.141 8.07 1 98.31 170 GLU B C 1
ATOM 3700 O O . GLU B 1 170 ? 3.354 -25.969 8.711 1 98.31 170 GLU B O 1
ATOM 3705 N N . ALA B 1 171 ? 4.469 -25.953 6.781 1 98.75 171 ALA B N 1
ATOM 3706 C CA . ALA B 1 171 ? 3.312 -25.5 6.02 1 98.75 171 ALA B CA 1
ATOM 3707 C C . ALA B 1 171 ? 2.312 -26.625 5.797 1 98.75 171 ALA B C 1
ATOM 3709 O O . ALA B 1 171 ? 2.676 -27.812 5.852 1 98.75 171 ALA B O 1
ATOM 3710 N N . SER B 1 172 ? 1.073 -26.281 5.637 1 98.81 172 SER B N 1
ATOM 3711 C CA . SER B 1 172 ? 0.009 -27.25 5.367 1 98.81 172 SER B CA 1
ATOM 3712 C C . SER B 1 172 ? -0.598 -27.031 3.986 1 98.81 172 SER B C 1
ATOM 3714 O O . SER B 1 172 ? -0.616 -25.906 3.48 1 98.81 172 SER B O 1
ATOM 3716 N N . ILE B 1 173 ? -1.043 -28.109 3.381 1 98.81 173 ILE B N 1
ATOM 3717 C CA . ILE B 1 173 ? -1.848 -28 2.17 1 98.81 173 ILE B CA 1
ATOM 3718 C C . ILE B 1 173 ? -3.127 -27.219 2.473 1 98.81 173 ILE B C 1
ATOM 3720 O O . ILE B 1 173 ? -3.795 -27.469 3.479 1 98.81 173 ILE B O 1
ATOM 3724 N N . SER B 1 174 ? -3.441 -26.219 1.64 1 98.69 174 SER B N 1
ATOM 3725 C CA . SER B 1 174 ? -4.676 -25.469 1.839 1 98.69 174 SER B CA 1
ATOM 3726 C C . SER B 1 174 ? -5.879 -26.391 1.945 1 98.69 174 SER B C 1
ATOM 3728 O O . SER B 1 174 ? -5.984 -27.375 1.197 1 98.69 174 SER B O 1
ATOM 3730 N N . PRO B 1 175 ? -6.832 -26.125 2.801 1 98.12 175 PRO B N 1
ATOM 3731 C CA . PRO B 1 175 ? -7.988 -27.016 2.973 1 98.12 175 PRO B CA 1
ATOM 3732 C C . PRO B 1 175 ? -8.781 -27.203 1.681 1 98.12 175 PRO B C 1
ATOM 3734 O O . PRO B 1 175 ? -9.25 -28.312 1.396 1 98.12 175 PRO B O 1
ATOM 3737 N N . LYS B 1 176 ? -8.914 -26.125 0.938 1 98.56 176 LYS B N 1
ATOM 3738 C CA . LYS B 1 176 ? -9.664 -26.234 -0.307 1 98.56 176 LYS B CA 1
ATOM 3739 C C . LYS B 1 176 ? -8.922 -27.078 -1.336 1 98.56 176 LYS B C 1
ATOM 3741 O O . LYS B 1 176 ? -9.539 -27.734 -2.178 1 98.56 176 LYS B O 1
ATOM 3746 N N . VAL B 1 177 ? -7.582 -27.047 -1.263 1 98.81 177 VAL B N 1
ATOM 3747 C CA . VAL B 1 177 ? -6.793 -27.922 -2.117 1 98.81 177 VAL B CA 1
ATOM 3748 C C . VAL B 1 177 ? -7.016 -29.375 -1.704 1 98.81 177 VAL B C 1
ATOM 3750 O O . VAL B 1 177 ? -7.184 -30.25 -2.557 1 98.81 177 VAL B O 1
ATOM 3753 N N . LEU B 1 178 ? -6.988 -29.641 -0.412 1 98.69 178 LEU B N 1
ATOM 3754 C CA . LEU B 1 178 ? -7.254 -30.984 0.082 1 98.69 178 LEU B CA 1
ATOM 3755 C C . LEU B 1 178 ? -8.625 -31.469 -0.378 1 98.69 178 LEU B C 1
ATOM 3757 O O . LEU B 1 178 ? -8.773 -32.625 -0.786 1 98.69 178 LEU B O 1
ATOM 3761 N N . GLU B 1 179 ? -9.57 -30.594 -0.281 1 98.56 179 GLU B N 1
ATOM 3762 C CA . GLU B 1 179 ? -10.914 -30.922 -0.737 1 98.56 179 GLU B CA 1
ATOM 3763 C C . GLU B 1 179 ? -10.922 -31.281 -2.221 1 98.56 179 GLU B C 1
ATOM 3765 O O . GLU B 1 179 ? -11.57 -32.25 -2.625 1 98.56 179 GLU B O 1
ATOM 3770 N N . ALA B 1 180 ? -10.219 -30.5 -3.025 1 98.38 180 ALA B N 1
ATOM 3771 C CA . ALA B 1 180 ? -10.125 -30.781 -4.457 1 98.38 180 ALA B CA 1
ATOM 3772 C C . ALA B 1 180 ? -9.492 -32.156 -4.707 1 98.38 180 ALA B C 1
ATOM 3774 O O . ALA B 1 180 ? -9.969 -32.906 -5.539 1 98.38 180 ALA B O 1
ATOM 3775 N N . LEU B 1 181 ? -8.438 -32.438 -3.984 1 98.19 181 LEU B N 1
ATOM 3776 C CA . LEU B 1 181 ? -7.711 -33.688 -4.137 1 98.19 181 LEU B CA 1
ATOM 3777 C C . LEU B 1 181 ? -8.57 -34.875 -3.709 1 98.19 181 LEU B C 1
ATOM 3779 O O . LEU B 1 181 ? -8.406 -35.969 -4.215 1 98.19 181 LEU B O 1
ATOM 3783 N N . GLU B 1 182 ? -9.461 -34.625 -2.777 1 97.44 182 GLU B N 1
ATOM 3784 C CA . GLU B 1 182 ? -10.375 -35.688 -2.342 1 97.44 182 GLU B CA 1
ATOM 3785 C C . GLU B 1 182 ? -11.438 -35.969 -3.402 1 97.44 182 GLU B C 1
ATOM 3787 O O . GLU B 1 182 ? -11.883 -37.094 -3.555 1 97.44 182 GLU B O 1
ATOM 3792 N N . ASN B 1 183 ? -11.758 -35 -4.16 1 96.94 183 ASN B N 1
ATOM 3793 C CA . ASN B 1 183 ? -12.93 -35.062 -5.02 1 96.94 183 ASN B CA 1
ATOM 3794 C C . ASN B 1 183 ? -12.547 -35.406 -6.461 1 96.94 183 ASN B C 1
ATOM 3796 O O . ASN B 1 183 ? -13.406 -35.75 -7.273 1 96.94 183 ASN B O 1
ATOM 3800 N N . ASP B 1 184 ? -11.344 -35.281 -6.824 1 96.19 184 ASP B N 1
ATOM 3801 C CA . ASP B 1 184 ? -10.898 -35.5 -8.195 1 96.19 184 ASP B CA 1
ATOM 3802 C C . ASP B 1 184 ? -9.625 -36.344 -8.227 1 96.19 184 ASP B C 1
ATOM 3804 O O . ASP B 1 184 ? -8.75 -36.188 -7.371 1 96.19 184 ASP B O 1
ATOM 3808 N N . ASP B 1 185 ? -9.523 -37.188 -9.25 1 96.12 185 ASP B N 1
ATOM 3809 C CA . ASP B 1 185 ? -8.391 -38.125 -9.336 1 96.12 185 ASP B CA 1
ATOM 3810 C C . ASP B 1 185 ? -7.398 -37.656 -10.406 1 96.12 185 ASP B C 1
ATOM 3812 O O . ASP B 1 185 ? -6.266 -38.125 -10.461 1 96.12 185 ASP B O 1
ATOM 3816 N N . LYS B 1 186 ? -7.727 -36.719 -11.211 1 98.12 186 LYS B N 1
ATOM 3817 C CA . LYS B 1 186 ? -6.871 -36.281 -12.305 1 98.12 186 LYS B CA 1
ATOM 3818 C C . LYS B 1 186 ? -6.035 -35.062 -11.883 1 98.12 186 LYS B C 1
ATOM 3820 O O . LYS B 1 186 ? -6.578 -34.031 -11.539 1 98.12 186 LYS B O 1
ATOM 3825 N N . VAL B 1 187 ? -4.758 -35.219 -11.883 1 98.75 187 VAL B N 1
ATOM 3826 C CA . VAL B 1 187 ? -3.824 -34.125 -11.562 1 98.75 187 VAL B CA 1
ATOM 3827 C C . VAL B 1 187 ? -2.916 -33.844 -12.758 1 98.75 187 VAL B C 1
ATOM 3829 O O . VAL B 1 187 ? -2.23 -34.75 -13.242 1 98.75 187 VAL B O 1
ATOM 3832 N N . LEU B 1 188 ? -2.939 -32.688 -13.227 1 98.88 188 LEU B N 1
ATOM 3833 C CA . LEU B 1 188 ? -2.053 -32.219 -14.289 1 98.88 188 LEU B CA 1
ATOM 3834 C C . LEU B 1 188 ? -0.964 -31.297 -13.734 1 98.88 188 LEU B C 1
ATOM 3836 O O . LEU B 1 188 ? -1.26 -30.312 -13.07 1 98.88 188 LEU B O 1
ATOM 3840 N N . ILE B 1 189 ? 0.264 -31.625 -13.906 1 98.88 189 ILE B N 1
ATOM 3841 C CA . ILE B 1 189 ? 1.394 -30.75 -13.609 1 98.88 189 ILE B CA 1
ATOM 3842 C C . ILE B 1 189 ? 1.832 -30.031 -14.875 1 98.88 189 ILE B C 1
ATOM 3844 O O . ILE B 1 189 ? 2.32 -30.641 -15.82 1 98.88 189 ILE B O 1
ATOM 3848 N N . GLY B 1 190 ? 1.59 -28.719 -14.891 1 98.12 190 GLY B N 1
ATOM 3849 C CA . GLY B 1 190 ? 1.928 -27.922 -16.047 1 98.12 190 GLY B CA 1
ATOM 3850 C C . GLY B 1 190 ? 3.422 -27.797 -16.281 1 98.12 190 GLY B C 1
ATOM 3851 O O . GLY B 1 190 ? 4.219 -28.203 -15.43 1 98.12 190 GLY B O 1
ATOM 3852 N N . PRO B 1 191 ? 3.771 -27.266 -17.484 1 98.19 191 PRO B N 1
ATOM 3853 C CA . PRO B 1 191 ? 5.18 -27.156 -17.875 1 98.19 191 PRO B CA 1
ATOM 3854 C C . PRO B 1 191 ? 5.879 -25.953 -17.234 1 98.19 191 PRO B C 1
ATOM 3856 O O . PRO B 1 191 ? 6.375 -25.078 -17.953 1 98.19 191 PRO B O 1
ATOM 3859 N N . SER B 1 192 ? 6.012 -25.969 -15.898 1 97.88 192 SER B N 1
ATOM 3860 C CA . SER B 1 192 ? 6.645 -24.891 -15.156 1 97.88 192 SER B CA 1
ATOM 3861 C C . SER B 1 192 ? 7.902 -25.375 -14.445 1 97.88 192 SER B C 1
ATOM 3863 O O . SER B 1 192 ? 8.195 -26.562 -14.438 1 97.88 192 SER B O 1
ATOM 3865 N N . ASN B 1 193 ? 8.664 -24.391 -13.969 1 97.94 193 ASN B N 1
ATOM 3866 C CA . ASN B 1 193 ? 9.906 -24.672 -13.273 1 97.94 193 ASN B CA 1
ATOM 3867 C C . ASN B 1 193 ? 9.711 -25.719 -12.18 1 97.94 193 ASN B C 1
ATOM 3869 O O . ASN B 1 193 ? 8.984 -25.484 -11.211 1 97.94 193 ASN B O 1
ATOM 3873 N N . PRO B 1 194 ? 10.359 -26.891 -12.336 1 98.19 194 PRO B N 1
ATOM 3874 C CA . PRO B 1 194 ? 10.117 -27.953 -11.359 1 98.19 194 PRO B CA 1
ATOM 3875 C C . PRO B 1 194 ? 10.625 -27.594 -9.969 1 98.19 194 PRO B C 1
ATOM 3877 O O . PRO B 1 194 ? 10.141 -28.125 -8.969 1 98.19 194 PRO B O 1
ATOM 3880 N N . ILE B 1 195 ? 11.555 -26.641 -9.875 1 98.12 195 ILE B N 1
ATOM 3881 C CA . ILE B 1 195 ? 12.219 -26.328 -8.609 1 98.12 195 ILE B CA 1
ATOM 3882 C C . ILE B 1 195 ? 11.43 -25.25 -7.867 1 98.12 195 ILE B C 1
ATOM 3884 O O . ILE B 1 195 ? 11.078 -25.422 -6.699 1 98.12 195 ILE B O 1
ATOM 3888 N N . THR B 1 196 ? 11.047 -24.172 -8.539 1 98.06 196 THR B N 1
ATOM 3889 C CA . THR B 1 196 ? 10.547 -23 -7.816 1 98.06 196 THR B CA 1
ATOM 3890 C C . THR B 1 196 ? 9.055 -22.828 -8.055 1 98.06 196 THR B C 1
ATOM 3892 O O . THR B 1 196 ? 8.391 -22.078 -7.328 1 98.06 196 THR B O 1
ATOM 3895 N N . SER B 1 197 ? 8.484 -23.453 -9.086 1 98.31 197 SER B N 1
ATOM 3896 C CA . SER B 1 197 ? 7.066 -23.281 -9.383 1 98.31 197 SER B CA 1
ATOM 3897 C C . SER B 1 197 ? 6.254 -24.484 -8.914 1 98.31 197 SER B C 1
ATOM 3899 O O . SER B 1 197 ? 5.23 -24.328 -8.25 1 98.31 197 SER B O 1
ATOM 3901 N N . ILE B 1 198 ? 6.707 -25.688 -9.266 1 98.75 198 ILE B N 1
ATOM 3902 C CA . ILE B 1 198 ? 5.977 -26.906 -8.953 1 98.75 198 ILE B CA 1
ATOM 3903 C C . ILE B 1 198 ? 6.543 -27.531 -7.68 1 98.75 198 ILE B C 1
ATOM 3905 O O . ILE B 1 198 ? 5.801 -28.109 -6.875 1 98.75 198 ILE B O 1
ATOM 3909 N N . GLY B 1 199 ? 7.855 -27.406 -7.492 1 98.25 199 GLY B N 1
ATOM 3910 C CA . GLY B 1 199 ? 8.57 -27.953 -6.355 1 98.25 199 GLY B CA 1
ATOM 3911 C C . GLY B 1 199 ? 7.926 -27.625 -5.023 1 98.25 199 GLY B C 1
ATOM 3912 O O . GLY B 1 199 ? 7.688 -28.5 -4.199 1 98.25 199 GLY B O 1
ATOM 3913 N N . PRO B 1 200 ? 7.621 -26.344 -4.801 1 98.81 200 PRO B N 1
ATOM 3914 C CA . PRO B 1 200 ? 6.992 -25.984 -3.529 1 98.81 200 PRO B CA 1
ATOM 3915 C C . PRO B 1 200 ? 5.664 -26.703 -3.301 1 98.81 200 PRO B C 1
ATOM 3917 O O . PRO B 1 200 ? 5.363 -27.109 -2.176 1 98.81 200 PRO B O 1
ATOM 3920 N N . ILE B 1 201 ? 4.867 -26.891 -4.32 1 98.88 201 ILE B N 1
ATOM 3921 C CA . ILE B 1 201 ? 3.582 -27.562 -4.184 1 98.88 201 ILE B CA 1
ATOM 3922 C C . ILE B 1 201 ? 3.799 -29.016 -3.754 1 98.88 201 ILE B C 1
ATOM 3924 O O . ILE B 1 201 ? 3.199 -29.484 -2.779 1 98.88 201 ILE B O 1
ATOM 3928 N N . ILE B 1 202 ? 4.703 -29.734 -4.402 1 98.5 202 ILE B N 1
ATOM 3929 C CA . ILE B 1 202 ? 4.938 -31.156 -4.172 1 98.5 202 ILE B CA 1
ATOM 3930 C C . ILE B 1 202 ? 5.625 -31.344 -2.822 1 98.5 202 ILE B C 1
ATOM 3932 O O . ILE B 1 202 ? 5.488 -32.406 -2.195 1 98.5 202 ILE B O 1
ATOM 3936 N N . SER B 1 203 ? 6.332 -30.297 -2.357 1 98.38 203 SER B N 1
ATOM 3937 C CA . SER B 1 203 ? 7.148 -30.406 -1.153 1 98.38 203 SER B CA 1
ATOM 3938 C C . SER B 1 203 ? 6.309 -30.219 0.106 1 98.38 203 SER B C 1
ATOM 3940 O O . SER B 1 203 ? 6.789 -30.438 1.219 1 98.38 203 SER B O 1
ATOM 3942 N N . LEU B 1 204 ? 5.07 -29.75 -0.068 1 98.88 204 LEU B N 1
ATOM 3943 C CA . LEU B 1 204 ? 4.207 -29.672 1.105 1 98.88 204 LEU B CA 1
ATOM 3944 C C . LEU B 1 204 ? 4.078 -31.031 1.771 1 98.88 204 LEU B C 1
ATOM 3946 O O . LEU B 1 204 ? 3.863 -32.031 1.093 1 98.88 204 LEU B O 1
ATOM 3950 N N . PRO B 1 205 ? 4.188 -31.047 3.098 1 98.69 205 PRO B N 1
ATOM 3951 C CA . PRO B 1 205 ? 4.039 -32.344 3.785 1 98.69 205 PRO B CA 1
ATOM 3952 C C . PRO B 1 205 ? 2.75 -33.062 3.412 1 98.69 205 PRO B C 1
ATOM 3954 O O . PRO B 1 205 ? 1.664 -32.469 3.496 1 98.69 205 PRO B O 1
ATOM 3957 N N . GLY B 1 206 ? 2.924 -34.312 2.957 1 98.25 206 GLY B N 1
ATOM 3958 C CA . GLY B 1 206 ? 1.771 -35.156 2.643 1 98.25 206 GLY B CA 1
ATOM 3959 C C . GLY B 1 206 ? 1.378 -35.094 1.179 1 98.25 206 GLY B C 1
ATOM 3960 O O . GLY B 1 206 ? 0.655 -35.969 0.692 1 98.25 206 GLY B O 1
ATOM 3961 N N . MET B 1 207 ? 1.85 -34.156 0.408 1 98.81 207 MET B N 1
ATOM 3962 C CA . MET B 1 207 ? 1.409 -33.969 -0.971 1 98.81 207 MET B CA 1
ATOM 3963 C C . MET B 1 207 ? 1.842 -35.125 -1.845 1 98.81 207 MET B C 1
ATOM 3965 O O . MET B 1 207 ? 1.033 -35.688 -2.592 1 98.81 207 MET B O 1
ATOM 3969 N N . LYS B 1 208 ? 3.092 -35.531 -1.744 1 98.19 208 LYS B N 1
ATOM 3970 C CA . LYS B 1 208 ? 3.59 -36.656 -2.555 1 98.19 208 LYS B CA 1
ATOM 3971 C C . LYS B 1 208 ? 2.775 -37.906 -2.314 1 98.19 208 LYS B C 1
ATOM 3973 O O . LYS B 1 208 ? 2.438 -38.625 -3.26 1 98.19 208 LYS B O 1
ATOM 3978 N N . ASP B 1 209 ? 2.49 -38.188 -1.064 1 97.94 209 ASP B N 1
ATOM 3979 C CA . ASP B 1 209 ? 1.716 -39.375 -0.727 1 97.94 209 ASP B CA 1
ATOM 3980 C C . ASP B 1 209 ? 0.316 -39.312 -1.334 1 97.94 209 ASP B C 1
ATOM 3982 O O . ASP B 1 209 ? -0.231 -40.312 -1.758 1 97.94 209 ASP B O 1
ATOM 3986 N N . LEU B 1 210 ? -0.264 -38.125 -1.366 1 98.31 210 LEU B N 1
ATOM 3987 C CA . LEU B 1 210 ? -1.573 -37.969 -1.985 1 98.31 210 LEU B CA 1
ATOM 3988 C C . LEU B 1 210 ? -1.497 -38.188 -3.492 1 98.31 210 LEU B C 1
ATOM 3990 O O . LEU B 1 210 ? -2.371 -38.812 -4.074 1 98.31 210 LEU B O 1
ATOM 3994 N N . LEU B 1 211 ? -0.423 -37.688 -4.113 1 98.44 211 LEU B N 1
ATOM 3995 C CA . LEU B 1 211 ? -0.274 -37.781 -5.562 1 98.44 211 LEU B CA 1
ATOM 3996 C C . LEU B 1 211 ? -0.092 -39.219 -6.016 1 98.44 211 LEU B C 1
ATOM 3998 O O . LEU B 1 211 ? -0.524 -39.594 -7.109 1 98.44 211 LEU B O 1
ATOM 4002 N N . LYS B 1 212 ? 0.504 -40.062 -5.133 1 97.25 212 LYS B N 1
ATOM 4003 C CA . LYS B 1 212 ? 0.716 -41.469 -5.461 1 97.25 212 LYS B CA 1
ATOM 4004 C C . LYS B 1 212 ? -0.611 -42.188 -5.691 1 97.25 212 LYS B C 1
ATOM 4006 O O . LYS B 1 212 ? -0.654 -43.219 -6.344 1 97.25 212 LYS B O 1
ATOM 4011 N N . LYS B 1 213 ? -1.633 -41.594 -5.188 1 96.62 213 LYS B N 1
ATOM 4012 C CA . LYS B 1 213 ? -2.949 -42.219 -5.285 1 96.62 213 LYS B CA 1
ATOM 4013 C C . LYS B 1 213 ? -3.781 -41.562 -6.391 1 96.62 213 LYS B C 1
ATOM 4015 O O . LYS B 1 213 ? -4.984 -41.812 -6.492 1 96.62 213 LYS B O 1
ATOM 4020 N N . LYS B 1 214 ? -3.193 -40.781 -7.207 1 97.69 214 LYS B N 1
ATOM 4021 C CA . LYS B 1 214 ? -3.889 -40.031 -8.258 1 97.69 214 LYS B CA 1
ATOM 4022 C C . LYS B 1 214 ? -3.381 -40.438 -9.641 1 97.69 214 LYS B C 1
ATOM 4024 O O . LYS B 1 214 ? -2.385 -41.156 -9.758 1 97.69 214 LYS B O 1
ATOM 4029 N N . LYS B 1 215 ? -4.172 -40.094 -10.68 1 98 215 LYS B N 1
ATOM 4030 C CA . LYS B 1 215 ? -3.676 -40.094 -12.047 1 98 215 LYS B CA 1
ATOM 4031 C C . LYS B 1 215 ? -2.912 -38.812 -12.352 1 98 215 LYS B C 1
ATOM 4033 O O . LYS B 1 215 ? -3.502 -37.719 -12.398 1 98 215 LYS B O 1
ATOM 4038 N N . VAL B 1 216 ? -1.614 -38.969 -12.57 1 98.38 216 VAL B N 1
ATOM 4039 C CA . VAL B 1 216 ? -0.791 -37.75 -12.688 1 98.38 216 VAL B CA 1
ATOM 4040 C C . VAL B 1 216 ? -0.189 -37.688 -14.094 1 98.38 216 VAL B C 1
ATOM 4042 O O . VAL B 1 216 ? 0.521 -38.594 -14.516 1 98.38 216 VAL B O 1
ATOM 4045 N N . VAL B 1 217 ? -0.54 -36.656 -14.844 1 98.62 217 VAL B N 1
ATOM 4046 C CA . VAL B 1 217 ? 0.079 -36.312 -16.125 1 98.62 217 VAL B CA 1
ATOM 4047 C C . VAL B 1 217 ? 0.913 -35.062 -15.969 1 98.62 217 VAL B C 1
ATOM 4049 O O . VAL B 1 217 ? 0.471 -34.094 -15.344 1 98.62 217 VAL B O 1
ATOM 4052 N N . ALA B 1 218 ? 2.125 -35.031 -16.438 1 98.75 218 ALA B N 1
ATOM 4053 C CA . ALA B 1 218 ? 2.979 -33.844 -16.375 1 98.75 218 ALA B CA 1
ATOM 4054 C C . ALA B 1 218 ? 3.486 -33.469 -17.766 1 98.75 218 ALA B C 1
ATOM 4056 O O . ALA B 1 218 ? 3.752 -34.344 -18.594 1 98.75 218 ALA B O 1
ATOM 4057 N N . VAL B 1 219 ? 3.566 -32.219 -18.031 1 98.69 219 VAL B N 1
ATOM 4058 C CA . VAL B 1 219 ? 4.137 -31.703 -19.266 1 98.69 219 VAL B CA 1
ATOM 4059 C C . VAL B 1 219 ? 5.516 -31.109 -19 1 98.69 219 VAL B C 1
ATOM 4061 O O . VAL B 1 219 ? 5.68 -30.312 -18.062 1 98.69 219 VAL B O 1
ATOM 4064 N N . SER B 1 220 ? 6.484 -31.484 -19.812 1 98.06 220 SER B N 1
ATOM 4065 C CA . SER B 1 220 ? 7.863 -31.047 -19.625 1 98.06 220 SER B CA 1
ATOM 4066 C C . SER B 1 220 ? 8.016 -29.547 -19.891 1 98.06 220 SER B C 1
ATOM 4068 O O . SER B 1 220 ? 7.508 -29.031 -20.891 1 98.06 220 SER B O 1
ATOM 4070 N N . PRO B 1 221 ? 8.688 -28.859 -19 1 97.81 221 PRO B N 1
ATOM 4071 C CA . PRO B 1 221 ? 9.039 -27.469 -19.281 1 97.81 221 PRO B CA 1
ATOM 4072 C C . PRO B 1 221 ? 10.328 -27.328 -20.078 1 97.81 221 PRO B C 1
ATOM 4074 O O . PRO B 1 221 ? 10.797 -26.219 -20.312 1 97.81 221 PRO B O 1
ATOM 4077 N N . ILE B 1 222 ? 10.969 -28.469 -20.469 1 97.31 222 ILE B N 1
ATOM 4078 C CA . ILE B 1 222 ? 12.266 -28.5 -21.141 1 97.31 222 ILE B CA 1
ATOM 4079 C C . ILE B 1 222 ? 12.086 -28.969 -22.578 1 97.31 222 ILE B C 1
ATOM 4081 O O . ILE B 1 222 ? 11.328 -29.906 -22.844 1 97.31 222 ILE B O 1
ATOM 4085 N N . ILE B 1 223 ? 12.734 -28.375 -23.484 1 95.5 223 ILE B N 1
ATOM 4086 C CA . ILE B 1 223 ? 12.914 -28.844 -24.844 1 95.5 223 ILE B CA 1
ATOM 4087 C C . ILE B 1 223 ? 14.398 -29.047 -25.141 1 95.5 223 ILE B C 1
ATOM 4089 O O . ILE B 1 223 ? 15.188 -28.109 -25.094 1 95.5 223 ILE B O 1
ATOM 4093 N N . GLY B 1 224 ? 14.703 -30.328 -25.375 1 92.25 224 GLY B N 1
ATOM 4094 C CA . GLY B 1 224 ? 16.109 -30.656 -25.453 1 92.25 224 GLY B CA 1
ATOM 4095 C C . GLY B 1 224 ? 16.844 -30.531 -24.125 1 92.25 224 GLY B C 1
ATOM 4096 O O . GLY B 1 224 ? 16.578 -31.312 -23.203 1 92.25 224 GLY B O 1
ATOM 4097 N N . ASN B 1 225 ? 17.719 -29.609 -24.047 1 91.5 225 ASN B N 1
ATOM 4098 C CA . ASN B 1 225 ? 18.469 -29.406 -22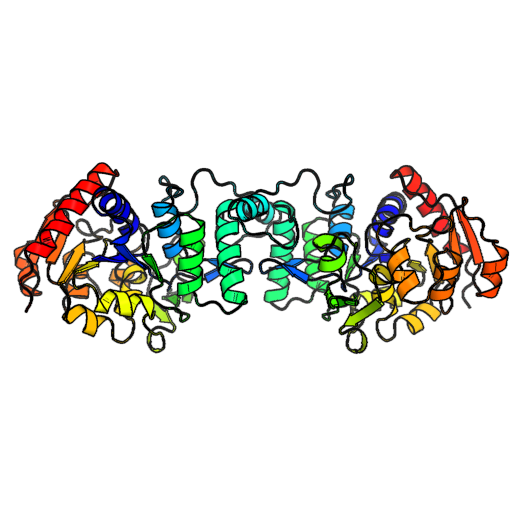.812 1 91.5 225 ASN B CA 1
ATOM 4099 C C . ASN B 1 225 ? 18.328 -27.984 -22.281 1 91.5 225 ASN B C 1
ATOM 4101 O O . ASN B 1 225 ? 19.203 -27.5 -21.562 1 91.5 225 ASN B O 1
ATOM 4105 N N . ALA B 1 226 ? 17.188 -27.406 -22.703 1 94.12 226 ALA B N 1
ATOM 4106 C CA . ALA B 1 226 ? 16.984 -26.016 -22.281 1 94.12 226 ALA B CA 1
ATOM 4107 C C . ALA B 1 226 ? 15.539 -25.766 -21.875 1 94.12 226 ALA B C 1
ATOM 4109 O O . ALA B 1 226 ? 14.617 -26.312 -22.484 1 94.12 226 ALA B O 1
ATOM 4110 N N . PRO B 1 227 ? 15.438 -25.031 -20.812 1 94.56 227 PRO B N 1
ATOM 4111 C CA . PRO B 1 227 ? 14.062 -24.656 -20.453 1 94.56 227 PRO B CA 1
ATOM 4112 C C . PRO B 1 227 ? 13.406 -23.766 -21.516 1 94.56 227 PRO B C 1
ATOM 4114 O O . PRO B 1 227 ? 14.094 -23.031 -22.219 1 94.56 227 PRO B O 1
ATOM 4117 N N . VAL B 1 228 ? 12.094 -23.859 -21.594 1 91 228 VAL B N 1
ATOM 4118 C CA . VAL B 1 228 ? 11.344 -23.016 -22.516 1 91 228 VAL B CA 1
ATOM 4119 C C . VAL B 1 228 ? 11.43 -21.547 -22.062 1 91 228 VAL B C 1
ATOM 4121 O O . VAL B 1 228 ? 11.492 -20.641 -22.891 1 91 228 VAL B O 1
ATOM 4124 N N . SER B 1 229 ? 11.43 -21.328 -20.75 1 86.81 229 SER B N 1
ATOM 4125 C CA . SER B 1 229 ? 11.539 -19.969 -20.219 1 86.81 229 SER B CA 1
ATOM 4126 C C . SER B 1 229 ? 12.07 -19.984 -18.781 1 86.81 229 SER B C 1
ATOM 4128 O O . SER B 1 229 ? 12.031 -21.016 -18.109 1 86.81 229 SER B O 1
ATOM 4130 N N . GLY B 1 230 ? 12.656 -18.828 -18.5 1 88.56 230 GLY B N 1
ATOM 4131 C CA . GLY B 1 230 ? 13.016 -18.594 -17.109 1 88.56 230 GLY B CA 1
ATOM 4132 C C . GLY B 1 230 ? 14.305 -19.266 -16.703 1 88.56 230 GLY B C 1
ATOM 4133 O O . GLY B 1 230 ? 15.039 -19.781 -17.562 1 88.56 230 GLY B O 1
ATOM 4134 N N . PRO B 1 231 ? 14.539 -19.312 -15.438 1 93.38 231 PRO B N 1
ATOM 4135 C CA . PRO B 1 231 ? 15.828 -19.781 -14.922 1 93.38 231 PRO B CA 1
ATOM 4136 C C . PRO B 1 231 ? 15.805 -21.25 -14.516 1 93.38 231 PRO B C 1
ATOM 4138 O O . PRO B 1 231 ? 16.578 -21.656 -13.641 1 93.38 231 PRO B O 1
ATOM 4141 N N . ALA B 1 232 ? 14.891 -22.016 -15.039 1 95.25 232 ALA B N 1
ATOM 4142 C CA . ALA B 1 232 ? 14.695 -23.406 -14.609 1 95.25 232 ALA B CA 1
ATOM 4143 C C . ALA B 1 232 ? 15.984 -24.203 -14.742 1 95.25 232 ALA B C 1
ATOM 4145 O O . ALA B 1 232 ? 16.344 -24.984 -13.852 1 95.25 232 ALA B O 1
ATOM 4146 N N . GLY B 1 233 ? 16.688 -24.031 -15.867 1 95.81 233 GLY B N 1
ATOM 4147 C CA . GLY B 1 233 ? 17.906 -24.797 -16.094 1 95.81 233 GLY B CA 1
ATOM 4148 C C . GLY B 1 233 ? 18.953 -24.594 -15.008 1 95.81 233 GLY B C 1
ATOM 4149 O O . GLY B 1 233 ? 19.5 -25.562 -14.477 1 95.81 233 GLY B O 1
ATOM 4150 N N . LYS B 1 234 ? 19.188 -23.312 -14.711 1 95.31 234 LYS B N 1
ATOM 4151 C CA . LYS B 1 234 ? 20.156 -22.953 -13.68 1 95.31 234 LYS B CA 1
ATOM 4152 C C . LYS B 1 234 ? 19.766 -23.531 -12.32 1 95.31 234 LYS B C 1
ATOM 4154 O O . LYS B 1 234 ? 20.609 -23.969 -11.555 1 95.31 234 LYS B O 1
ATOM 4159 N N . LEU B 1 235 ? 18.562 -23.547 -12.008 1 97.56 235 LEU B N 1
ATOM 4160 C CA . LEU B 1 235 ? 18.062 -24.016 -10.719 1 97.56 235 LEU B CA 1
ATOM 4161 C C . LEU B 1 235 ? 18.094 -25.547 -10.648 1 97.56 235 LEU B C 1
ATOM 4163 O O . LEU B 1 235 ? 18.438 -26.109 -9.609 1 97.56 235 LEU B O 1
ATOM 4167 N N . MET B 1 236 ? 17.703 -26.188 -11.703 1 97.62 236 MET B N 1
ATOM 4168 C CA . MET B 1 236 ? 17.781 -27.641 -11.773 1 97.62 236 MET B CA 1
ATOM 4169 C C . MET B 1 236 ? 19.203 -28.125 -11.562 1 97.62 236 MET B C 1
ATOM 4171 O O . MET B 1 236 ? 19.453 -29.016 -10.75 1 97.62 236 MET B O 1
ATOM 4175 N N . GLN B 1 237 ? 20.109 -27.5 -12.25 1 96.62 237 GLN B N 1
ATOM 4176 C CA . GLN B 1 237 ? 21.516 -27.875 -12.117 1 96.62 237 GLN B CA 1
ATOM 4177 C C . GLN B 1 237 ? 21.984 -27.719 -10.672 1 96.62 237 GLN B C 1
ATOM 4179 O O . GLN B 1 237 ? 22.656 -28.609 -10.133 1 96.62 237 GLN B O 1
ATOM 4184 N N . ALA B 1 238 ? 21.656 -26.656 -10.086 1 96.88 238 ALA B N 1
ATOM 4185 C CA . ALA B 1 238 ? 22.062 -26.375 -8.711 1 96.88 238 ALA B CA 1
ATOM 4186 C C . ALA B 1 238 ? 21.484 -27.391 -7.738 1 96.88 238 ALA B C 1
ATOM 4188 O O . ALA B 1 238 ? 22.062 -27.672 -6.688 1 96.88 238 ALA B O 1
ATOM 4189 N N . CYS B 1 239 ? 20.375 -27.938 -8.086 1 96.69 239 CYS B N 1
ATOM 4190 C CA . CYS B 1 239 ? 19.719 -28.906 -7.219 1 96.69 239 CYS B CA 1
ATOM 4191 C C . CYS B 1 239 ? 20.109 -30.328 -7.602 1 96.69 239 CYS B C 1
ATOM 4193 O O . CYS B 1 239 ? 19.516 -31.297 -7.098 1 96.69 239 CYS B O 1
ATOM 4195 N N . GLY B 1 240 ? 21 -30.484 -8.547 1 96.69 240 GLY B N 1
ATOM 4196 C CA . GLY B 1 240 ? 21.531 -31.781 -8.914 1 96.69 240 GLY B CA 1
ATOM 4197 C C . GLY B 1 240 ? 20.672 -32.531 -9.922 1 96.69 240 GLY B C 1
ATOM 4198 O O . GLY B 1 240 ? 20.75 -33.75 -10.047 1 96.69 240 GLY B O 1
ATOM 4199 N N . LEU B 1 241 ? 19.844 -31.828 -10.578 1 96.38 241 LEU B N 1
ATOM 4200 C CA . LEU B 1 241 ? 18.969 -32.438 -11.578 1 96.38 241 LEU B CA 1
ATOM 4201 C C . LEU B 1 241 ? 19.516 -32.188 -12.984 1 96.38 241 LEU B C 1
ATOM 4203 O O . LEU B 1 241 ? 20.016 -31.109 -13.289 1 96.38 241 LEU B O 1
ATOM 4207 N N . GLU B 1 242 ? 19.406 -33.219 -13.812 1 96.06 242 GLU B N 1
ATOM 4208 C CA . GLU B 1 242 ? 19.734 -33.031 -15.219 1 96.06 242 GLU B CA 1
ATOM 4209 C C . GLU B 1 242 ? 18.75 -32.094 -15.898 1 96.06 242 GLU B C 1
ATOM 4211 O O . GLU B 1 242 ? 17.531 -32.188 -15.68 1 96.06 242 GLU B O 1
ATOM 4216 N N . VAL B 1 243 ? 19.312 -31.172 -16.703 1 97 243 VAL B N 1
ATOM 4217 C CA . VAL B 1 243 ? 18.469 -30.234 -17.438 1 97 243 VAL B CA 1
ATOM 4218 C C . VAL B 1 243 ? 17.953 -30.906 -18.703 1 97 243 VAL B C 1
ATOM 4220 O O . VAL B 1 243 ? 18.453 -30.625 -19.797 1 97 243 VAL B O 1
ATOM 4223 N N . SER B 1 244 ? 16.969 -31.625 -18.531 1 96.12 244 SER B N 1
ATOM 4224 C CA . SER B 1 244 ? 16.328 -32.375 -19.609 1 96.12 244 SER B CA 1
ATOM 4225 C C . SER B 1 244 ? 14.93 -32.844 -19.203 1 96.12 244 SER B C 1
ATOM 4227 O O . SER B 1 244 ? 14.57 -32.781 -18.016 1 96.12 244 SER B O 1
ATOM 4229 N N . SER B 1 245 ? 14.188 -33.219 -20.172 1 96.69 245 SER B N 1
ATOM 4230 C CA . SER B 1 245 ? 12.891 -33.812 -19.859 1 96.69 245 SER B CA 1
ATOM 4231 C C . SER B 1 245 ? 13.039 -35.031 -18.938 1 96.69 245 SER B C 1
ATOM 4233 O O . SER B 1 245 ? 12.234 -35.219 -18.031 1 96.69 245 SER B O 1
ATOM 4235 N N . MET B 1 246 ? 14.062 -35.812 -19.172 1 95.12 246 MET B N 1
ATOM 4236 C CA . MET B 1 246 ? 14.32 -36.969 -18.328 1 95.12 246 MET B CA 1
ATOM 4237 C C . MET B 1 246 ? 14.586 -36.562 -16.891 1 95.12 246 MET B C 1
ATOM 4239 O O . MET B 1 246 ? 14.094 -37.188 -15.961 1 95.12 246 MET B O 1
ATOM 4243 N N . GLY B 1 247 ? 15.398 -35.562 -16.734 1 96 247 GLY B N 1
ATOM 4244 C CA . GLY B 1 247 ? 15.664 -35.031 -15.398 1 96 247 GLY B CA 1
ATOM 4245 C C . GLY B 1 247 ? 14.406 -34.625 -14.656 1 96 247 GLY B C 1
ATOM 4246 O O . GLY B 1 247 ? 14.281 -34.875 -13.453 1 96 247 GLY B O 1
ATOM 4247 N N . VAL B 1 248 ? 13.461 -34 -15.352 1 97.75 248 VAL B N 1
ATOM 4248 C CA . VAL B 1 248 ? 12.211 -33.562 -14.75 1 97.75 248 VAL B CA 1
ATOM 4249 C C . VAL B 1 248 ? 11.359 -34.781 -14.383 1 97.75 248 VAL B C 1
ATOM 4251 O O . VAL B 1 248 ? 10.797 -34.844 -13.289 1 97.75 248 VAL B O 1
ATOM 4254 N N . ALA B 1 249 ? 11.242 -35.75 -15.297 1 97.31 249 ALA B N 1
ATOM 4255 C CA . ALA B 1 249 ? 10.469 -36.938 -15.047 1 97.31 249 ALA B CA 1
ATOM 4256 C C . ALA B 1 249 ? 11.016 -37.719 -13.844 1 97.31 249 ALA B C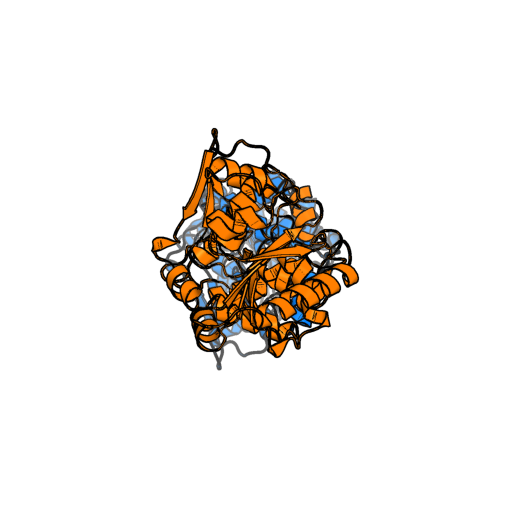 1
ATOM 4258 O O . ALA B 1 249 ? 10.25 -38.25 -13.047 1 97.31 249 ALA B O 1
ATOM 4259 N N . GLU B 1 250 ? 12.328 -37.75 -13.727 1 96.44 250 GLU B N 1
ATOM 4260 C CA . GLU B 1 250 ? 12.953 -38.406 -12.586 1 96.44 250 GLU B CA 1
ATOM 4261 C C . GLU B 1 250 ? 12.57 -37.719 -11.281 1 96.44 250 GLU B C 1
ATOM 4263 O O . GLU B 1 250 ? 12.336 -38.375 -10.266 1 96.44 250 GLU B O 1
ATOM 4268 N N . TYR B 1 251 ? 12.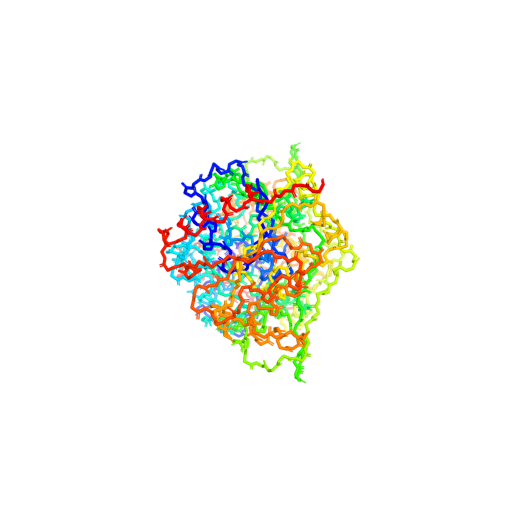539 -36.406 -11.344 1 97.25 251 TYR B N 1
ATOM 4269 C CA . TYR B 1 251 ? 12.156 -35.625 -10.172 1 97.25 251 TYR B CA 1
ATOM 4270 C C . TYR B 1 251 ? 10.734 -35.969 -9.734 1 97.25 251 TYR B C 1
ATOM 4272 O O . TYR B 1 251 ? 10.43 -35.938 -8.539 1 97.25 251 TYR B O 1
ATOM 4280 N N . TYR B 1 252 ? 9.844 -36.281 -10.711 1 98 252 TYR B N 1
ATOM 4281 C CA . TYR B 1 252 ? 8.438 -36.562 -10.445 1 98 252 TYR B CA 1
ATOM 4282 C C . TYR B 1 252 ? 8.188 -38.062 -10.352 1 98 252 TYR B C 1
ATOM 4284 O O . TYR B 1 252 ? 7.039 -38.5 -10.234 1 98 252 TYR B O 1
ATOM 4292 N N . GLN B 1 253 ? 9.094 -38.969 -10.359 1 96.31 253 GLN B N 1
ATOM 4293 C CA . GLN B 1 253 ? 8.984 -40.406 -10.68 1 96.31 253 GLN B CA 1
ATOM 4294 C C . GLN B 1 253 ? 8.109 -41.125 -9.656 1 96.31 253 GLN B C 1
ATOM 4296 O O . GLN B 1 253 ? 7.457 -42.125 -9.992 1 96.31 253 GLN B O 1
ATOM 4301 N N . ASP B 1 254 ? 8.07 -40.656 -8.445 1 96.12 254 ASP B N 1
ATOM 4302 C CA . ASP B 1 254 ? 7.371 -41.375 -7.387 1 96.12 254 ASP B CA 1
ATOM 4303 C C . ASP B 1 254 ? 5.863 -41.406 -7.633 1 96.12 254 ASP B C 1
ATOM 4305 O O . ASP B 1 254 ? 5.152 -42.25 -7.105 1 96.12 254 ASP B O 1
ATOM 4309 N N . PHE B 1 255 ? 5.387 -40.406 -8.461 1 97.38 255 PHE B N 1
ATOM 4310 C CA . PHE B 1 255 ? 3.938 -40.281 -8.562 1 97.38 255 PHE B CA 1
ATOM 4311 C C . PHE B 1 255 ? 3.51 -40.062 -10 1 97.38 255 PHE B C 1
ATOM 4313 O O . PHE B 1 255 ? 2.318 -39.906 -10.281 1 97.38 255 PHE B O 1
ATOM 4320 N N . LEU B 1 256 ? 4.32 -40.062 -10.906 1 97.56 256 LEU B N 1
ATOM 4321 C CA . LEU B 1 256 ? 4.066 -39.688 -12.289 1 97.56 256 LEU B CA 1
ATOM 4322 C C . LEU B 1 256 ? 3.561 -40.875 -13.094 1 97.56 256 LEU B C 1
ATOM 4324 O O . LEU B 1 256 ? 4.191 -41.938 -13.109 1 97.56 256 LEU B O 1
ATOM 4328 N N . ASP B 1 257 ? 2.432 -40.719 -13.812 1 97.31 257 ASP B N 1
ATOM 4329 C CA . ASP B 1 257 ? 1.894 -41.781 -14.641 1 97.31 257 ASP B CA 1
ATOM 4330 C C . ASP B 1 257 ? 2.252 -41.594 -16.109 1 97.31 257 ASP B C 1
ATOM 4332 O O . ASP B 1 257 ? 2.654 -42.531 -16.797 1 97.31 257 ASP B O 1
ATOM 4336 N N . VAL B 1 258 ? 2.039 -40.406 -16.562 1 97.62 258 VAL B N 1
ATOM 4337 C CA . VAL B 1 258 ? 2.33 -40.094 -17.969 1 97.62 258 VAL B CA 1
ATOM 4338 C C . VAL B 1 258 ? 3.135 -38.781 -18.047 1 97.62 258 VAL B C 1
ATOM 4340 O O . VAL B 1 258 ? 2.818 -37.812 -17.359 1 97.62 258 VAL B O 1
ATOM 4343 N N . PHE B 1 259 ? 4.176 -38.812 -18.812 1 97.94 259 PHE B N 1
ATOM 4344 C CA . PHE B 1 259 ? 5.02 -37.656 -19.016 1 97.94 259 PHE B CA 1
ATOM 4345 C C . PHE B 1 259 ? 4.969 -37.188 -20.469 1 97.94 259 PHE B C 1
ATOM 4347 O O . PHE B 1 259 ? 5.23 -38 -21.391 1 97.94 259 PHE B O 1
ATOM 4354 N N . VAL B 1 260 ? 4.57 -35.969 -20.688 1 98.06 260 VAL B N 1
ATOM 4355 C CA . VAL B 1 260 ? 4.504 -35.375 -22.031 1 98.06 260 VAL B CA 1
ATOM 4356 C C . VAL B 1 260 ? 5.746 -34.531 -22.297 1 98.06 260 VAL B C 1
ATOM 4358 O O . VAL B 1 260 ? 6.043 -33.625 -21.531 1 98.06 260 VAL B O 1
ATOM 4361 N N . PHE B 1 261 ? 6.484 -34.812 -23.25 1 97.38 261 PHE B N 1
ATOM 4362 C CA . PHE B 1 261 ? 7.676 -34.031 -23.609 1 97.38 261 PHE B CA 1
ATOM 4363 C C . PHE B 1 261 ? 7.645 -33.656 -25.078 1 97.38 261 PHE B C 1
ATOM 4365 O O . PHE B 1 261 ? 6.793 -34.125 -25.844 1 97.38 261 PHE B O 1
ATOM 4372 N N . ASP B 1 262 ? 8.461 -32.719 -25.453 1 97.56 262 ASP B N 1
ATOM 4373 C CA . ASP B 1 262 ? 8.359 -32.062 -26.75 1 97.56 262 ASP B CA 1
ATOM 4374 C C . ASP B 1 262 ? 8.836 -33 -27.875 1 97.56 262 ASP B C 1
ATOM 4376 O O . ASP B 1 262 ? 9.828 -33.688 -27.719 1 97.56 262 ASP B O 1
ATOM 4380 N N . GLU B 1 263 ? 8.211 -32.844 -28.922 1 95.25 263 GLU B N 1
ATOM 4381 C CA . GLU B 1 263 ? 8.562 -33.656 -30.078 1 95.25 263 GLU B CA 1
ATOM 4382 C C . GLU B 1 263 ? 9.969 -33.344 -30.578 1 95.25 263 GLU B C 1
ATOM 4384 O O . GLU B 1 263 ? 10.586 -34.125 -31.266 1 95.25 263 GLU B O 1
ATOM 4389 N N . ARG B 1 264 ? 10.57 -32.281 -30.312 1 93.62 264 ARG B N 1
ATOM 4390 C CA . ARG B 1 264 ? 11.906 -31.859 -30.734 1 93.62 264 ARG B CA 1
ATOM 4391 C C . ARG B 1 264 ? 12.977 -32.438 -29.812 1 93.62 264 ARG B C 1
ATOM 4393 O O . ARG B 1 264 ? 14.172 -32.344 -30.109 1 93.62 264 ARG B O 1
ATOM 4400 N N . ASP B 1 265 ? 12.438 -33 -28.672 1 92.81 265 ASP B N 1
ATOM 4401 C CA . ASP B 1 265 ? 13.367 -33.625 -27.734 1 92.81 265 ASP B CA 1
ATOM 4402 C C . ASP B 1 265 ? 13.969 -34.906 -28.312 1 92.81 265 ASP B C 1
ATOM 4404 O O . ASP B 1 265 ? 13.273 -35.656 -28.969 1 92.81 265 ASP B O 1
ATOM 4408 N N . GLN B 1 266 ? 15.242 -35.188 -27.938 1 87.25 266 GLN B N 1
ATOM 4409 C CA . GLN B 1 266 ? 15.93 -36.375 -28.469 1 87.25 266 GLN B CA 1
ATOM 4410 C C . GLN B 1 266 ? 15.797 -37.562 -27.516 1 87.25 266 GLN B C 1
ATOM 4412 O O . GLN B 1 266 ? 16.203 -38.688 -27.859 1 87.25 266 GLN B O 1
ATOM 4417 N N . ALA B 1 267 ? 15.258 -37.25 -26.484 1 85.19 267 ALA B N 1
ATOM 4418 C CA . ALA B 1 267 ? 15.117 -38.344 -25.5 1 85.19 267 ALA B CA 1
ATOM 4419 C C . ALA B 1 267 ? 14.336 -39.5 -26.094 1 85.19 267 ALA B C 1
ATOM 4421 O O . ALA B 1 267 ? 13.445 -39.312 -26.922 1 85.19 267 ALA B O 1
ATOM 4422 N N . ASP B 1 268 ? 14.742 -40.656 -25.656 1 83.81 268 ASP B N 1
ATOM 4423 C CA . ASP B 1 268 ? 14.055 -41.906 -26.047 1 83.81 268 ASP B CA 1
ATOM 4424 C C . ASP B 1 268 ? 12.844 -42.156 -25.156 1 83.81 268 ASP B C 1
ATOM 4426 O O . ASP B 1 268 ? 12.953 -42.156 -23.938 1 83.81 268 ASP B O 1
ATOM 4430 N N . GLU B 1 269 ? 11.727 -42.375 -25.781 1 83.62 269 GLU B N 1
ATOM 4431 C CA . GLU B 1 269 ? 10.5 -42.625 -25.047 1 83.62 269 GLU B CA 1
ATOM 4432 C C . GLU B 1 269 ? 10.633 -43.844 -24.141 1 83.62 269 GLU B C 1
ATOM 4434 O O . GLU B 1 269 ? 10.031 -43.906 -23.062 1 83.62 269 GLU B O 1
ATOM 4439 N N . PHE B 1 270 ? 11.406 -44.781 -24.516 1 85.75 270 PHE B N 1
ATOM 4440 C CA . PHE B 1 270 ? 11.57 -46.031 -23.766 1 85.75 270 PHE B CA 1
ATOM 4441 C C . PHE B 1 270 ? 12.359 -45.781 -22.484 1 85.75 270 PHE B C 1
ATOM 4443 O O . PHE B 1 270 ? 12.195 -46.5 -21.5 1 85.75 270 PHE B O 1
ATOM 4450 N N . ALA B 1 271 ? 13.078 -44.719 -22.516 1 86.62 271 ALA B N 1
ATOM 4451 C CA . ALA B 1 271 ? 13.875 -44.406 -21.344 1 86.62 271 ALA B CA 1
ATOM 4452 C C . ALA B 1 271 ? 12.977 -44 -20.172 1 86.62 271 ALA B C 1
ATOM 4454 O O . ALA B 1 271 ? 13.312 -44.281 -19.016 1 86.62 271 ALA B O 1
ATOM 4455 N N . PHE B 1 272 ? 11.828 -43.5 -20.469 1 91.75 272 PHE B N 1
ATOM 4456 C CA . PHE B 1 272 ? 10.906 -43.031 -19.438 1 91.75 272 PHE B CA 1
ATOM 4457 C C . PHE B 1 272 ? 10.234 -44.25 -18.75 1 91.75 272 PHE B C 1
ATOM 4459 O O . PHE B 1 272 ? 9.766 -44.125 -17.625 1 91.75 272 PHE B O 1
ATOM 4466 N N . GLU B 1 273 ? 10.172 -45.312 -19.453 1 90 273 GLU B N 1
ATOM 4467 C CA . GLU B 1 273 ? 9.57 -46.531 -18.875 1 90 273 GLU B CA 1
ATOM 4468 C C . GLU B 1 273 ? 10.336 -47 -17.656 1 90 273 GLU B C 1
ATOM 4470 O O . GLU B 1 273 ? 9.75 -47.562 -16.719 1 90 273 GLU B O 1
ATOM 4475 N N . ARG B 1 274 ? 11.586 -46.781 -17.703 1 90.06 274 ARG B N 1
ATOM 4476 C CA . ARG B 1 274 ? 12.43 -47.188 -16.578 1 90.06 274 ARG B CA 1
ATOM 4477 C C . ARG B 1 274 ? 12.055 -46.406 -15.312 1 90.06 274 ARG B C 1
ATOM 4479 O O . ARG B 1 274 ? 12.32 -46.875 -14.195 1 90.06 274 ARG B O 1
ATOM 4486 N N . LEU B 1 275 ? 11.477 -45.25 -15.508 1 91.88 275 LEU B N 1
ATOM 4487 C CA . LEU B 1 275 ? 11.047 -44.438 -14.383 1 91.88 275 LEU B CA 1
ATOM 4488 C C . LEU B 1 275 ? 9.648 -44.844 -13.914 1 91.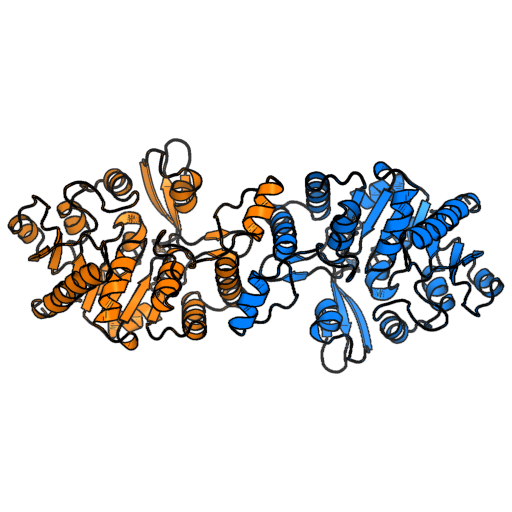88 275 LEU B C 1
ATOM 4490 O O . LEU B 1 275 ? 9.141 -44.312 -12.93 1 91.88 275 LEU B O 1
ATOM 4494 N N . GLY B 1 276 ? 9.047 -45.781 -14.672 1 90.44 276 GLY B N 1
ATOM 4495 C CA . GLY B 1 276 ? 7.715 -46.219 -14.305 1 90.44 276 GLY B CA 1
ATOM 4496 C C . GLY B 1 276 ? 6.605 -45.375 -14.891 1 90.44 276 GLY B C 1
ATOM 4497 O O . GLY B 1 276 ? 5.465 -45.438 -14.43 1 90.44 276 GLY B O 1
ATOM 4498 N N . CYS B 1 277 ? 6.949 -44.469 -15.82 1 91.94 277 CYS B N 1
ATOM 4499 C CA . CYS B 1 277 ? 5.91 -43.656 -16.438 1 91.94 277 CYS B CA 1
ATOM 4500 C C . CYS B 1 277 ? 5.875 -43.875 -17.938 1 91.94 277 CYS B C 1
ATOM 4502 O O . CYS B 1 277 ? 6.863 -44.281 -18.547 1 91.94 277 CYS B O 1
ATOM 4504 N N . ARG B 1 278 ? 4.73 -43.625 -18.484 1 94.12 278 ARG B N 1
ATOM 4505 C CA . ARG B 1 278 ? 4.586 -43.594 -19.938 1 94.12 278 ARG B CA 1
ATOM 4506 C C . ARG B 1 278 ? 4.953 -42.25 -20.5 1 94.12 278 ARG B C 1
ATOM 4508 O O . ARG B 1 278 ? 4.762 -41.219 -19.828 1 94.12 278 ARG B O 1
ATOM 4515 N N . ALA B 1 279 ? 5.473 -42.219 -21.672 1 95.19 279 ALA B N 1
ATOM 4516 C CA . ALA B 1 279 ? 5.852 -40.938 -22.297 1 95.19 279 ALA B CA 1
ATOM 4517 C C . ALA B 1 279 ? 5.035 -40.688 -23.562 1 95.19 279 ALA B C 1
ATOM 4519 O O . ALA B 1 279 ? 4.648 -41.625 -24.266 1 95.19 279 ALA B O 1
ATOM 4520 N N . SER B 1 280 ? 4.75 -39.531 -23.766 1 95.44 280 SER B N 1
ATOM 4521 C CA . SER B 1 280 ? 4.043 -39.094 -24.969 1 95.44 280 SER B CA 1
ATOM 4522 C C . SER B 1 280 ? 4.715 -37.844 -25.562 1 95.44 280 SER B C 1
ATOM 4524 O O . SER B 1 280 ? 5.082 -36.938 -24.844 1 95.44 280 SER B O 1
ATOM 4526 N N . ARG B 1 281 ? 4.887 -37.844 -26.906 1 95.75 281 ARG B N 1
ATOM 4527 C CA . ARG B 1 281 ? 5.461 -36.719 -27.594 1 95.75 281 ARG B CA 1
ATOM 4528 C C . ARG B 1 281 ? 4.367 -35.781 -28.109 1 95.75 281 ARG B C 1
ATOM 4530 O O . ARG B 1 281 ? 3.312 -36.25 -28.547 1 95.75 281 ARG B O 1
ATOM 4537 N N . ALA B 1 282 ? 4.668 -34.562 -28 1 97.06 282 ALA B N 1
ATOM 4538 C CA . ALA B 1 282 ? 3.762 -33.531 -28.516 1 97.06 282 ALA B CA 1
ATOM 4539 C C . ALA B 1 282 ? 4.508 -32.25 -28.812 1 97.06 282 ALA B C 1
ATOM 4541 O O . ALA B 1 282 ? 5.672 -32.094 -28.422 1 97.06 282 ALA B O 1
ATOM 4542 N N . ASP B 1 283 ? 3.916 -31.359 -29.641 1 97.44 283 ASP B N 1
ATOM 4543 C CA . ASP B 1 283 ? 4.395 -29.984 -29.703 1 97.44 283 ASP B CA 1
ATOM 4544 C C . ASP B 1 283 ? 4.035 -29.203 -28.438 1 97.44 283 ASP B C 1
ATOM 4546 O O . ASP B 1 283 ? 2.91 -28.719 -28.297 1 97.44 283 ASP B O 1
ATOM 4550 N N . THR B 1 284 ? 4.965 -29.078 -27.562 1 97.75 284 THR B N 1
ATOM 4551 C CA . THR B 1 284 ? 4.668 -28.5 -26.25 1 97.75 284 THR B CA 1
ATOM 4552 C C . THR B 1 284 ? 4.938 -27 -26.234 1 97.75 284 THR B C 1
ATOM 4554 O O . THR B 1 284 ? 4.73 -26.344 -25.219 1 97.75 284 THR B O 1
ATOM 4557 N N . LEU B 1 285 ? 5.496 -26.406 -27.312 1 96.88 285 LEU B N 1
ATOM 4558 C CA . LEU B 1 285 ? 5.754 -24.969 -27.391 1 96.88 285 LEU B CA 1
ATOM 4559 C C . LEU B 1 285 ? 4.469 -24.203 -27.688 1 96.88 285 LEU B C 1
ATOM 4561 O O . LEU B 1 285 ? 3.998 -24.188 -28.828 1 96.88 285 LEU B O 1
ATOM 4565 N N . MET B 1 286 ? 3.951 -23.516 -26.734 1 96.75 286 MET B N 1
ATOM 4566 C CA . MET B 1 286 ? 2.65 -22.859 -26.781 1 96.75 286 MET B CA 1
ATOM 4567 C C . MET B 1 286 ? 2.795 -21.406 -27.219 1 96.75 286 MET B C 1
ATOM 4569 O O . MET B 1 286 ? 2.633 -20.484 -26.406 1 96.75 286 MET B O 1
ATOM 4573 N N . THR B 1 287 ? 2.949 -21.141 -28.562 1 95 287 THR B N 1
ATOM 4574 C CA . THR B 1 287 ? 3.215 -19.812 -29.125 1 95 287 THR B CA 1
ATOM 4575 C C . THR B 1 287 ? 1.912 -19.078 -29.391 1 95 287 THR B C 1
ATOM 4577 O O . THR B 1 287 ? 1.929 -17.891 -29.766 1 95 287 THR B O 1
ATOM 4580 N N . SER B 1 288 ? 0.767 -19.797 -29.297 1 95.94 288 SER B N 1
ATOM 4581 C CA . SER B 1 288 ? -0.558 -19.219 -29.484 1 95.94 288 SER B CA 1
ATOM 4582 C C . SER B 1 288 ? -1.614 -19.984 -28.688 1 95.94 288 SER B C 1
ATOM 4584 O O . SER B 1 288 ? -1.362 -21.078 -28.219 1 95.94 288 SER B O 1
ATOM 4586 N N . THR B 1 289 ? -2.734 -19.359 -28.562 1 96.12 289 THR B N 1
ATOM 4587 C CA . THR B 1 289 ? -3.848 -20.016 -27.891 1 96.12 289 THR B CA 1
ATOM 4588 C C . THR B 1 289 ? -4.238 -21.312 -28.609 1 96.12 289 THR B C 1
ATOM 4590 O O . THR B 1 289 ? -4.613 -22.297 -27.984 1 96.12 289 THR B O 1
ATOM 4593 N N . GLU B 1 290 ? -4.137 -21.297 -29.922 1 97.38 290 GLU B N 1
ATOM 4594 C CA . GLU B 1 290 ? -4.469 -22.469 -30.719 1 97.38 290 GLU B CA 1
ATOM 4595 C C . GLU B 1 290 ? -3.514 -23.625 -30.422 1 97.38 290 GLU B C 1
ATOM 4597 O O . GLU B 1 290 ? -3.943 -24.766 -30.25 1 97.38 290 GLU B O 1
ATOM 4602 N N . LYS B 1 291 ? -2.234 -23.297 -30.375 1 97.75 291 LYS B N 1
ATOM 4603 C CA . LYS B 1 291 ? -1.252 -24.328 -30.031 1 97.75 291 LYS B CA 1
ATOM 4604 C C . LYS B 1 291 ? -1.453 -24.828 -28.609 1 97.75 291 LYS B C 1
ATOM 4606 O O . LYS B 1 291 ? -1.292 -26.031 -28.344 1 97.75 291 LYS B O 1
ATOM 4611 N N . SER B 1 292 ? -1.772 -23.922 -27.734 1 98.38 292 SER B N 1
ATOM 4612 C CA . SER B 1 292 ? -2.068 -24.312 -26.359 1 98.38 292 SER B CA 1
ATOM 4613 C C . SER B 1 292 ? -3.275 -25.234 -26.281 1 98.38 292 SER B C 1
ATOM 4615 O O . SER B 1 292 ? -3.279 -26.203 -25.516 1 98.38 292 SER B O 1
ATOM 4617 N N . LYS B 1 293 ? -4.293 -24.922 -27.078 1 98.5 293 LYS B N 1
ATOM 4618 C CA . LYS B 1 293 ? -5.504 -25.734 -27.141 1 98.5 293 LYS B CA 1
ATOM 4619 C C . LYS B 1 293 ? -5.195 -27.141 -27.641 1 98.5 293 LYS B C 1
ATOM 4621 O O . LYS B 1 293 ? -5.695 -28.125 -27.094 1 98.5 293 LYS B O 1
ATOM 4626 N N . GLU B 1 294 ? -4.391 -27.234 -28.656 1 98.5 294 GLU B N 1
ATOM 4627 C CA . GLU B 1 294 ? -4 -28.531 -29.203 1 98.5 294 GLU B CA 1
ATOM 4628 C C . GLU B 1 294 ? -3.291 -29.375 -28.156 1 98.5 294 GLU B C 1
ATOM 4630 O O . GLU B 1 294 ? -3.596 -30.562 -27.984 1 98.5 294 GLU B O 1
ATOM 4635 N N . LEU B 1 295 ? -2.373 -28.75 -27.484 1 98.56 295 LEU B N 1
ATOM 4636 C CA . LEU B 1 295 ? -1.668 -29.453 -26.422 1 98.56 295 LEU B CA 1
ATOM 4637 C C . LEU B 1 295 ? -2.625 -29.859 -25.312 1 98.56 295 LEU B C 1
ATOM 4639 O O . LEU B 1 295 ? -2.535 -30.969 -24.766 1 98.56 295 LEU B O 1
ATOM 4643 N N . ALA B 1 296 ? -3.518 -28.953 -24.953 1 98.69 296 ALA B N 1
ATOM 4644 C CA . ALA B 1 296 ? -4.504 -29.219 -23.906 1 98.69 296 ALA B CA 1
ATOM 4645 C C . ALA B 1 296 ? -5.355 -30.438 -24.25 1 98.69 296 ALA B C 1
ATOM 4647 O O . ALA B 1 296 ? -5.598 -31.281 -23.391 1 98.69 296 ALA B O 1
ATOM 4648 N N . GLU B 1 297 ? -5.801 -30.516 -25.5 1 98.5 297 GLU B N 1
ATOM 4649 C CA . GLU B 1 297 ? -6.617 -31.641 -25.953 1 98.5 297 GLU B CA 1
ATOM 4650 C C . GLU B 1 297 ? -5.863 -32.969 -25.812 1 98.5 297 GLU B C 1
ATOM 4652 O O . GLU B 1 297 ? -6.414 -33.969 -25.344 1 98.5 297 GLU B O 1
ATOM 4657 N N . LEU B 1 298 ? -4.676 -32.906 -26.203 1 98.31 298 LEU B N 1
ATOM 4658 C CA . LEU B 1 298 ? -3.844 -34.094 -26.109 1 98.31 298 LEU B CA 1
ATOM 4659 C C . LEU B 1 298 ? -3.68 -34.531 -24.656 1 98.31 298 LEU B C 1
ATOM 4661 O O . LEU B 1 298 ? -3.898 -35.688 -24.312 1 98.31 298 LEU B O 1
ATOM 4665 N N . VAL B 1 299 ? -3.316 -33.625 -23.797 1 98.25 299 VAL B N 1
ATOM 4666 C CA . VAL B 1 299 ? -3.004 -33.906 -22.391 1 98.25 299 VAL B CA 1
ATOM 4667 C C . VAL B 1 299 ? -4.246 -34.438 -21.688 1 98.25 299 VAL B C 1
ATOM 4669 O O . VAL B 1 299 ? -4.168 -35.406 -20.922 1 98.25 299 VAL B O 1
ATOM 4672 N N . VAL B 1 300 ? -5.387 -33.781 -21.922 1 98 300 VAL B N 1
ATOM 4673 C CA . VAL B 1 300 ? -6.629 -34.188 -21.281 1 98 300 VAL B CA 1
ATOM 4674 C C . VAL B 1 300 ? -6.984 -35.625 -21.719 1 98 300 VAL B C 1
ATOM 4676 O O . VAL B 1 300 ? -7.457 -36.438 -20.922 1 98 300 VAL B O 1
ATOM 4679 N N . GLY B 1 301 ? -6.73 -35.938 -22.984 1 97.62 301 GLY B N 1
ATOM 4680 C CA . GLY B 1 301 ? -7.012 -37.25 -23.5 1 97.62 301 GLY B CA 1
ATOM 4681 C C . GLY B 1 301 ? -6.137 -38.344 -22.891 1 97.62 301 GLY B C 1
ATOM 4682 O O . GLY B 1 301 ? -6.535 -39.5 -22.812 1 97.62 301 GLY B O 1
ATOM 4683 N N . LEU B 1 302 ? -4.973 -37.969 -22.422 1 97.69 302 LEU B N 1
ATOM 4684 C CA . LEU B 1 302 ? -4.02 -38.938 -21.891 1 97.69 302 LEU B CA 1
ATOM 4685 C C . LEU B 1 302 ? -4.516 -39.531 -20.578 1 97.69 302 LEU B C 1
ATOM 4687 O O . LEU B 1 302 ? -4.117 -40.625 -20.188 1 97.69 302 LEU B O 1
ATOM 4691 N N . PHE B 1 303 ? -5.348 -38.781 -19.828 1 97 303 PHE B N 1
ATOM 4692 C CA . PHE B 1 303 ? -5.859 -39.281 -18.562 1 97 303 PHE B CA 1
ATOM 4693 C C . PHE B 1 303 ? -6.695 -40.531 -18.766 1 97 303 PHE B C 1
ATOM 4695 O O . PHE B 1 303 ? -6.758 -41.406 -17.891 1 97 303 PHE B O 1
ATOM 4702 N N . ASP B 1 304 ? -7.309 -40.688 -19.922 1 94.12 304 ASP B N 1
ATOM 4703 C CA . ASP B 1 304 ? -8.141 -41.844 -20.234 1 94.12 304 ASP B CA 1
ATOM 4704 C C . ASP B 1 304 ? -7.293 -43.094 -20.453 1 94.12 304 ASP B C 1
ATOM 4706 O O . ASP B 1 304 ? -7.812 -44.188 -20.438 1 94.12 304 ASP B O 1
ATOM 4710 N N . THR B 1 305 ? -6.023 -42.875 -20.656 1 91.44 305 THR B N 1
ATOM 4711 C CA . THR B 1 305 ? -5.133 -44 -20.922 1 91.44 305 THR B CA 1
ATOM 4712 C C . THR B 1 305 ? -4.57 -44.531 -19.609 1 91.44 305 THR B C 1
ATOM 4714 O O . THR B 1 305 ? -3.883 -45.562 -19.609 1 91.44 305 THR B O 1
ATOM 4717 N N . ILE B 1 306 ? -4.738 -43.812 -18.531 1 92.25 306 ILE B N 1
ATOM 4718 C CA . ILE B 1 306 ? -4.199 -44.219 -17.234 1 92.25 306 ILE B CA 1
ATOM 4719 C C . ILE B 1 306 ? -5.164 -45.188 -16.562 1 92.25 306 ILE B C 1
ATOM 4721 O O . ILE B 1 306 ? -6.352 -44.906 -16.422 1 92.25 306 ILE B O 1
ATOM 4725 N N . VAL B 1 307 ? -4.699 -46.5 -16.375 1 79.75 307 VAL B N 1
ATOM 4726 C CA . VAL B 1 307 ? -5.516 -47.531 -15.742 1 79.75 307 VAL B CA 1
ATOM 4727 C C . VAL B 1 307 ? -5.371 -47.469 -14.227 1 79.75 307 VAL B C 1
ATOM 4729 O O . VAL B 1 307 ? -4.266 -47.312 -13.703 1 79.75 307 VAL B O 1
ATOM 4732 N N . CYS B 1 308 ? -6.398 -46.938 -13.445 1 63.16 308 CYS B N 1
ATOM 4733 C CA . CYS B 1 308 ? -6.387 -46.875 -11.992 1 63.16 308 CYS B CA 1
ATOM 4734 C C . CYS B 1 308 ? -5.844 -48.156 -11.375 1 63.16 308 CYS B C 1
ATOM 4736 O O . CYS B 1 308 ? -6.125 -49.25 -11.867 1 63.16 308 CYS B O 1
ATOM 4738 N N . PRO B 1 309 ? -4.879 -48.031 -10.391 1 51.34 309 PRO B N 1
ATOM 4739 C CA . PRO B 1 309 ? -4.477 -49.281 -9.758 1 51.34 309 PRO B CA 1
ATOM 4740 C C . PRO B 1 309 ? -5.656 -50.031 -9.148 1 51.34 309 PRO B C 1
ATOM 4742 O O . PRO B 1 309 ? -6.664 -49.406 -8.781 1 51.34 309 PRO B O 1
#

Foldseek 3Di:
DEEFDDDQQQLLLVLQLVVPDPQLLYAYAWEQQLWDDWPRFIDRFGLQLNLCSQLVQADPVVSTAGPPFAQVVQVVCVVVVHHTLDRAGPVNVVLRVQLRVCVVVPHFSLRSSVVSSVVSVGNHRYGYQFSDHKHKWFDFPVDIGTPSCCCVVVVVPTQTQAIDIPPQAVTAGDPVVVVVLVVAQEYEYGQDQCVRIVVSSCSRPPNLVSLQQGAYEYEHQAAAQHGPDDDSNRHCVSVPFRRAQLSSCLVSLSRYAEYEYEPNYPDDQVVSVVSVYGYDYDHSDSPDSVRSNVVSVVRVVVSVVDDRD/DEEFDDDQQQLLLVLQLVVPDPQLLYAYAWEQQLWDDWPNFIDRFGLQLNLCSQLVQADPVVSTAGPPFAQVVQVVCVVVVHHTLDRAGPVNVVLRVQLRVCVVVPHFSLRSSVVSSVVSVGNHRYGYQFSDHKHKWFDFPVDIGTPSCCCVVVVVPTQTQAIDIPPQAVTAGDPVVVVVLVVAQEYEYGQDQCVRIVVSSCSRPPNLVSLQQGAYEYEHQAAAQDGPDDCSNSHCVSVPFGRAQLSSCLVSLSRYAEYEYEPNYPDDQVVSVVSVYGYDYDHSDSPDSVRSNVVSVVRVVVSVVDDRD

Organism: NCBI:txid1434108

Radius of gyration: 31.11 Å; Cα contacts (8 Å, |Δi|>4): 1329; chains: 2; bounding box: 53×94×61 Å

Solvent-accessible surface area (backbone atoms only — not comparable to full-atom values): 31504 Å² total; per-residue (Å²): 78,35,33,44,31,15,68,57,40,14,51,46,40,48,56,6,35,60,75,76,41,64,48,72,52,35,34,39,35,19,31,51,32,69,38,47,77,53,80,55,22,48,43,46,64,37,50,48,36,46,52,25,49,68,50,73,34,40,14,79,92,74,57,48,61,47,53,91,54,50,41,56,28,49,50,46,29,42,74,60,73,39,82,67,90,61,92,50,30,29,52,47,44,28,53,26,33,52,39,31,52,35,43,76,71,71,40,48,55,45,57,29,42,45,50,50,34,52,64,55,68,35,64,42,44,58,33,43,39,36,62,49,78,31,36,34,31,35,32,32,95,87,47,77,31,48,44,56,48,38,46,64,65,51,63,55,63,68,61,58,67,35,75,43,58,49,48,34,88,78,30,48,62,19,67,69,52,52,51,49,58,74,74,40,53,45,36,38,37,38,27,27,36,61,69,76,17,46,30,58,50,52,56,23,63,65,38,54,68,55,39,54,76,34,51,25,38,35,38,45,34,25,50,45,68,38,46,78,60,80,65,37,44,59,51,33,48,37,70,73,34,56,51,28,44,65,32,52,48,60,75,42,30,89,35,36,43,34,39,34,34,29,60,83,32,79,73,58,59,69,62,38,46,78,53,64,19,47,58,44,75,37,72,70,74,60,88,41,60,67,44,10,29,54,41,32,53,52,57,62,55,50,59,76,71,58,77,80,132,76,37,32,43,30,15,67,56,42,16,52,46,40,46,55,7,35,60,75,76,42,65,46,72,53,36,35,37,36,19,32,50,32,71,37,47,77,54,81,56,22,48,43,45,61,35,48,48,36,48,52,25,49,68,50,73,34,41,15,78,92,72,57,50,60,47,53,91,55,50,42,57,29,48,50,46,28,43,75,60,74,40,79,68,90,61,93,50,30,29,53,49,44,27,54,27,34,54,40,31,52,36,42,77,71,70,39,50,54,44,58,30,42,45,51,52,34,51,64,56,67,37,65,40,46,57,32,42,40,37,62,49,77,31,36,36,31,35,33,33,94,88,46,77,30,50,44,56,48,37,46,64,66,50,62,56,64,68,62,56,68,35,76,43,59,49,47,33,86,78,30,49,63,18,66,69,52,52,50,47,58,72,74,41,53,46,35,37,37,39,28,27,36,62,69,77,15,45,30,59,50,53,58,25,62,64,37,52,68,56,38,52,75,36,49,25,40,34,36,46,36,27,50,45,68,37,46,76,61,81,66,35,42,59,51,32,48,36,69,72,34,54,51,28,44,65,32,52,48,60,74,43,31,87,35,38,43,35,39,35,34,30,59,83,31,79,72,58,60,70,63,38,47,78,52,63,20,46,58,44,74,38,71,70,74,60,89,41,60,66,45,10,29,53,41,32,53,52,56,62,55,50,59,76,71,57,77,79,132

InterPro domains:
  IPR002882 2-phospho-L-lactate transferase CofD [PF01933] (2-267)
  IPR010115 Phosphoenolpyruvate transferase/2-phospho-L-lactate transferase [MF_01257] (1-309)
  IPR010115 Phosphoenolpyruvate transferase/2-phospho-L-lactate transferase [PTHR43007] (1-306)
  IPR010115 Phosphoenolpyruvate transferase/2-phospho-L-lactate transferase [TIGR01819] (1-300)
  IPR010115 Phosphoenolpyruvate transferase/2-phospho-L-lactate transferase [cd07186] (1-300)
  IPR038136 CofD-like domain superfamily [G3DSA:3.40.50.10680] (4-277)
  IPR038136 CofD-like domain superfamily [SSF142338] (2-303)

Secondary structure (DSSP, 8-state):
-EEEE-TTHHHHHHHHHHHHS-GGG-EEEE--TT-EEETTEEE-HHHHHHHHHHTT-B-TTTTSSBTT---HHHHHHHHTT---SS---HHHHHHHHHHHHHHHTT--HHHHHHHHHHHTT--SEEEES-SS--EEEEE-SS-EEEHHIIIIISTT-SPP-EEEEETTTT----HHHHHHHHH--EEEE-SS-IIIIIHHHHHSTTHHHHHTTSEEEEE-SEETTEESSTTHHHHHHHTT--SSHHHHHHHTTTT-SEEEEETT----HHHHHTTT-EEEEE-----SHHHHHHHHHHHHHHGGG----/-EEEE-TTHHHHHHHHHHHHS-GGG-EEEE--TT-EEETTEEE-HHHHHHHHHHTT-B-TTTTSSBTT---HHHHHHHHTT---SS---HHHHHHHHHHHHHHHTT--HHHHHHHHHHHTT--SEEEES-SS--EEEEE-SS-EEEHHIIIIISTT-S---EEEEETGGG----HHHHHHHHH--EEEE-SS-IIIIIHHHHHSTTHHHHHTTSEEEEE-SEETTEESSTTHHHHHHHTT--SSHHHHHHHTTTT-SEEEEETT----HHHHHTTT-EEEEE-----SHHHHHHHHHHHHHHGGG----

Sequence (618 aa):
MIIFSGGTGTPKLLDGLKEILPAKEMNVVVNTAEDLWVSGNLICPDLDTVLYLFSDQIDRKRWWGIKDDTFLTYERMQKLGITESMKLGDCDRANHIIRSNFIRNGTSLTDATLELASILGIDAKILPMSDDPVSTYIETPEAILHFQDFWIGKHGEPEVLGVDITGISEASISPKVLEALENDDKVLIGPSNPITSIGPIISLPGMKDLLKKKKVVAVSPIIGNAPVSGPAGKLMQACGLEVSSMGVAEYYQDFLDVFVFDERDQADEFAFERLGCRASRADTLMTSTEKSKELAELVVGLFDTIVCPMIIFSGGTGTPKLLDGLKEILPAKEMNVVVNTAEDLWVSGNLICPDLDTVLYLFSDQIDRKRWWGIKDDTFLTYERMQKLGITESMKLGDCDRANHIIRSNFIRNGTSLTDATLELASILGIDAKILPMSDDPVSTYIETPEAILHFQDFWIGKHGEPEVLGVDITGISEASISPKVLEALENDDKVLIGPSNPITSIGPIISLPGMKDLLKKKKVVAVSPIIGNAPVSGPAGKLMQACGLEVSSMGVAEYYQDFLDVFVFDERDQADEFAFERLGCRASRADTLMTSTEKSKELAELVVGLFDTIVCP